Protein AF-A0A835HV88-F1 (afdb_monomer)

Solvent-accessible surface area (backbone atoms only — not comparable to full-atom values): 28845 Å² total; per-residue (Å²): 136,90,82,84,89,76,95,78,92,80,82,94,79,83,87,84,90,80,92,78,88,85,82,89,78,88,82,90,84,88,86,82,88,87,83,90,85,86,86,82,89,84,89,84,81,89,86,89,78,90,84,89,88,87,87,82,86,89,84,90,85,87,84,89,85,87,84,92,83,89,83,85,84,91,80,79,98,79,64,94,65,57,61,70,52,58,64,63,75,68,77,82,75,91,76,66,65,76,64,58,64,72,74,78,60,64,52,47,72,52,70,88,72,56,71,68,60,49,51,40,43,75,73,68,45,80,84,87,73,80,89,56,55,38,33,34,39,34,29,32,69,50,68,43,83,61,53,48,54,50,28,50,35,33,55,49,25,30,54,39,46,76,69,61,33,68,70,18,36,46,44,74,42,57,64,23,54,66,78,48,52,77,43,39,50,46,30,42,36,60,47,19,69,78,24,31,23,56,30,29,57,43,84,65,56,64,74,64,23,54,78,65,75,67,52,84,60,73,90,49,88,76,79,90,74,93,53,78,43,81,48,77,48,52,32,59,76,55,56,54,38,36,16,36,36,31,38,52,48,42,60,40,48,48,88,46,37,31,61,51,49,56,45,20,35,63,26,65,74,58,68,65,16,62,49,49,56,77,94,53,56,81,43,74,46,75,47,60,57,96,84,39,86,41,77,45,35,55,32,21,36,41,35,26,34,41,22,16,61,54,39,44,64,22,63,58,50,55,59,39,52,80,37,52,72,83,51,54,57,60,43,54,90,80,39,50,40,32,24,21,38,59,44,72,38,49,59,43,29,28,53,75,73,45,48,47,60,50,38,42,73,51,47,33,39,81,79,43,77,48,51,44,48,52,67,46,47,56,70,87,74,58,66,60,58,49,47,55,29,66,81,63,73,40,50,35,22,34,32,25,14,35,76,70,22,40,63,44,46,43,38,79,87,30,68,29,22,31,28,30,38,43,33,53,24,51,52,38,34,41,49,33,31,55,74,48,45,56,91,84,43,57,50,45,59,25,82,85,70,46,77,39,39,45,78,81,42,56,64,53,54,64,63,29,50,55,54,43,75,74,33,44,67,65,24,45,55,56,45,54,62,51,62,77,73,109

Foldseek 3Di:
DFDDDDDDDDDDDDDDDDDDDDDDDDDDDDDDDDDDDDDDDDDDDDDDDDDDDDDDDDDDDDDDDDDDDDDDDDDDPDDPPVPVVVVVVPPDDDDCPVVVVLPPWPLAKDFDDDPVQVVCVVVVHDDTADPAFEEEEEEAAEADWQFDLLLVLLQVLLVLLVVPQARHHYEYDYLHVVRDDLLSLLLNQVLCVQSHHRGYGDGDDPVVCVVVVNDDDSVDDDDDDDGPYYHYDYNHPGAFWKAFFAGSNNIDHLQCLLVLQVQQDCDDPDRSHDNHDPVQQADKFWFADPNDIDIAGAFFAQEQEAFDPSALVRQLLLLQQQFCPVQAFEFDPRRHAEYAHLDQLSVQLCVVLVVQVVCVRNVHHHPYNDRALLQQNVDDGDPRVVCSCPVSVHQYEYEYCHSGNHQCRRDNSHRTYMHHGSNVSSLCSRLRGSNDRQVPAASDAGPVRDGHGPVNGGDTSVVSVVSCVVRNPVSVVVRVVVVVVD

Sequence (486 aa):
MYITISSSASSLLKTSCSRVRFSSTFSSSIFRTLPSKSPSSLLISNRSLSSYSIGFKSLQVVLSYSSSLKLNNNNHWRSPISISLQIRSTAVSPPLIHQFERKIASLGLSVRLGGIEAEAAMLGQPMSMVLPSVVGFKLSGKLKNGVTATDLVLTVTQMLRKHGVVGKFVEFYGEGMGELSLADRATIANMSPEYGATMGRVAMIEVYLRANNMFVDYSEPQLDRAYSSYLQLDLSEVELCMSGPKRPHDCVPLKDMKTDWHSCLDNKVGFKGFAVPKESQDKVTKFSFHGQSAELKHGSVVIAAITSCTNTSNPSVILGGWFGSKEGLRVKPWVKTMLAPGSGVVTKYLLQSGLQKYLSQQGFHVVGYRCTTCIENSGDLDESVVSAIAENDILAVVVLSGNQNFEGSVHPLMRANYLASPPLVVAYALAGTVDIDFEKEPIGVGKDGKSVYFRDIWPSTEEVAEVELAYFDEAFSHVIQNLIKQ

Mean predicted aligned error: 14.72 Å

Organism: NCBI:txid261450

Nearest PDB structures (foldseek):
  2b3y-assembly2_B  TM=9.727E-01  e=1.071E-49  Homo sapiens
  3snp-assembly2_B  TM=6.803E-01  e=9.888E-43  Oryctolagus cuniculus
  3sn2-assembly1_A  TM=6.879E-01  e=1.228E-41  Oryctolagus cuniculus
  1fgh-assembly1_A  TM=8.269E-01  e=2.343E-23  Bos taurus
  7acn-assembly1_A  TM=8.247E-01  e=4.073E-23  Sus scrofa

Secondary structure (DSSP, 8-state):
-----------------------------------------------------------------------S-------TTHHHHHHHTT--SS--HHHHGGG---TTS-----HHHHHHHHTTPPPP-----EEEEEEES-PPTT--HHHHHHHHHHHHHHHT-TT-EEEEESTHHHHS-HHHHHHHHHTHHHHT-SEE-----HHHHHHTT----TTSPPPP---SEEEEEEGGG---EEE-SS-TT-EEEGGGHHHHHHHHHHSPSBTTB----HHHHT-EEEEEETTEEEEEETTBEEEEEE--HHHHT-HHHHHTT--STTT-----TTSEEEE--SSHHHHHHHHHTSHHHHHHHTT--B--SS-GGGGT---PPPHHHHHHHHTTT---EEEESSS---TTTS-TT-SEEEE--HHHHHHHHHHTBS---TTTS-SEE-TTS-EE-GGGG---HHHHHHHHHHHHHHHHHHHHHHHTT-

InterPro domains:
  IPR001030 Aconitase/3-isopropylmalate dehydratase large subunit, alpha/beta/alpha domain [PF00330] (111-432)
  IPR001030 Aconitase/3-isopropylmalate dehydratase large subunit, alpha/beta/alpha domain [PR00415] (164-177)
  IPR001030 Aconitase/3-isopropylmalate dehydratase large subunit, alpha/beta/alpha domain [PR00415] (178-191)
  IPR001030 Aconitase/3-isopropylmalate dehydratase large subunit, alpha/beta/alpha domain [PR00415] (305-316)
  IPR001030 Aconitase/3-isopropylmalate dehydratase large subunit, alpha/beta/alpha domain [PR00415] (363-376)
  IPR006249 Aconitase/Iron-responsive element-binding protein 2 [PTHR11670] (111-471)
  IPR015931 Aconitase/3-isopropylmalate dehydratase large subunit, alpha/beta/alpha, subdomain 1/3 [G3DSA:3.30.499.10] (104-203)
  IPR015931 Aconitase/3-isopropylmalate dehydratase large subunit, alpha/beta/alpha, subdomain 1/3 [G3DSA:3.30.499.10] (241-486)
  IPR018136 Aconitase family, 4Fe-4S cluster binding site [PS00450] (301-317)
  IPR036008 Aconitase, iron-sulfur domain [SSF53732] (109-475)

pLDDT: mean 72.45, std 26.74, range [20.41, 97.88]

Structure (mmCIF, N/CA/C/O backbone):
data_AF-A0A835HV88-F1
#
_entry.id   AF-A0A835HV88-F1
#
loop_
_atom_site.group_PDB
_atom_site.id
_atom_site.type_symbol
_atom_site.label_atom_id
_atom_site.label_alt_id
_atom_site.label_comp_id
_atom_site.label_asym_id
_atom_site.label_entity_id
_atom_site.label_seq_id
_atom_site.pdbx_PDB_ins_code
_atom_site.Cartn_x
_atom_site.Cartn_y
_atom_site.Cartn_z
_atom_site.occupancy
_atom_site.B_iso_or_equiv
_atom_site.auth_seq_id
_atom_site.auth_comp_id
_atom_site.auth_asym_id
_atom_site.auth_atom_id
_atom_site.pdbx_PDB_model_num
ATOM 1 N N . MET A 1 1 ? 18.031 -28.643 -24.530 1.00 23.06 1 MET A N 1
ATOM 2 C CA . MET A 1 1 ? 19.261 -28.289 -25.270 1.00 23.06 1 MET A CA 1
ATOM 3 C C . MET A 1 1 ? 19.965 -27.220 -24.452 1.00 23.06 1 MET A C 1
ATOM 5 O O . MET A 1 1 ? 19.437 -26.122 -24.360 1.00 23.06 1 MET A O 1
ATOM 9 N N . TYR A 1 2 ? 21.046 -27.565 -23.751 1.00 21.23 2 TYR A N 1
ATOM 10 C CA . TYR A 1 2 ? 21.782 -26.613 -22.909 1.00 21.23 2 TYR A CA 1
ATOM 11 C C . TYR A 1 2 ? 22.824 -25.886 -23.763 1.00 21.23 2 TYR A C 1
ATOM 13 O O . TYR A 1 2 ? 23.506 -26.534 -24.555 1.00 21.23 2 TYR A O 1
ATOM 21 N N . ILE A 1 3 ? 22.945 -24.566 -23.610 1.00 24.86 3 ILE A N 1
ATOM 22 C CA . ILE A 1 3 ? 23.950 -23.754 -24.307 1.00 24.86 3 ILE A CA 1
ATOM 23 C C . ILE A 1 3 ? 24.803 -23.044 -23.258 1.00 24.86 3 ILE A C 1
ATOM 25 O O . ILE A 1 3 ? 24.338 -22.139 -22.573 1.00 24.86 3 ILE A O 1
ATOM 29 N N . THR A 1 4 ? 26.065 -23.448 -23.150 1.00 23.73 4 THR A N 1
ATOM 30 C CA . THR A 1 4 ? 27.105 -22.702 -22.435 1.00 23.73 4 THR A CA 1
ATOM 31 C C . THR A 1 4 ? 27.700 -21.658 -23.373 1.00 23.73 4 THR A C 1
ATOM 33 O O . THR A 1 4 ? 28.319 -22.016 -24.375 1.00 23.73 4 THR A O 1
ATOM 36 N N . ILE A 1 5 ? 27.541 -20.373 -23.056 1.00 24.34 5 ILE A N 1
ATOM 37 C CA . ILE A 1 5 ? 28.154 -19.285 -23.827 1.00 24.34 5 ILE A CA 1
ATOM 38 C C . ILE A 1 5 ? 29.584 -19.070 -23.315 1.00 24.34 5 ILE A C 1
ATOM 40 O O . ILE A 1 5 ? 29.783 -18.471 -22.262 1.00 24.34 5 ILE A O 1
ATOM 44 N N . SER A 1 6 ? 30.584 -19.550 -24.059 1.00 24.28 6 SER A N 1
ATOM 45 C CA . SER A 1 6 ? 31.998 -19.227 -23.824 1.00 24.28 6 SER A CA 1
ATOM 46 C C . SER A 1 6 ? 32.468 -18.127 -24.776 1.00 24.28 6 SER A C 1
ATOM 48 O O . SER A 1 6 ? 32.371 -18.274 -25.996 1.00 24.28 6 SER A O 1
ATOM 50 N N . SER A 1 7 ? 33.031 -17.048 -24.243 1.00 28.08 7 SER A N 1
ATOM 51 C CA . SER A 1 7 ? 33.579 -15.943 -25.028 1.00 28.08 7 SER A CA 1
ATOM 52 C C . SER A 1 7 ? 35.032 -16.196 -25.454 1.00 28.08 7 SER A C 1
ATOM 54 O O . SER A 1 7 ? 35.968 -16.005 -24.685 1.00 28.08 7 SER A O 1
ATOM 56 N N . SER A 1 8 ? 35.249 -16.581 -26.714 1.00 25.88 8 SER A N 1
ATOM 57 C CA . SER A 1 8 ? 36.460 -16.215 -27.477 1.00 25.88 8 SER A CA 1
ATOM 58 C C . SER A 1 8 ? 36.340 -16.625 -28.947 1.00 25.88 8 SER A C 1
ATOM 60 O O . SER A 1 8 ? 36.010 -17.762 -29.270 1.00 25.88 8 SER A O 1
ATOM 62 N N . ALA A 1 9 ? 36.629 -15.688 -29.854 1.00 24.12 9 ALA A N 1
ATOM 63 C CA . ALA A 1 9 ? 36.636 -15.923 -31.294 1.00 24.12 9 ALA A CA 1
ATOM 64 C C . ALA A 1 9 ? 38.076 -15.916 -31.832 1.00 24.12 9 ALA A C 1
ATOM 66 O O . ALA A 1 9 ? 38.683 -14.856 -31.961 1.00 24.12 9 ALA A O 1
ATOM 67 N N . SER A 1 10 ? 38.614 -17.104 -32.126 1.00 25.22 10 SER A N 1
ATOM 68 C CA . SER A 1 10 ? 39.781 -17.404 -32.984 1.00 25.22 10 SER A CA 1
ATOM 69 C C . SER A 1 10 ? 39.999 -18.925 -32.951 1.00 25.22 10 SER A C 1
ATOM 71 O O . SER A 1 10 ? 40.018 -19.494 -31.871 1.00 25.22 10 SER A O 1
ATOM 73 N N . SER A 1 11 ? 40.197 -19.665 -34.043 1.00 25.45 11 SER A N 1
ATOM 74 C CA . SER A 1 11 ? 40.172 -19.330 -35.473 1.00 25.45 11 SER A CA 1
ATOM 75 C C . SER A 1 11 ? 39.961 -20.622 -36.289 1.00 25.45 11 SER A C 1
ATOM 77 O O . SER A 1 11 ? 40.241 -21.716 -35.800 1.00 25.45 11 SER A O 1
ATOM 79 N N . LEU A 1 12 ? 39.479 -20.515 -37.530 1.00 22.88 12 LEU A N 1
ATOM 80 C CA . LEU A 1 12 ? 39.465 -21.632 -38.482 1.00 22.88 12 LEU A CA 1
ATOM 81 C C . LEU A 1 12 ? 40.844 -21.772 -39.140 1.00 22.88 12 LEU A C 1
ATOM 83 O O . LEU A 1 12 ? 41.266 -20.839 -39.815 1.00 22.88 12 LEU A O 1
ATOM 87 N N . LEU A 1 13 ? 41.482 -22.946 -39.050 1.00 24.47 13 LEU A N 1
ATOM 88 C CA . LEU A 1 13 ? 42.387 -23.475 -40.085 1.00 24.47 13 LEU A CA 1
ATOM 89 C C . LEU A 1 13 ? 42.565 -25.003 -39.947 1.00 24.47 13 LEU A C 1
ATOM 91 O O . LEU A 1 13 ? 42.240 -25.596 -38.922 1.00 24.47 13 LEU A O 1
ATOM 95 N N . LYS A 1 14 ? 42.956 -25.656 -41.047 1.00 24.19 14 LYS A N 1
ATOM 96 C CA . LYS A 1 14 ? 42.631 -27.064 -41.350 1.00 24.19 14 LYS A CA 1
ATOM 97 C C . LYS A 1 14 ? 43.592 -28.117 -40.764 1.00 24.19 14 LYS A C 1
ATOM 99 O O . LYS A 1 14 ? 44.803 -27.964 -40.825 1.00 24.19 14 LYS A O 1
ATOM 104 N N . THR A 1 15 ? 42.992 -29.242 -40.358 1.00 22.61 15 THR A N 1
ATOM 105 C CA . THR A 1 15 ? 43.458 -30.647 -40.477 1.00 22.61 15 THR A CA 1
ATOM 106 C C . THR A 1 15 ? 44.937 -31.005 -40.262 1.00 22.61 15 THR A C 1
ATOM 108 O O . THR A 1 15 ? 45.780 -30.793 -41.130 1.00 22.61 15 THR A O 1
ATOM 111 N N . SER A 1 16 ? 45.176 -31.827 -39.239 1.00 22.50 16 SER A N 1
ATOM 112 C CA . SER A 1 16 ? 46.137 -32.938 -39.283 1.00 22.50 16 SER A CA 1
ATOM 113 C C . SER A 1 16 ? 45.576 -34.107 -38.460 1.00 22.50 16 SER A C 1
ATOM 115 O O . SER A 1 16 ? 44.765 -33.892 -37.559 1.00 22.50 16 SER A O 1
ATOM 117 N N . CYS A 1 17 ? 45.923 -35.346 -38.812 1.00 23.11 17 CYS A N 1
ATOM 118 C CA . CYS A 1 17 ? 45.274 -36.554 -38.303 1.00 23.11 17 CYS A CA 1
ATOM 119 C C . CYS A 1 17 ? 46.197 -37.353 -37.376 1.00 23.11 17 CYS A C 1
ATOM 121 O O . CYS A 1 17 ? 47.247 -37.821 -37.808 1.00 23.11 17 CYS A O 1
ATOM 123 N N . SER A 1 18 ? 45.750 -37.637 -36.151 1.00 23.92 18 SER A N 1
ATOM 124 C CA . SER A 1 18 ? 46.334 -38.693 -35.316 1.00 23.92 18 SER A CA 1
ATOM 125 C C . SER A 1 18 ? 45.295 -39.289 -34.360 1.00 23.92 18 SER A C 1
ATOM 127 O O . SER A 1 18 ? 44.817 -38.657 -33.422 1.00 23.92 18 SER A O 1
ATOM 129 N N . ARG A 1 19 ? 44.933 -40.555 -34.605 1.00 22.84 19 ARG A N 1
ATOM 130 C CA . ARG A 1 19 ? 44.174 -41.372 -33.648 1.00 22.84 19 ARG A CA 1
ATOM 131 C C . ARG A 1 19 ? 45.078 -41.718 -32.468 1.00 22.84 19 ARG A C 1
ATOM 133 O O . ARG A 1 19 ? 46.106 -42.353 -32.679 1.00 22.84 19 ARG A O 1
ATOM 140 N N . VAL A 1 20 ? 44.616 -41.476 -31.246 1.00 24.41 20 VAL A N 1
ATOM 141 C CA . VAL A 1 20 ? 45.044 -42.257 -30.078 1.00 24.41 20 VAL A CA 1
ATOM 142 C C . VAL A 1 20 ? 43.793 -42.830 -29.426 1.00 24.41 20 VAL A C 1
ATOM 144 O O . VAL A 1 20 ? 42.935 -42.098 -28.942 1.00 24.41 20 VAL A O 1
ATOM 147 N N . ARG A 1 21 ? 43.664 -44.159 -29.467 1.00 20.58 21 ARG A N 1
ATOM 148 C CA . ARG A 1 21 ? 42.691 -44.888 -28.649 1.00 20.58 21 ARG A CA 1
ATOM 149 C C . ARG A 1 21 ? 43.290 -45.052 -27.257 1.00 20.58 21 ARG A C 1
ATOM 151 O O . ARG A 1 21 ? 44.416 -45.526 -27.159 1.00 20.58 21 ARG A O 1
ATOM 158 N N . PHE A 1 22 ? 42.498 -44.815 -26.220 1.00 23.28 22 PHE A N 1
ATOM 159 C CA . PHE A 1 22 ? 42.609 -45.593 -24.991 1.00 23.28 22 PHE A CA 1
ATOM 160 C C . PHE A 1 22 ? 41.252 -46.218 -24.681 1.00 23.28 22 PHE A C 1
ATOM 162 O O . PHE A 1 22 ? 40.206 -45.587 -24.809 1.00 23.28 22 PHE A O 1
ATOM 169 N N . SER A 1 23 ? 41.294 -47.503 -24.363 1.00 20.41 23 SER A N 1
ATOM 170 C CA . SER A 1 23 ? 40.155 -48.371 -24.083 1.00 20.41 23 SER A CA 1
ATOM 171 C C . SER A 1 23 ? 40.297 -48.973 -22.689 1.00 20.41 23 SER A C 1
ATOM 173 O O . SER A 1 23 ? 41.412 -49.021 -22.174 1.00 20.41 23 SER A O 1
ATOM 175 N N . SER A 1 24 ? 39.200 -49.555 -22.193 1.00 23.77 24 SER A N 1
ATOM 176 C CA . SER A 1 24 ? 39.042 -50.370 -20.970 1.00 23.77 24 SER A CA 1
ATOM 177 C C . SER A 1 24 ? 38.626 -49.608 -19.702 1.00 23.77 24 SER A C 1
ATOM 179 O O . SER A 1 24 ? 39.187 -48.561 -19.415 1.00 23.77 24 SER A O 1
ATOM 181 N N . THR A 1 25 ? 37.740 -50.092 -18.826 1.00 22.25 25 THR A N 1
ATOM 182 C CA . THR A 1 25 ? 36.458 -50.845 -18.892 1.00 22.25 25 THR A CA 1
ATOM 183 C C . THR A 1 25 ? 36.081 -51.195 -17.445 1.00 22.25 25 THR A C 1
ATOM 185 O O . THR A 1 25 ? 36.964 -51.644 -16.725 1.00 22.25 25 THR A O 1
ATOM 188 N N . PHE A 1 26 ? 34.784 -51.148 -17.093 1.00 21.83 26 PHE A N 1
ATOM 189 C CA . PHE A 1 26 ? 34.177 -51.710 -15.859 1.00 21.83 26 PHE A CA 1
ATOM 190 C C . PHE A 1 26 ? 34.714 -51.155 -14.503 1.00 21.83 26 PHE A C 1
ATOM 192 O O . PHE A 1 26 ? 35.778 -50.560 -14.434 1.00 21.83 26 PHE A O 1
ATOM 199 N N . SER A 1 27 ? 33.995 -51.227 -13.374 1.00 23.03 27 SER A N 1
ATOM 200 C CA . SER A 1 27 ? 32.728 -51.912 -13.071 1.00 23.03 27 SER A CA 1
ATOM 201 C C . SER A 1 27 ? 31.795 -51.061 -12.200 1.00 23.03 27 SER A C 1
ATOM 203 O O . SER A 1 27 ? 32.240 -50.237 -11.406 1.00 23.03 27 SER A O 1
ATOM 205 N N . SER A 1 28 ? 30.495 -51.330 -12.296 1.00 22.39 28 SER A N 1
ATOM 206 C CA . SER A 1 28 ? 29.481 -50.934 -11.317 1.00 22.39 28 SER A CA 1
ATOM 207 C C . SER A 1 28 ? 29.432 -51.909 -10.131 1.00 22.39 28 SER A C 1
ATOM 209 O O . SER A 1 28 ? 29.651 -53.108 -10.305 1.00 22.39 28 SER A O 1
ATOM 211 N N . SER A 1 29 ? 29.066 -51.417 -8.942 1.00 24.47 29 SER A N 1
ATOM 212 C CA . SER A 1 29 ? 28.492 -52.239 -7.863 1.00 24.47 29 SER A CA 1
ATOM 213 C C . SER A 1 29 ? 27.718 -51.382 -6.851 1.00 24.47 29 SER A C 1
ATOM 215 O O . SER A 1 29 ? 28.220 -50.379 -6.351 1.00 24.47 29 SER A O 1
ATOM 217 N N . ILE A 1 30 ? 26.485 -51.801 -6.572 1.00 25.64 30 ILE A N 1
ATOM 218 C CA . ILE A 1 30 ? 25.494 -51.198 -5.662 1.00 25.64 30 ILE A CA 1
ATOM 219 C C . ILE A 1 30 ? 25.725 -51.698 -4.226 1.00 25.64 30 ILE A C 1
ATOM 221 O O . ILE A 1 30 ? 26.016 -52.878 -4.091 1.00 25.64 30 ILE A O 1
ATOM 225 N N . PHE A 1 31 ? 25.473 -50.896 -3.175 1.00 24.16 31 PHE A N 1
ATOM 226 C CA . PHE A 1 31 ? 24.845 -51.387 -1.924 1.00 24.16 31 PHE A CA 1
ATOM 227 C C . PHE A 1 31 ? 24.190 -50.270 -1.070 1.00 24.16 31 PHE A C 1
ATOM 229 O O . PHE A 1 31 ? 24.262 -49.092 -1.405 1.00 24.16 31 PHE A O 1
ATOM 236 N N . ARG A 1 32 ? 23.435 -50.687 -0.042 1.00 23.00 32 ARG A N 1
ATOM 237 C CA . ARG A 1 32 ? 22.273 -50.017 0.588 1.00 23.00 32 ARG A CA 1
ATOM 238 C C . ARG A 1 32 ? 22.575 -49.096 1.794 1.00 23.00 32 ARG A C 1
ATOM 240 O O . ARG A 1 32 ? 23.594 -49.219 2.458 1.00 23.00 32 ARG A O 1
ATOM 247 N N . THR A 1 33 ? 21.566 -48.277 2.110 1.00 22.69 33 THR A N 1
ATOM 248 C CA . THR A 1 33 ? 21.117 -47.748 3.428 1.00 22.69 33 THR A CA 1
ATOM 249 C C . THR A 1 33 ? 21.181 -48.762 4.599 1.00 22.69 33 THR A C 1
ATOM 251 O O . THR A 1 33 ? 21.199 -49.960 4.327 1.00 22.69 33 THR A O 1
ATOM 254 N N . LEU A 1 34 ? 21.147 -48.452 5.916 1.00 21.92 34 LEU A N 1
ATOM 255 C CA . LEU A 1 34 ? 20.907 -47.290 6.844 1.00 21.92 34 LEU A CA 1
ATOM 256 C C . LEU A 1 34 ? 21.444 -47.743 8.262 1.00 21.92 34 LEU A C 1
ATOM 258 O O . LEU A 1 34 ? 21.932 -48.874 8.320 1.00 21.92 34 LEU A O 1
ATOM 262 N N . PRO A 1 35 ? 21.264 -47.081 9.444 1.00 33.56 35 PRO A N 1
ATOM 263 C CA . PRO A 1 35 ? 21.152 -45.664 9.868 1.00 33.56 35 PRO A CA 1
ATOM 264 C C . PRO A 1 35 ? 22.014 -45.272 11.127 1.00 33.56 35 PRO A C 1
ATOM 266 O O . PRO A 1 35 ? 22.607 -46.112 11.790 1.00 33.56 35 PRO A O 1
ATOM 269 N N . SER A 1 36 ? 21.971 -43.981 11.512 1.00 22.42 36 SER A N 1
ATOM 270 C CA . SER A 1 36 ? 22.043 -43.383 12.882 1.00 22.42 36 SER A CA 1
ATOM 271 C C . SER A 1 36 ? 23.028 -43.870 13.979 1.00 22.42 36 SER A C 1
ATOM 273 O O . SER A 1 36 ? 22.870 -44.971 14.506 1.00 22.42 36 SER A O 1
ATOM 275 N N . LYS A 1 37 ? 23.837 -42.934 14.525 1.00 23.97 37 LYS A N 1
ATOM 276 C CA . LYS A 1 37 ? 23.815 -42.474 15.948 1.00 23.97 37 LYS A CA 1
ATOM 277 C C . LYS A 1 37 ? 24.908 -41.428 16.259 1.00 23.97 37 LYS A C 1
ATOM 279 O O . LYS A 1 37 ? 26.047 -41.578 15.837 1.00 23.97 37 LYS A O 1
ATOM 284 N N . SER A 1 38 ? 24.563 -40.421 17.064 1.00 23.16 38 SER A N 1
ATOM 285 C CA . SER A 1 38 ? 25.486 -39.664 17.935 1.00 23.16 38 SER A CA 1
ATOM 286 C C . SER A 1 38 ? 25.383 -40.234 19.373 1.00 23.16 38 SER A C 1
ATOM 288 O O . SER A 1 38 ? 24.447 -41.011 19.611 1.00 23.16 38 SER A O 1
ATOM 290 N N . PRO A 1 39 ? 26.319 -39.957 20.316 1.00 32.75 39 PRO A N 1
ATOM 291 C CA . PRO A 1 39 ? 26.332 -38.664 21.028 1.00 32.75 39 PRO A CA 1
ATOM 292 C C . PRO A 1 39 ? 27.706 -38.149 21.559 1.00 32.75 39 PRO A C 1
ATOM 294 O O . PRO A 1 39 ? 28.722 -38.833 21.523 1.00 32.75 39 PRO A O 1
ATOM 297 N N . SER A 1 40 ? 27.658 -36.935 22.132 1.00 23.31 40 SER A N 1
ATOM 298 C CA . SER A 1 40 ? 28.447 -36.419 23.282 1.00 23.31 40 SER A CA 1
ATOM 299 C C . SER A 1 40 ? 29.990 -36.320 23.242 1.00 23.31 40 SER A C 1
ATOM 301 O O . SER A 1 40 ? 30.706 -37.273 23.525 1.00 23.31 40 SER A O 1
ATOM 303 N N . SER A 1 41 ? 30.456 -35.075 23.064 1.00 22.94 41 SER A N 1
ATOM 304 C CA . SER A 1 41 ? 31.388 -34.321 23.940 1.00 22.94 41 SER A CA 1
ATOM 305 C C . SER A 1 41 ? 32.532 -35.024 24.698 1.00 22.94 41 SER A C 1
ATOM 307 O O . SER A 1 41 ? 32.281 -35.777 25.635 1.00 22.94 41 SER A O 1
ATOM 309 N N . LEU A 1 42 ? 33.764 -34.537 24.487 1.00 24.17 42 LEU A N 1
ATOM 310 C CA . LEU A 1 42 ? 34.786 -34.386 25.537 1.00 24.17 42 LEU A CA 1
ATOM 311 C C . LEU A 1 42 ? 35.759 -33.240 25.184 1.00 24.17 42 LEU A C 1
ATOM 313 O O . LEU A 1 42 ? 36.270 -33.167 24.069 1.00 24.17 42 LEU A O 1
ATOM 317 N N . LEU A 1 43 ? 36.003 -32.344 26.142 1.00 22.53 43 LEU A N 1
ATOM 318 C CA . LEU A 1 43 ? 37.086 -31.351 26.125 1.00 22.53 43 LEU A CA 1
ATOM 319 C C . LEU A 1 43 ? 38.348 -31.974 26.745 1.00 22.53 43 LEU A C 1
ATOM 321 O O . LEU A 1 43 ? 38.206 -32.718 27.710 1.00 22.53 43 LEU A O 1
ATOM 325 N N . ILE A 1 44 ? 39.550 -31.603 26.271 1.00 24.09 44 ILE A N 1
ATOM 326 C CA . ILE A 1 44 ? 40.663 -31.051 27.087 1.00 24.09 44 ILE A CA 1
ATOM 327 C C . ILE A 1 44 ? 41.960 -30.841 26.262 1.00 24.09 44 ILE A C 1
ATOM 329 O O . ILE A 1 44 ? 42.365 -31.651 25.438 1.00 24.09 44 ILE A O 1
ATOM 333 N N . SER A 1 45 ? 42.566 -29.685 26.543 1.00 22.91 45 SER A N 1
ATOM 334 C CA . SER A 1 45 ? 43.837 -29.040 26.158 1.00 22.91 45 SER A CA 1
ATOM 335 C C . SER A 1 45 ? 44.998 -29.754 25.425 1.00 22.91 45 SER A C 1
ATOM 337 O O . SER A 1 45 ? 45.474 -30.811 25.825 1.00 22.91 45 SER A O 1
ATOM 339 N N . ASN A 1 46 ? 45.614 -28.959 24.536 1.00 22.98 46 ASN A N 1
ATOM 340 C CA . ASN A 1 46 ? 47.056 -28.689 24.362 1.00 22.98 46 ASN A CA 1
ATOM 341 C C . ASN A 1 46 ? 48.094 -29.827 24.442 1.00 22.98 46 ASN A C 1
ATOM 343 O O . ASN A 1 46 ? 48.482 -30.256 25.528 1.00 22.98 46 ASN A O 1
ATOM 347 N N . ARG A 1 47 ? 48.803 -30.023 23.320 1.00 23.78 47 ARG A N 1
ATOM 348 C CA . ARG A 1 47 ? 50.281 -29.972 23.281 1.00 23.78 47 ARG A CA 1
ATOM 349 C C . ARG A 1 47 ? 50.775 -29.508 21.907 1.00 23.78 47 ARG A C 1
ATOM 351 O O . ARG A 1 47 ? 50.164 -29.810 20.889 1.00 23.78 47 ARG A O 1
ATOM 358 N N . SER A 1 48 ? 51.860 -28.741 21.902 1.00 22.97 48 SER A N 1
ATOM 359 C CA . SER A 1 48 ? 52.510 -28.198 20.708 1.00 22.97 48 SER A CA 1
ATOM 360 C C . SER A 1 48 ? 53.642 -29.103 20.216 1.00 22.97 48 SER A C 1
ATOM 362 O O . SER A 1 48 ? 54.266 -29.786 21.025 1.00 22.97 48 SER A O 1
ATOM 364 N N . LEU A 1 49 ? 53.932 -29.048 18.908 1.00 24.48 49 LEU A N 1
ATOM 365 C CA . LEU A 1 49 ? 55.279 -28.940 18.318 1.00 24.48 49 LEU A CA 1
ATOM 366 C C . LEU A 1 49 ? 55.197 -28.963 16.775 1.00 24.48 49 LEU A C 1
ATOM 368 O O . LEU A 1 49 ? 54.663 -29.901 16.202 1.00 24.48 49 LEU A O 1
ATOM 372 N N . SER A 1 50 ? 55.734 -27.906 16.149 1.00 22.89 50 SER A N 1
ATOM 373 C CA . SER A 1 50 ? 56.805 -27.929 15.127 1.00 22.89 50 SER A CA 1
ATOM 374 C C . SER A 1 50 ? 56.781 -28.966 13.984 1.00 22.89 50 SER A C 1
ATOM 376 O O . SER A 1 50 ? 56.634 -30.152 14.231 1.00 22.89 50 SER A O 1
ATOM 378 N N . SER A 1 51 ? 57.172 -28.681 12.735 1.00 23.27 51 SER A N 1
ATOM 379 C CA . SER A 1 51 ? 57.465 -27.459 11.949 1.00 23.27 51 SER A CA 1
ATOM 380 C C . SER A 1 51 ? 57.770 -27.963 10.530 1.00 23.27 51 SER A C 1
ATOM 382 O O . SER A 1 51 ? 58.597 -28.861 10.429 1.00 23.27 51 SER A O 1
ATOM 384 N N . TYR A 1 52 ? 57.224 -27.396 9.449 1.00 23.05 52 TYR A N 1
ATOM 385 C CA . TYR A 1 52 ? 57.832 -27.549 8.113 1.00 23.05 52 TYR A CA 1
ATOM 386 C C . TYR A 1 52 ? 57.457 -26.389 7.187 1.00 23.05 52 TYR A C 1
ATOM 388 O O . TYR A 1 52 ? 56.298 -26.216 6.821 1.00 23.05 52 TYR A O 1
ATOM 396 N N . SER A 1 53 ? 58.474 -25.626 6.784 1.00 21.95 53 SER A N 1
ATOM 397 C CA . SER A 1 53 ? 58.381 -24.547 5.801 1.00 21.95 53 SER A CA 1
ATOM 398 C C . SER A 1 53 ? 59.198 -24.927 4.571 1.00 21.95 53 SER A C 1
ATOM 400 O O . SER A 1 53 ? 60.398 -25.165 4.693 1.00 21.95 53 SER A O 1
ATOM 402 N N . ILE A 1 54 ? 58.586 -24.926 3.386 1.00 25.00 54 ILE A N 1
ATOM 403 C CA . ILE A 1 54 ? 59.301 -24.932 2.103 1.00 25.00 54 ILE A CA 1
ATOM 404 C C . ILE A 1 54 ? 58.610 -23.923 1.187 1.00 25.00 54 ILE A C 1
ATOM 406 O O . ILE A 1 54 ? 57.401 -23.988 0.988 1.00 25.00 54 ILE A O 1
ATOM 410 N N . GLY A 1 55 ? 59.382 -22.999 0.620 1.00 22.02 55 GLY A N 1
ATOM 411 C CA . GLY A 1 55 ? 58.907 -22.058 -0.389 1.00 22.02 55 GLY A CA 1
ATOM 412 C C . GLY A 1 55 ? 59.964 -21.818 -1.462 1.00 22.02 55 GLY A C 1
ATOM 413 O O . GLY A 1 55 ? 61.151 -21.755 -1.156 1.00 22.02 55 GLY A O 1
ATOM 414 N N . PHE A 1 56 ? 59.521 -21.656 -2.707 1.00 23.84 56 PHE A N 1
ATOM 415 C CA . PHE A 1 56 ? 60.280 -21.133 -3.851 1.00 23.84 56 PHE A CA 1
ATOM 416 C C . PHE A 1 56 ? 59.267 -20.337 -4.695 1.00 23.84 56 PHE A C 1
ATOM 418 O O . PHE A 1 56 ? 58.227 -20.868 -5.063 1.00 23.84 56 PHE A O 1
ATOM 425 N N . LYS A 1 57 ? 59.367 -19.003 -4.731 1.00 23.56 57 LYS A N 1
ATOM 426 C CA . LYS A 1 57 ? 60.199 -18.157 -5.616 1.00 23.56 57 LYS A CA 1
ATOM 427 C C . LYS A 1 57 ? 59.616 -17.963 -7.022 1.00 23.56 57 LYS A C 1
ATOM 429 O O . LYS A 1 57 ? 59.412 -18.906 -7.775 1.00 23.56 57 LYS A O 1
ATOM 434 N N . SER A 1 58 ? 59.421 -16.689 -7.351 1.00 25.88 58 SER A N 1
ATOM 435 C CA . SER A 1 58 ? 58.939 -16.160 -8.626 1.00 25.88 58 SER A CA 1
ATOM 436 C C . SER A 1 58 ? 59.874 -16.469 -9.798 1.00 25.88 58 SER A C 1
ATOM 438 O O . SER A 1 58 ? 61.093 -16.478 -9.626 1.00 25.88 58 SER A O 1
ATOM 440 N N . LEU A 1 59 ? 59.312 -16.569 -11.007 1.00 22.77 59 LEU A N 1
ATOM 441 C CA . LEU A 1 59 ? 60.068 -16.462 -12.255 1.00 22.77 59 LEU A CA 1
ATOM 442 C C . LEU A 1 59 ? 59.444 -15.392 -13.161 1.00 22.77 59 LEU A C 1
ATOM 444 O O . LEU A 1 59 ? 58.275 -15.472 -13.529 1.00 22.77 59 LEU A O 1
ATOM 448 N N . GLN A 1 60 ? 60.246 -14.393 -13.520 1.00 22.58 60 GLN A N 1
ATOM 449 C CA . GLN A 1 60 ? 59.954 -13.425 -14.574 1.00 22.58 60 GLN A CA 1
ATOM 450 C C . GLN A 1 60 ? 60.599 -13.948 -15.864 1.00 22.58 60 GLN A C 1
ATOM 452 O O . GLN A 1 60 ? 61.771 -14.320 -15.837 1.00 22.58 60 GLN A O 1
ATOM 457 N N . VAL A 1 61 ? 59.882 -13.950 -16.989 1.00 23.00 61 VAL A N 1
ATOM 458 C CA . VAL A 1 61 ? 60.480 -14.216 -18.308 1.00 23.00 61 VAL A CA 1
ATOM 459 C C . VAL A 1 61 ? 60.087 -13.098 -19.263 1.00 23.00 61 VAL A C 1
ATOM 461 O O . VAL A 1 61 ? 58.917 -12.920 -19.593 1.00 23.00 61 VAL A O 1
ATOM 464 N N . VAL A 1 62 ? 61.095 -12.347 -19.700 1.00 23.22 62 VAL A N 1
ATOM 465 C CA . VAL A 1 62 ? 61.012 -11.381 -20.797 1.00 23.22 62 VAL A CA 1
ATOM 466 C C . VAL A 1 62 ? 61.526 -12.077 -22.051 1.00 23.22 62 VAL A C 1
ATOM 468 O O . VAL A 1 62 ? 62.631 -12.614 -22.036 1.00 23.22 62 VAL A O 1
ATOM 471 N N . LEU A 1 63 ? 60.762 -12.037 -23.142 1.00 23.09 63 LEU A N 1
ATOM 472 C CA . LEU A 1 63 ? 61.249 -12.414 -24.468 1.00 23.09 63 LEU A CA 1
ATOM 473 C C . LEU A 1 63 ? 60.930 -11.306 -25.468 1.00 23.09 63 LEU A C 1
ATOM 475 O O . LEU A 1 63 ? 59.781 -11.072 -25.835 1.00 23.09 63 LEU A O 1
ATOM 479 N N . SER A 1 64 ? 61.990 -10.627 -25.893 1.00 21.75 64 SER A N 1
ATOM 480 C CA . SER A 1 64 ? 61.977 -9.636 -26.962 1.00 21.75 64 SER A CA 1
ATOM 481 C C . SER A 1 64 ? 62.152 -10.337 -28.306 1.00 21.75 64 SER A C 1
ATOM 483 O O . SER A 1 64 ? 63.084 -11.122 -28.455 1.00 21.75 64 SER A O 1
ATOM 485 N N . TYR A 1 65 ? 61.341 -9.992 -29.305 1.00 23.39 65 TYR A N 1
ATOM 486 C CA . TYR A 1 65 ? 61.691 -10.224 -30.707 1.00 23.39 65 TYR A CA 1
ATOM 487 C C . TYR A 1 65 ? 61.321 -9.006 -31.549 1.00 23.39 65 TYR A C 1
ATOM 489 O O . TYR A 1 65 ? 60.195 -8.513 -31.509 1.00 23.39 65 TYR A O 1
ATOM 497 N N . SER A 1 66 ? 62.304 -8.505 -32.288 1.00 21.48 66 SER A N 1
ATOM 498 C CA . SER A 1 66 ? 62.206 -7.344 -33.164 1.00 21.48 66 SER A CA 1
ATOM 499 C C . SER A 1 66 ? 62.174 -7.791 -34.624 1.00 21.48 66 SER A C 1
ATOM 501 O O . SER A 1 66 ? 62.961 -8.630 -35.056 1.00 21.48 66 SER A O 1
ATOM 503 N N . SER A 1 67 ? 61.260 -7.229 -35.412 1.00 24.14 67 SER A N 1
ATOM 504 C CA . SER A 1 67 ? 61.225 -7.377 -36.872 1.00 24.14 67 SER A CA 1
ATOM 505 C C . SER A 1 67 ? 60.494 -6.177 -37.465 1.00 24.14 67 SER A C 1
ATOM 507 O O . SER A 1 67 ? 59.291 -6.016 -37.277 1.00 24.14 67 SER A O 1
ATOM 509 N N . SER A 1 68 ? 61.238 -5.295 -38.130 1.00 21.77 68 SER A N 1
ATOM 510 C CA . SER A 1 68 ? 60.715 -4.030 -38.654 1.00 21.77 68 SER A CA 1
ATOM 511 C C . SER A 1 68 ? 60.187 -4.183 -40.077 1.00 21.77 68 SER A C 1
ATOM 513 O O . SER A 1 68 ? 60.959 -4.461 -40.990 1.00 21.77 68 SER A O 1
ATOM 515 N N . LEU A 1 69 ? 58.909 -3.868 -40.287 1.00 22.44 69 LEU A N 1
ATOM 516 C CA . LEU A 1 69 ? 58.345 -3.530 -41.595 1.00 22.44 69 LEU A CA 1
ATOM 517 C C . LEU A 1 69 ? 57.536 -2.236 -41.442 1.00 22.44 69 LEU A C 1
ATOM 519 O O . LEU A 1 69 ? 56.545 -2.191 -40.719 1.00 22.44 69 LEU A O 1
ATOM 523 N N . LYS A 1 70 ? 58.006 -1.155 -42.074 1.00 25.11 70 LYS A N 1
ATOM 524 C CA . LYS A 1 70 ? 57.349 0.161 -42.070 1.00 25.11 70 LYS A CA 1
ATOM 525 C C . LYS A 1 70 ? 56.463 0.301 -43.305 1.00 25.11 70 LYS A C 1
ATOM 527 O O . LYS A 1 70 ? 57.000 0.165 -44.400 1.00 25.11 70 LYS A O 1
ATOM 532 N N . LEU A 1 71 ? 55.208 0.735 -43.137 1.00 21.80 71 LEU A N 1
ATOM 533 C CA . LEU A 1 71 ? 54.631 1.833 -43.936 1.00 21.80 71 LEU A CA 1
ATOM 534 C C . LEU A 1 71 ? 53.257 2.320 -43.422 1.00 21.80 71 LEU A C 1
ATOM 536 O O . LEU A 1 71 ? 52.322 1.543 -43.301 1.00 21.80 71 LEU A O 1
ATOM 540 N N . ASN A 1 72 ? 53.193 3.641 -43.213 1.00 27.00 72 ASN A N 1
ATOM 541 C CA . ASN A 1 72 ? 52.054 4.573 -43.149 1.00 27.00 72 ASN A CA 1
ATOM 542 C C . ASN A 1 72 ? 50.859 4.415 -42.177 1.00 27.00 72 ASN A C 1
ATOM 544 O O . ASN A 1 72 ? 50.278 3.360 -41.972 1.00 27.00 72 ASN A O 1
ATOM 548 N N . ASN A 1 73 ? 50.444 5.598 -41.696 1.00 26.20 73 ASN A N 1
ATOM 549 C CA . ASN A 1 73 ? 49.241 5.947 -40.929 1.00 26.20 73 ASN A CA 1
ATOM 550 C C . ASN A 1 73 ? 49.108 5.336 -39.522 1.00 26.20 73 ASN A C 1
ATOM 552 O O . ASN A 1 73 ? 48.304 4.449 -39.248 1.00 26.20 73 ASN A O 1
ATOM 556 N N . ASN A 1 74 ? 49.860 5.932 -38.590 1.00 24.94 74 ASN A N 1
ATOM 557 C CA . ASN A 1 74 ? 49.759 5.685 -37.153 1.00 24.94 74 ASN A CA 1
ATOM 558 C C . ASN A 1 74 ? 48.419 6.15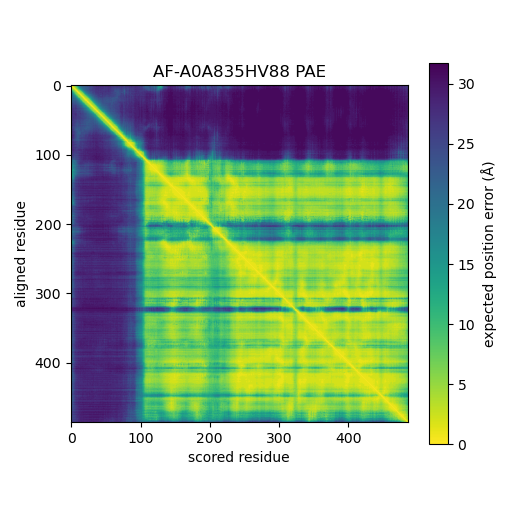5 -36.559 1.00 24.94 74 ASN A C 1
ATOM 560 O O . ASN A 1 74 ? 48.161 7.352 -36.494 1.00 24.94 74 ASN A O 1
ATOM 564 N N . ASN A 1 75 ? 47.658 5.218 -35.990 1.00 30.50 75 ASN A N 1
ATOM 565 C CA . ASN A 1 75 ? 46.878 5.425 -34.762 1.00 30.50 75 ASN A CA 1
ATOM 566 C C . ASN A 1 75 ? 46.704 4.068 -34.054 1.00 30.50 75 ASN A C 1
ATOM 568 O O . ASN A 1 75 ? 45.732 3.342 -34.263 1.00 30.50 75 ASN A O 1
ATOM 572 N N . HIS A 1 76 ? 47.703 3.682 -33.253 1.00 26.06 76 HIS A N 1
ATOM 573 C CA . HIS A 1 76 ? 47.780 2.352 -32.641 1.00 26.06 76 HIS A CA 1
ATOM 574 C C . HIS A 1 76 ? 47.155 2.330 -31.233 1.00 26.06 76 HIS A C 1
ATOM 576 O O . HIS A 1 76 ? 47.706 2.865 -30.273 1.00 26.06 76 HIS A O 1
ATOM 582 N N . TRP A 1 77 ? 46.016 1.648 -31.099 1.00 32.19 77 TRP A N 1
ATOM 583 C CA . TRP A 1 77 ? 45.184 1.569 -29.886 1.00 32.19 77 TRP A CA 1
ATOM 584 C C . TRP A 1 77 ? 45.731 0.673 -28.749 1.00 32.19 77 TRP A C 1
ATOM 586 O O . TRP A 1 77 ? 44.975 -0.071 -28.126 1.00 32.19 77 TRP A O 1
ATOM 596 N N . ARG A 1 78 ? 47.040 0.701 -28.450 1.00 31.41 78 ARG A N 1
ATOM 597 C CA . ARG A 1 78 ? 47.628 -0.041 -27.310 1.00 31.41 78 ARG A CA 1
ATOM 598 C C . ARG A 1 78 ? 48.743 0.729 -26.592 1.00 31.41 78 ARG A C 1
ATOM 600 O O . ARG A 1 78 ? 49.923 0.458 -26.778 1.00 31.41 78 ARG A O 1
ATOM 607 N N . SER A 1 79 ? 48.348 1.646 -25.708 1.00 28.28 79 SER A N 1
ATOM 608 C CA . SER A 1 79 ? 49.193 2.188 -24.632 1.00 28.28 79 SER A CA 1
ATOM 609 C C . SER A 1 79 ? 48.321 2.545 -23.417 1.00 28.28 79 SER A C 1
ATOM 611 O O . SER A 1 79 ? 47.334 3.262 -23.602 1.00 28.28 79 SER A O 1
ATOM 613 N N . PRO A 1 80 ? 48.656 2.118 -22.179 1.00 34.97 80 PRO A N 1
ATOM 614 C CA . PRO A 1 80 ? 47.856 2.425 -20.983 1.00 34.97 80 PRO A CA 1
ATOM 615 C C . PRO A 1 80 ? 47.790 3.915 -20.604 1.00 34.97 80 PRO A C 1
ATOM 617 O O . PRO A 1 80 ? 47.039 4.284 -19.707 1.00 34.97 80 PRO A O 1
ATOM 620 N N . ILE A 1 81 ? 48.587 4.774 -21.247 1.00 36.03 81 ILE A N 1
ATOM 621 C CA . ILE A 1 81 ? 48.809 6.167 -20.822 1.00 36.03 81 ILE A CA 1
ATOM 622 C C . ILE A 1 81 ? 47.910 7.165 -21.588 1.00 36.03 81 ILE A C 1
ATOM 624 O O . ILE A 1 81 ? 47.703 8.288 -21.132 1.00 36.03 81 ILE A O 1
ATOM 628 N N . SER A 1 82 ? 47.302 6.758 -22.712 1.00 38.47 82 SER A N 1
ATOM 629 C CA . SER A 1 82 ? 46.518 7.667 -23.573 1.00 38.47 82 SER A CA 1
ATOM 630 C C . SER A 1 82 ? 45.218 8.168 -22.926 1.00 38.47 82 SER A C 1
ATOM 632 O O . SER A 1 82 ? 44.846 9.326 -23.107 1.00 38.47 82 SER A O 1
ATOM 634 N N . ILE A 1 83 ? 44.536 7.323 -22.146 1.00 39.06 83 ILE A N 1
ATOM 635 C CA . ILE A 1 83 ? 43.201 7.632 -21.604 1.00 39.06 83 ILE A CA 1
ATOM 636 C C . ILE A 1 83 ? 43.276 8.738 -20.538 1.00 39.06 83 ILE A C 1
ATOM 638 O O . ILE A 1 83 ? 42.526 9.710 -20.596 1.00 39.06 83 ILE A O 1
ATOM 642 N N . SER A 1 84 ? 44.230 8.651 -19.606 1.00 31.55 84 SER A N 1
ATOM 643 C CA . SER A 1 84 ? 44.389 9.637 -18.525 1.00 31.55 84 SER A CA 1
ATOM 644 C C . SER A 1 84 ? 44.792 11.032 -19.016 1.00 31.55 84 SER A C 1
ATOM 646 O O . SER A 1 84 ? 44.501 12.020 -18.343 1.00 31.55 84 SER A O 1
ATOM 648 N N . LEU A 1 85 ? 45.451 11.130 -20.177 1.00 33.75 85 LEU A N 1
ATOM 649 C CA . LEU A 1 85 ? 45.794 12.408 -20.807 1.00 33.75 85 LEU A CA 1
ATOM 650 C C . LEU A 1 85 ? 44.620 12.991 -21.605 1.00 33.75 85 LEU A C 1
ATOM 652 O O . LEU A 1 85 ? 44.350 14.182 -21.472 1.00 33.75 85 LEU A O 1
ATOM 656 N N . GLN A 1 86 ? 43.866 12.162 -22.335 1.00 36.62 86 GLN A N 1
ATOM 657 C CA . GLN A 1 86 ? 42.648 12.601 -23.033 1.00 36.62 86 GLN A CA 1
ATOM 658 C C . GLN A 1 86 ? 41.574 13.128 -22.066 1.00 36.62 86 GLN A C 1
ATOM 660 O O . GLN A 1 86 ? 40.921 14.122 -22.368 1.00 36.62 86 GLN A O 1
ATOM 665 N N . ILE A 1 87 ? 41.450 12.537 -20.870 1.00 38.91 87 ILE A N 1
ATOM 666 C CA . ILE A 1 87 ? 40.539 13.017 -19.813 1.00 38.91 87 ILE A CA 1
ATOM 667 C C . ILE A 1 87 ? 40.961 14.393 -19.260 1.00 38.91 87 ILE A C 1
ATOM 669 O O . ILE A 1 87 ? 40.108 15.178 -18.848 1.00 38.91 87 ILE A O 1
ATOM 673 N N . ARG A 1 88 ? 42.262 14.725 -19.257 1.00 30.69 88 ARG A N 1
ATOM 674 C CA . ARG A 1 88 ? 42.758 16.022 -18.754 1.00 30.69 88 ARG A CA 1
ATOM 675 C C . ARG A 1 88 ? 42.659 17.164 -19.769 1.00 30.69 88 ARG A C 1
ATOM 677 O O . ARG A 1 88 ? 42.608 18.312 -19.344 1.00 30.69 88 ARG A O 1
ATOM 684 N N . SER A 1 89 ? 42.606 16.888 -21.074 1.00 30.27 89 SER A N 1
ATOM 685 C CA . SER A 1 89 ? 42.538 17.934 -22.112 1.00 30.27 89 SER A CA 1
ATOM 686 C C . SER A 1 89 ? 41.135 18.491 -22.391 1.00 30.27 89 SER A C 1
ATOM 688 O O . SER A 1 89 ? 41.020 19.482 -23.102 1.00 30.27 89 SER A O 1
ATOM 690 N N . THR A 1 90 ? 40.069 17.889 -21.854 1.00 32.38 90 THR A N 1
ATOM 691 C CA . THR A 1 90 ? 38.668 18.301 -22.105 1.00 32.38 90 THR A CA 1
ATOM 692 C C . THR A 1 90 ? 37.983 18.960 -20.901 1.00 32.38 90 THR A C 1
ATOM 694 O O . THR A 1 90 ? 36.771 19.160 -20.908 1.00 32.38 90 THR A O 1
ATOM 697 N N . ALA A 1 91 ? 38.729 19.298 -19.847 1.00 32.06 91 ALA A N 1
ATOM 698 C CA . ALA A 1 91 ? 38.181 19.725 -18.559 1.00 32.06 91 ALA A CA 1
ATOM 699 C C . ALA A 1 91 ? 38.044 21.257 -18.389 1.00 32.06 91 ALA A C 1
ATOM 701 O O . ALA A 1 91 ? 38.574 21.807 -17.428 1.00 32.06 91 ALA A O 1
ATOM 702 N N . VAL A 1 92 ? 37.295 21.939 -19.271 1.00 38.88 92 VAL A N 1
ATOM 703 C CA . VAL A 1 92 ? 36.682 23.260 -18.975 1.00 38.88 92 VAL A CA 1
ATOM 704 C C . VAL A 1 92 ? 35.317 23.392 -19.671 1.00 38.88 92 VAL A C 1
ATOM 706 O O . VAL A 1 92 ? 35.229 23.952 -20.760 1.00 38.88 92 VAL A O 1
ATOM 709 N N . SER A 1 93 ? 34.250 22.876 -19.050 1.00 26.92 93 SER A N 1
ATOM 710 C CA . SER A 1 93 ? 32.847 23.337 -19.193 1.00 26.92 93 SER A CA 1
ATOM 711 C C . SER A 1 93 ? 31.916 22.535 -18.263 1.00 26.92 93 SER A C 1
ATOM 713 O O . SER A 1 93 ? 32.068 21.315 -18.181 1.00 26.92 93 SER A O 1
ATOM 715 N N . PRO A 1 94 ? 30.942 23.161 -17.575 1.00 36.25 9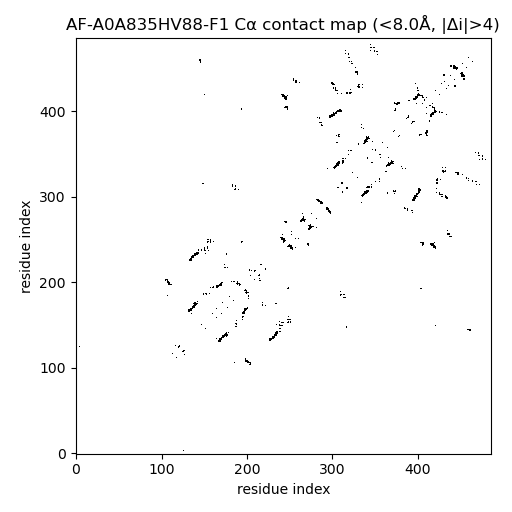4 PRO A N 1
ATOM 716 C CA . PRO A 1 94 ? 29.854 22.443 -16.904 1.00 36.25 94 PRO A CA 1
ATOM 717 C C . PRO A 1 94 ? 28.827 22.003 -17.968 1.00 36.25 94 PRO A C 1
ATOM 719 O O . PRO A 1 94 ? 28.354 22.863 -18.709 1.00 36.25 94 PRO A O 1
ATOM 722 N N . PRO A 1 95 ? 28.499 20.699 -18.100 1.00 37.41 95 PRO A N 1
ATOM 723 C CA . PRO A 1 95 ? 27.799 19.959 -17.046 1.00 37.41 95 PRO A CA 1
ATOM 724 C C . PRO A 1 95 ? 28.231 18.477 -16.926 1.00 37.41 95 PRO A C 1
ATOM 726 O O . PRO A 1 95 ? 27.853 17.625 -17.730 1.00 37.41 95 PRO A O 1
ATOM 729 N N . LEU A 1 96 ? 28.976 18.130 -15.870 1.00 29.05 96 LEU A N 1
ATOM 730 C CA . LEU A 1 96 ? 29.436 16.749 -15.624 1.00 29.05 96 LEU A CA 1
ATOM 731 C C . LEU A 1 96 ? 28.544 15.929 -14.670 1.00 29.05 96 LEU A C 1
ATOM 733 O O . LEU A 1 96 ? 28.752 14.725 -14.537 1.00 29.05 96 LEU A O 1
ATOM 737 N N . ILE A 1 97 ? 27.526 16.542 -14.054 1.00 31.47 97 ILE A N 1
ATOM 738 C CA . ILE A 1 97 ? 26.600 15.855 -13.133 1.00 31.47 97 ILE A CA 1
ATOM 739 C C . ILE A 1 97 ? 25.703 14.862 -13.902 1.00 31.47 97 ILE A C 1
ATOM 741 O O . ILE A 1 97 ? 25.709 13.675 -13.578 1.00 31.47 97 ILE A O 1
ATOM 745 N N . HIS A 1 98 ? 25.098 15.276 -15.024 1.00 28.59 98 HIS A N 1
ATOM 746 C CA . HIS A 1 98 ? 24.310 14.388 -15.902 1.00 28.59 98 HIS A CA 1
ATOM 747 C C . HIS A 1 98 ? 25.094 13.221 -16.535 1.00 28.59 98 HIS A C 1
ATOM 749 O O . HIS A 1 98 ? 24.502 12.243 -16.995 1.00 28.59 98 HIS A O 1
ATOM 755 N N . GLN A 1 99 ? 26.431 13.279 -16.591 1.00 27.25 99 GLN A N 1
ATOM 756 C CA . GLN A 1 99 ? 27.224 12.135 -17.064 1.00 27.25 99 GLN A CA 1
ATOM 757 C C . GLN A 1 99 ? 27.462 11.086 -15.972 1.00 27.25 99 GLN A C 1
ATOM 759 O O . GLN A 1 99 ? 27.698 9.921 -16.299 1.00 27.25 99 GLN A O 1
ATOM 764 N N . PHE A 1 100 ? 27.376 11.457 -14.691 1.00 27.12 100 PHE A N 1
ATOM 765 C CA . PHE A 1 100 ? 27.570 10.521 -13.583 1.00 27.12 100 PHE A CA 1
ATOM 766 C C . PHE A 1 100 ? 26.327 9.651 -13.330 1.00 27.12 100 PHE A C 1
ATOM 768 O O . PHE A 1 100 ? 26.451 8.475 -12.986 1.00 27.12 100 PHE A O 1
ATOM 775 N N . GLU A 1 101 ? 25.135 10.181 -13.615 1.00 27.22 101 GLU A N 1
ATOM 776 C CA . GLU A 1 101 ? 23.842 9.480 -13.515 1.00 27.22 101 GLU A CA 1
ATOM 777 C C . GLU A 1 101 ? 23.746 8.235 -14.416 1.00 27.22 101 GLU A C 1
ATOM 779 O O . GLU A 1 101 ? 22.987 7.311 -14.137 1.00 27.22 101 GLU A O 1
ATOM 784 N N . ARG A 1 102 ? 24.574 8.137 -15.465 1.00 27.55 102 ARG A N 1
ATOM 785 C CA . ARG A 1 102 ? 24.571 7.002 -16.407 1.00 27.55 102 ARG A CA 1
ATOM 786 C C . ARG A 1 102 ? 25.267 5.730 -15.894 1.00 27.55 102 ARG A C 1
ATOM 788 O O . ARG A 1 102 ? 25.367 4.767 -16.653 1.00 27.55 102 ARG A O 1
ATOM 795 N N . LYS A 1 103 ? 25.764 5.697 -14.648 1.00 26.19 103 LYS A N 1
ATOM 796 C CA . LYS A 1 103 ? 26.495 4.537 -14.087 1.00 26.19 103 LYS A CA 1
ATOM 797 C C . LYS A 1 103 ? 25.691 3.590 -13.189 1.00 26.19 103 LYS A C 1
ATOM 799 O O . LYS A 1 103 ? 26.205 2.516 -12.887 1.00 26.19 103 LYS A O 1
ATOM 804 N N . ILE A 1 104 ? 24.451 3.916 -12.816 1.00 30.75 104 ILE A N 1
ATOM 805 C CA . ILE A 1 104 ? 23.528 2.963 -12.171 1.00 30.75 104 ILE A CA 1
ATOM 806 C C . ILE A 1 104 ? 22.365 2.715 -13.126 1.00 30.75 104 ILE A C 1
ATOM 808 O O . ILE A 1 104 ? 21.382 3.445 -13.162 1.00 30.75 104 ILE A O 1
ATOM 812 N N . ALA A 1 105 ? 22.526 1.683 -13.947 1.00 32.28 105 ALA A N 1
ATOM 813 C CA . ALA A 1 105 ? 21.616 1.370 -15.037 1.00 32.28 105 ALA A CA 1
ATOM 814 C C . ALA A 1 105 ? 21.532 -0.148 -15.260 1.00 32.28 105 ALA A C 1
ATOM 816 O O . ALA A 1 105 ? 21.914 -0.687 -16.296 1.00 32.28 105 ALA A O 1
ATOM 817 N N . SER A 1 106 ? 21.044 -0.847 -14.235 1.00 33.94 106 SER A N 1
ATOM 818 C CA . SER A 1 106 ? 20.833 -2.302 -14.223 1.00 33.94 106 SER A CA 1
ATOM 819 C C . SER A 1 106 ? 19.381 -2.695 -13.916 1.00 33.94 106 SER A C 1
ATOM 821 O O . SER A 1 106 ? 19.111 -3.820 -13.508 1.00 33.94 106 SER A O 1
ATOM 823 N N . LEU A 1 107 ? 18.423 -1.796 -14.172 1.00 47.59 107 LEU A N 1
ATOM 824 C CA . LEU A 1 107 ? 16.984 -2.097 -14.108 1.00 47.59 107 LEU A CA 1
ATOM 825 C C . LEU A 1 107 ? 16.481 -2.926 -15.312 1.00 47.59 107 LEU A C 1
ATOM 827 O O . LEU A 1 107 ? 15.351 -3.414 -15.314 1.00 47.59 107 LEU A O 1
ATOM 831 N N . GLY A 1 108 ? 17.313 -3.105 -16.345 1.00 50.78 108 GLY A N 1
ATOM 832 C CA . GLY A 1 108 ? 16.911 -3.768 -17.586 1.00 50.78 108 GLY A CA 1
ATOM 833 C C . GLY A 1 108 ? 16.649 -5.270 -17.452 1.00 50.78 108 GLY A C 1
ATOM 834 O O . GLY A 1 108 ? 15.868 -5.803 -18.237 1.00 50.78 108 GLY A O 1
ATOM 835 N N . LEU A 1 109 ? 17.304 -5.957 -16.509 1.00 58.09 109 LEU A N 1
ATOM 836 C CA . LEU A 1 109 ? 17.202 -7.412 -16.349 1.00 58.09 109 LEU A CA 1
ATOM 837 C C . LEU A 1 109 ? 17.759 -7.838 -14.967 1.00 58.09 109 LEU A C 1
ATOM 839 O O . LEU A 1 109 ? 18.961 -8.059 -14.833 1.00 58.09 109 LEU A O 1
ATOM 843 N N . SER A 1 110 ? 16.912 -7.957 -13.935 1.00 60.97 110 SER A N 1
ATOM 844 C CA . SER A 1 110 ? 17.303 -8.399 -12.577 1.00 60.97 110 SER A CA 1
ATOM 845 C C . SER A 1 110 ? 16.589 -9.690 -12.133 1.00 60.97 110 SER A C 1
ATOM 847 O O . SER A 1 110 ? 15.362 -9.775 -12.146 1.00 60.97 110 SER A O 1
ATOM 849 N N . VAL A 1 111 ? 17.361 -10.730 -11.775 1.00 66.25 111 VAL A N 1
ATOM 850 C CA . VAL A 1 111 ? 16.858 -12.032 -11.274 1.00 66.25 111 VAL A CA 1
ATOM 851 C C . VAL A 1 111 ? 17.120 -12.127 -9.772 1.00 66.25 111 VAL A C 1
ATOM 853 O O . VAL A 1 111 ? 18.202 -11.759 -9.314 1.00 66.25 111 VAL A O 1
ATOM 856 N N . ARG A 1 112 ? 16.181 -12.690 -9.003 1.00 71.31 112 ARG A N 1
ATOM 857 C CA . ARG A 1 112 ? 16.445 -13.106 -7.617 1.00 71.31 112 ARG A CA 1
ATOM 858 C C . ARG A 1 112 ? 17.179 -14.451 -7.598 1.00 71.31 112 ARG A C 1
ATOM 860 O O . ARG A 1 112 ? 16.657 -15.441 -8.102 1.00 71.31 112 ARG A O 1
ATOM 867 N N . LEU A 1 113 ? 18.356 -14.484 -6.980 1.00 77.25 113 LEU A N 1
ATOM 868 C CA . LEU A 1 113 ? 19.198 -15.675 -6.823 1.00 77.25 113 LEU A CA 1
ATOM 869 C C . LEU A 1 113 ? 19.278 -16.113 -5.353 1.00 77.25 113 LEU A C 1
ATOM 871 O O . LEU A 1 113 ? 18.999 -15.319 -4.450 1.00 77.25 113 LEU A O 1
ATOM 875 N N . GLY A 1 114 ? 19.675 -17.364 -5.117 1.00 82.25 114 GLY A N 1
ATOM 876 C CA . GLY A 1 114 ? 20.186 -17.798 -3.819 1.00 82.25 114 GLY A CA 1
ATOM 877 C C . GLY A 1 114 ? 21.649 -17.378 -3.627 1.00 82.25 114 GLY A C 1
ATOM 878 O O . GLY A 1 114 ? 22.308 -16.891 -4.550 1.00 82.25 114 GLY A O 1
ATOM 879 N N . GLY A 1 115 ? 22.162 -17.542 -2.404 1.00 86.25 115 GLY A N 1
ATOM 880 C CA . GLY A 1 115 ? 23.540 -17.157 -2.071 1.00 86.25 115 GLY A CA 1
ATOM 881 C C . GLY A 1 115 ? 24.589 -17.949 -2.858 1.00 86.25 115 GLY A C 1
ATOM 882 O O . GLY A 1 115 ? 25.546 -17.368 -3.355 1.00 86.25 115 GLY A O 1
ATOM 883 N N . ILE A 1 116 ? 24.358 -19.251 -3.052 1.00 88.94 116 ILE A N 1
ATOM 884 C CA . ILE A 1 116 ? 25.278 -20.152 -3.764 1.00 88.94 116 ILE A CA 1
ATOM 885 C C . ILE A 1 116 ? 25.356 -19.781 -5.252 1.00 88.94 116 ILE A C 1
ATOM 887 O O . ILE A 1 116 ? 26.438 -19.752 -5.834 1.00 88.94 116 ILE A O 1
ATOM 891 N N . GLU A 1 117 ? 24.225 -19.453 -5.880 1.00 87.00 117 GLU A N 1
ATOM 892 C CA . GLU A 1 117 ? 24.182 -19.006 -7.273 1.00 87.00 117 GLU A CA 1
ATOM 893 C C . GLU A 1 117 ? 24.866 -17.642 -7.455 1.00 87.00 117 GLU A C 1
ATOM 895 O O . GLU A 1 117 ? 25.539 -17.425 -8.464 1.00 87.00 117 GLU A O 1
ATOM 900 N N . ALA A 1 118 ? 24.739 -16.742 -6.473 1.00 86.12 118 ALA A N 1
ATOM 901 C CA . ALA A 1 118 ? 25.441 -15.461 -6.468 1.00 86.12 118 ALA A CA 1
ATOM 902 C C . ALA A 1 118 ? 26.964 -15.638 -6.303 1.00 86.12 118 ALA A C 1
ATOM 904 O O . ALA A 1 118 ? 27.728 -15.043 -7.063 1.00 86.12 118 ALA A O 1
ATOM 905 N N . GLU A 1 119 ? 27.414 -16.495 -5.381 1.00 89.44 119 GLU A N 1
ATOM 906 C CA . GLU A 1 119 ? 28.831 -16.850 -5.211 1.00 89.44 119 GLU A CA 1
ATOM 907 C C . GLU A 1 119 ? 29.412 -17.482 -6.484 1.00 89.44 119 GLU A C 1
ATOM 909 O O . GLU A 1 119 ? 30.475 -17.072 -6.951 1.00 89.44 119 GLU A O 1
ATOM 914 N N . ALA A 1 120 ? 28.691 -18.419 -7.107 1.00 89.44 120 ALA A N 1
ATOM 915 C CA . ALA A 1 120 ? 29.095 -19.025 -8.372 1.00 89.44 120 ALA A CA 1
ATOM 916 C C . ALA A 1 120 ? 29.236 -17.973 -9.490 1.00 89.44 120 ALA A C 1
ATOM 918 O O . ALA A 1 120 ? 30.243 -17.959 -10.202 1.00 89.44 120 ALA A O 1
ATOM 919 N N . ALA A 1 121 ? 28.280 -17.044 -9.608 1.00 86.06 121 ALA A N 1
ATOM 920 C CA . ALA A 1 121 ? 28.353 -15.943 -10.567 1.00 86.06 121 ALA A CA 1
ATOM 921 C C . ALA A 1 121 ? 29.538 -14.995 -10.289 1.00 86.06 121 ALA A C 1
ATOM 923 O O . ALA A 1 121 ? 30.218 -14.575 -11.227 1.00 86.06 121 ALA A O 1
ATOM 924 N N . MET A 1 122 ? 29.844 -14.704 -9.018 1.00 86.19 122 MET A N 1
ATOM 925 C CA . MET A 1 122 ? 31.029 -13.926 -8.618 1.00 86.19 122 MET A CA 1
ATOM 926 C C . MET A 1 122 ? 32.349 -14.633 -8.958 1.00 86.19 122 MET A C 1
ATOM 928 O O . MET A 1 122 ? 33.326 -13.970 -9.300 1.00 86.19 122 MET A O 1
ATOM 932 N N . LEU A 1 123 ? 32.373 -15.968 -8.926 1.00 93.25 123 LEU A N 1
ATOM 933 C CA . LEU A 1 123 ? 33.494 -16.797 -9.386 1.00 93.25 123 LEU A CA 1
ATOM 934 C C . LEU A 1 123 ? 33.554 -16.946 -10.922 1.00 93.25 123 LEU A C 1
ATOM 936 O O . LEU A 1 123 ? 34.395 -17.680 -11.441 1.00 93.25 123 LEU A O 1
ATOM 940 N N . GLY A 1 124 ? 32.688 -16.247 -11.663 1.00 89.50 124 GLY A N 1
ATOM 941 C CA . GLY A 1 124 ? 32.650 -16.255 -13.126 1.00 89.50 124 GLY A CA 1
ATOM 942 C C . GLY A 1 124 ? 31.919 -17.452 -13.739 1.00 89.50 124 GLY A C 1
ATOM 943 O O . GLY A 1 124 ? 31.982 -17.639 -14.955 1.00 89.50 124 GLY A O 1
ATOM 944 N N . GLN A 1 125 ? 31.218 -18.263 -12.939 1.00 88.56 125 GLN A N 1
ATOM 945 C CA . GLN A 1 125 ? 30.398 -19.356 -13.455 1.00 88.56 125 GLN A CA 1
ATOM 946 C C . GLN A 1 125 ? 29.140 -18.792 -14.144 1.00 88.56 125 GLN A C 1
ATOM 948 O O . GLN A 1 125 ? 28.381 -18.048 -13.519 1.00 88.56 125 GLN A O 1
ATOM 953 N N . PRO A 1 126 ? 28.854 -19.160 -15.408 1.00 85.69 126 PRO A N 1
ATOM 954 C CA . PRO A 1 126 ? 27.608 -18.775 -16.059 1.00 85.69 126 PRO A CA 1
ATOM 955 C C . PRO A 1 126 ? 26.390 -19.349 -15.327 1.00 85.69 126 PRO A C 1
ATOM 957 O O . PRO A 1 126 ? 26.367 -20.530 -14.968 1.00 85.69 126 PRO A O 1
ATOM 960 N N . MET A 1 127 ? 25.347 -18.535 -15.157 1.00 81.50 127 MET A N 1
ATOM 961 C CA . MET A 1 127 ? 24.065 -19.008 -14.634 1.00 81.50 127 MET A CA 1
ATOM 962 C C . MET A 1 127 ? 23.416 -19.981 -15.623 1.00 81.50 127 MET A C 1
ATOM 964 O O . MET A 1 127 ? 23.280 -19.677 -16.809 1.00 81.50 127 MET A O 1
ATOM 968 N N . SER A 1 128 ? 22.984 -21.142 -15.131 1.00 83.31 128 SER A N 1
ATOM 969 C CA . SER A 1 128 ? 22.212 -22.099 -15.925 1.00 83.31 128 SER A CA 1
ATOM 970 C C . SER A 1 128 ? 20.725 -21.817 -15.749 1.00 83.31 128 SER A C 1
ATOM 972 O O . SER A 1 128 ? 20.209 -21.888 -14.636 1.00 83.31 128 SER A O 1
ATOM 974 N N . MET A 1 129 ? 20.030 -21.503 -16.841 1.00 79.94 129 MET A N 1
ATOM 975 C CA . MET A 1 129 ? 18.582 -21.308 -16.841 1.00 79.94 129 MET A CA 1
ATOM 976 C C . MET A 1 129 ? 17.941 -21.931 -18.080 1.00 79.94 129 MET A C 1
ATOM 978 O O . MET A 1 129 ? 18.541 -21.985 -19.155 1.00 79.94 129 MET A O 1
ATOM 982 N N . VAL A 1 130 ? 16.700 -22.392 -17.934 1.00 83.12 130 VAL A N 1
ATOM 983 C CA . VAL A 1 130 ? 15.849 -22.729 -19.080 1.00 83.12 130 VAL A CA 1
ATOM 984 C C . VAL A 1 130 ? 15.469 -21.421 -19.772 1.00 83.12 130 VAL A C 1
ATOM 986 O O . VAL A 1 130 ? 15.105 -20.466 -19.089 1.00 83.12 130 VAL A O 1
ATOM 989 N N . LEU A 1 131 ? 15.547 -21.370 -21.107 1.00 81.06 131 LEU A N 1
ATOM 990 C CA . LEU A 1 131 ? 15.091 -20.209 -21.874 1.00 81.06 131 LEU A CA 1
ATOM 991 C C . LEU A 1 131 ? 13.579 -20.020 -21.632 1.00 81.06 131 LEU A C 1
ATOM 993 O O . LEU A 1 131 ? 12.806 -20.905 -22.011 1.00 81.06 131 LEU A O 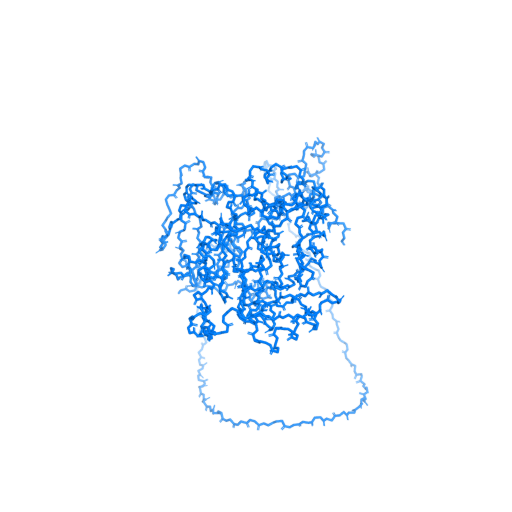1
ATOM 997 N N . PRO A 1 132 ? 13.144 -18.927 -20.984 1.00 82.12 132 PRO A N 1
ATOM 998 C CA . PRO A 1 132 ? 11.768 -18.794 -20.537 1.00 82.12 132 PRO A CA 1
ATOM 999 C C . PRO A 1 132 ? 10.874 -18.236 -21.644 1.00 82.12 132 PRO A C 1
ATOM 1001 O O . PRO A 1 132 ? 11.299 -17.441 -22.484 1.00 82.12 132 PRO A O 1
ATOM 1004 N N . SER A 1 133 ? 9.598 -18.614 -21.610 1.00 87.62 133 SER A N 1
ATOM 1005 C CA . SER A 1 133 ? 8.557 -17.940 -22.390 1.00 87.62 133 SER A CA 1
ATOM 1006 C C . SER A 1 133 ? 8.400 -16.488 -21.930 1.00 87.62 133 SER A C 1
ATOM 1008 O O . SER A 1 133 ? 8.542 -16.197 -20.740 1.00 87.62 133 SER A O 1
ATOM 1010 N N . VAL A 1 134 ? 8.048 -15.591 -22.852 1.00 85.56 134 VAL A N 1
ATOM 1011 C CA . VAL A 1 134 ? 7.845 -14.163 -22.559 1.00 85.56 134 VAL A CA 1
ATOM 1012 C C . VAL A 1 134 ? 6.367 -13.820 -22.699 1.00 85.56 134 VAL A C 1
ATOM 1014 O O . VAL A 1 134 ? 5.762 -14.068 -23.741 1.00 85.56 134 VAL A O 1
ATOM 1017 N N . VAL A 1 135 ? 5.781 -13.257 -21.647 1.00 88.12 135 VAL A N 1
ATOM 1018 C CA . VAL A 1 135 ? 4.423 -12.708 -21.643 1.00 88.12 135 VAL A CA 1
ATOM 1019 C C . VAL A 1 135 ? 4.511 -11.217 -21.949 1.00 88.12 135 VAL A C 1
ATOM 1021 O O . VAL A 1 135 ? 5.155 -10.481 -21.204 1.00 88.12 135 VAL A O 1
ATOM 1024 N N . GLY A 1 136 ? 3.873 -10.778 -23.030 1.00 87.44 136 GLY A N 1
ATOM 1025 C CA . GLY A 1 136 ? 3.737 -9.359 -23.343 1.00 87.44 136 GLY A CA 1
ATOM 1026 C C . GLY A 1 136 ? 2.576 -8.765 -22.558 1.00 87.44 136 GLY A C 1
ATOM 1027 O O . GLY A 1 136 ? 1.452 -9.252 -22.676 1.00 87.44 136 GLY A O 1
ATOM 1028 N N . PHE A 1 137 ? 2.829 -7.720 -21.775 1.00 88.38 137 PHE A N 1
ATOM 1029 C CA . PHE A 1 137 ? 1.805 -6.992 -21.028 1.00 88.38 137 PHE A CA 1
ATOM 1030 C C . PHE A 1 137 ? 1.672 -5.575 -21.595 1.00 88.38 137 PHE A C 1
ATOM 1032 O O . PHE A 1 137 ? 2.540 -4.726 -21.389 1.00 88.38 137 PHE A O 1
ATOM 1039 N N . LYS A 1 138 ? 0.603 -5.329 -22.353 1.00 89.81 138 LYS A N 1
ATOM 1040 C CA . LYS A 1 138 ? 0.352 -4.046 -23.008 1.00 89.81 138 LYS A CA 1
ATOM 1041 C C . LYS A 1 138 ? -0.306 -3.065 -22.039 1.00 89.81 138 LYS A C 1
ATOM 1043 O O . LYS A 1 138 ? -1.357 -3.377 -21.485 1.00 89.81 138 LYS A O 1
ATOM 1048 N N . LEU A 1 139 ? 0.267 -1.876 -21.894 1.00 88.88 139 LEU A N 1
ATOM 1049 C CA . LEU A 1 139 ? -0.357 -0.734 -21.228 1.00 88.88 139 LEU A CA 1
ATOM 1050 C C . LEU A 1 139 ? -0.840 0.275 -22.280 1.00 88.88 139 LEU A C 1
ATOM 1052 O O . LEU A 1 139 ? -0.100 0.615 -23.209 1.00 88.88 139 LEU A O 1
ATOM 1056 N N . SER A 1 140 ? -2.075 0.748 -22.132 1.00 92.56 140 SER A N 1
ATOM 1057 C CA . SER A 1 140 ? -2.689 1.811 -22.944 1.00 92.56 140 SER A CA 1
ATOM 1058 C C . SER A 1 140 ? -3.326 2.883 -22.060 1.00 92.56 140 SER A C 1
ATOM 1060 O O . SER A 1 140 ? -3.519 2.651 -20.867 1.00 92.56 140 SER A O 1
ATOM 1062 N N . GLY A 1 141 ? -3.638 4.050 -22.625 1.00 92.56 141 GLY A N 1
ATOM 1063 C CA . GLY A 1 141 ? -4.239 5.153 -21.866 1.00 92.56 141 GLY A CA 1
ATOM 1064 C C . GLY A 1 141 ? -3.315 5.761 -20.796 1.00 92.56 141 GLY A C 1
ATOM 1065 O O . GLY A 1 141 ? -2.091 5.657 -20.876 1.00 92.56 141 GLY A O 1
ATOM 1066 N N . LYS A 1 142 ? -3.914 6.414 -19.790 1.00 92.38 142 LYS A N 1
ATOM 1067 C CA . LYS A 1 142 ? -3.229 7.127 -18.695 1.00 92.38 142 LYS A CA 1
ATOM 1068 C C . LYS A 1 142 ? -3.933 6.870 -17.357 1.00 92.38 142 LYS A C 1
ATOM 1070 O O . LYS A 1 142 ? -5.154 6.719 -17.332 1.00 92.38 142 LYS A O 1
ATOM 1075 N N . LEU A 1 143 ? -3.174 6.837 -16.257 1.00 91.62 143 LEU A N 1
ATOM 1076 C CA . LEU A 1 143 ? -3.731 6.736 -14.902 1.00 91.62 143 LEU A CA 1
ATOM 1077 C C . LEU A 1 143 ? -4.649 7.934 -14.597 1.00 91.62 143 LEU A C 1
ATOM 1079 O O . LEU A 1 143 ? -4.363 9.068 -14.988 1.00 91.62 143 LEU A O 1
ATOM 1083 N N . LYS A 1 144 ? -5.749 7.679 -13.881 1.00 93.12 144 LYS A N 1
ATOM 1084 C CA . LYS A 1 144 ? -6.651 8.726 -13.372 1.00 93.12 144 LYS A CA 1
ATOM 1085 C C . LYS A 1 144 ? -5.950 9.583 -12.309 1.00 93.12 144 LYS A C 1
ATOM 1087 O O . LYS A 1 144 ? -5.091 9.090 -11.579 1.00 93.12 144 LYS A O 1
ATOM 1092 N N . ASN A 1 145 ? -6.373 10.843 -12.180 1.00 88.94 145 ASN A N 1
ATOM 1093 C CA . ASN A 1 145 ? -5.896 11.743 -11.126 1.00 88.94 145 ASN A CA 1
ATOM 1094 C C . ASN A 1 145 ? -6.045 11.092 -9.737 1.00 88.94 145 ASN A C 1
ATOM 1096 O O . ASN A 1 145 ? -7.081 10.496 -9.434 1.00 88.94 145 ASN A O 1
ATOM 1100 N N . GLY A 1 146 ? -5.002 11.194 -8.916 1.00 85.75 146 GLY A N 1
ATOM 1101 C CA . GLY A 1 146 ? -4.958 10.640 -7.566 1.00 85.75 146 GLY A CA 1
ATOM 1102 C C . GLY A 1 146 ? -4.716 9.127 -7.476 1.00 85.75 146 GLY A C 1
ATOM 1103 O O . GLY A 1 146 ? -4.504 8.653 -6.364 1.00 85.75 146 GLY A O 1
ATOM 1104 N N . VAL A 1 147 ? -4.711 8.371 -8.584 1.00 91.44 147 VAL A N 1
ATOM 1105 C CA . VAL A 1 147 ? -4.335 6.942 -8.600 1.00 91.44 147 VAL A CA 1
ATOM 1106 C C . VAL A 1 147 ? -2.812 6.809 -8.591 1.00 91.44 147 VAL A C 1
ATOM 1108 O O . VAL A 1 147 ? -2.112 7.520 -9.310 1.00 91.44 147 VAL A O 1
ATOM 1111 N N . THR A 1 148 ? -2.281 5.900 -7.772 1.00 91.50 148 THR A N 1
ATOM 1112 C CA . THR A 1 148 ? -0.839 5.771 -7.525 1.00 91.50 148 THR A CA 1
ATOM 1113 C C . THR A 1 148 ? -0.203 4.605 -8.286 1.00 91.50 148 THR A C 1
ATOM 1115 O O . THR A 1 148 ? -0.866 3.655 -8.707 1.00 91.50 148 THR A O 1
ATOM 1118 N N . ALA A 1 149 ? 1.130 4.618 -8.392 1.00 88.69 149 ALA A N 1
ATOM 1119 C CA . ALA A 1 149 ? 1.890 3.471 -8.890 1.00 88.69 149 ALA A CA 1
ATOM 1120 C C . ALA A 1 149 ? 1.695 2.202 -8.042 1.00 88.69 149 ALA A C 1
ATOM 1122 O O . ALA A 1 149 ? 1.820 1.093 -8.567 1.00 88.69 149 ALA A O 1
ATOM 1123 N N . THR A 1 150 ? 1.364 2.349 -6.751 1.00 91.94 150 THR A N 1
ATOM 1124 C CA . THR A 1 150 ? 1.024 1.215 -5.887 1.00 91.94 150 THR A CA 1
ATOM 1125 C C . THR A 1 150 ? -0.268 0.547 -6.359 1.00 91.94 150 THR A C 1
ATOM 1127 O O . THR A 1 150 ? -0.306 -0.672 -6.485 1.00 91.94 150 THR A O 1
ATOM 1130 N N . ASP A 1 151 ? -1.298 1.326 -6.696 1.00 94.56 151 ASP A N 1
ATOM 1131 C CA . ASP A 1 151 ? -2.576 0.788 -7.180 1.00 94.56 151 ASP A CA 1
ATOM 1132 C C . ASP A 1 151 ? -2.385 0.014 -8.492 1.00 94.56 151 ASP A C 1
ATOM 1134 O O . ASP A 1 151 ? -2.807 -1.137 -8.620 1.00 94.56 151 ASP A O 1
ATOM 1138 N N . LEU A 1 152 ? -1.625 0.598 -9.426 1.00 93.56 152 LEU A N 1
ATOM 1139 C CA . LEU A 1 152 ? -1.259 -0.049 -10.685 1.00 93.56 152 LEU A CA 1
ATOM 1140 C C . LEU A 1 152 ? -0.535 -1.388 -10.464 1.00 93.56 152 LEU A C 1
ATOM 1142 O O . LEU A 1 152 ? -0.899 -2.384 -11.094 1.00 93.56 152 LEU A O 1
ATOM 1146 N N . VAL A 1 153 ? 0.469 -1.457 -9.578 1.00 91.12 153 VAL A N 1
ATOM 1147 C CA . VAL A 1 153 ? 1.186 -2.724 -9.350 1.00 91.12 153 VAL A CA 1
ATOM 1148 C C . VAL A 1 153 ? 0.326 -3.771 -8.637 1.00 91.12 153 VAL A C 1
ATOM 1150 O O . VAL A 1 153 ? 0.465 -4.956 -8.944 1.00 91.12 153 VAL A O 1
ATOM 1153 N N . LEU A 1 154 ? -0.598 -3.385 -7.752 1.00 93.31 154 LEU A N 1
ATOM 1154 C CA . LEU A 1 154 ? -1.530 -4.328 -7.121 1.00 93.31 154 LEU A CA 1
ATOM 1155 C C . LEU A 1 154 ? -2.508 -4.919 -8.155 1.00 93.31 154 LEU A C 1
ATOM 1157 O O . LEU A 1 154 ? -2.663 -6.144 -8.221 1.00 93.31 154 LEU A O 1
ATOM 1161 N N . THR A 1 155 ? -3.072 -4.091 -9.042 1.00 94.94 155 THR A N 1
ATOM 1162 C CA . THR A 1 155 ? -3.896 -4.539 -10.182 1.00 94.94 155 THR A CA 1
ATOM 1163 C C . THR A 1 155 ? -3.114 -5.471 -11.118 1.00 94.94 155 THR A C 1
ATOM 1165 O O . THR A 1 155 ? -3.555 -6.587 -11.408 1.00 94.94 155 THR A O 1
ATOM 1168 N N . VAL A 1 156 ? -1.907 -5.075 -11.535 1.00 92.44 156 VAL A N 1
ATOM 1169 C CA . VAL A 1 156 ? -1.019 -5.892 -12.384 1.00 92.44 156 VAL A CA 1
ATOM 1170 C C . VAL A 1 156 ? -0.654 -7.220 -11.706 1.00 92.44 156 VAL A C 1
ATOM 1172 O O . VAL A 1 156 ? -0.658 -8.266 -12.360 1.00 92.44 156 VAL A O 1
ATOM 1175 N N . THR A 1 157 ? -0.407 -7.217 -10.392 1.00 90.50 157 THR A N 1
ATOM 1176 C CA . THR A 1 157 ? -0.089 -8.422 -9.607 1.00 90.50 157 THR A CA 1
ATOM 1177 C C . THR A 1 157 ? -1.254 -9.412 -9.608 1.00 90.50 157 THR A C 1
ATOM 1179 O O . THR A 1 157 ? -1.045 -10.609 -9.838 1.00 90.50 157 THR A O 1
ATOM 1182 N N . GLN A 1 158 ? -2.486 -8.928 -9.425 1.00 93.50 158 GLN A N 1
ATOM 1183 C CA . GLN A 1 158 ? -3.700 -9.742 -9.512 1.00 93.50 158 GLN A CA 1
ATOM 1184 C C . GLN A 1 158 ? -3.869 -10.366 -10.912 1.00 93.50 158 GLN A C 1
ATOM 1186 O O . GLN A 1 158 ? -4.064 -11.581 -11.031 1.00 93.50 158 GLN A O 1
ATOM 1191 N N . MET A 1 159 ? -3.731 -9.568 -11.978 1.00 95.25 159 MET A N 1
ATOM 1192 C CA . MET A 1 159 ? -3.859 -10.031 -13.369 1.00 95.25 159 MET A CA 1
ATOM 1193 C C . MET A 1 159 ? -2.802 -11.083 -13.735 1.00 95.25 159 MET A C 1
ATOM 1195 O O . MET A 1 159 ? -3.133 -12.153 -14.252 1.00 95.25 159 MET A O 1
ATOM 1199 N N . LEU A 1 160 ? -1.529 -10.824 -13.421 1.00 92.00 160 LEU A N 1
ATOM 1200 C CA . LEU A 1 160 ? -0.417 -11.730 -13.721 1.00 92.00 160 LEU A CA 1
ATOM 1201 C C . LEU A 1 160 ? -0.483 -13.034 -12.914 1.00 92.00 160 LEU A C 1
ATOM 1203 O O . LEU A 1 160 ? -0.124 -14.095 -13.438 1.00 92.00 160 LEU A O 1
ATOM 1207 N N . ARG A 1 161 ? -1.000 -13.002 -11.676 1.00 90.69 161 ARG A N 1
ATOM 1208 C CA . ARG A 1 161 ? -1.282 -14.232 -10.920 1.00 90.69 161 ARG A CA 1
ATOM 1209 C C . ARG A 1 161 ? -2.414 -15.047 -11.517 1.00 90.69 161 ARG A C 1
ATOM 1211 O O . ARG A 1 161 ? -2.245 -16.256 -11.652 1.00 90.69 161 ARG A O 1
ATOM 1218 N N . LYS A 1 162 ? -3.508 -14.407 -11.939 1.00 92.69 162 LYS A N 1
ATOM 1219 C CA . LYS A 1 162 ? -4.619 -15.081 -12.628 1.00 92.69 162 LYS A CA 1
ATOM 1220 C C . LYS A 1 162 ? -4.179 -15.729 -13.950 1.00 92.69 162 LYS A C 1
ATOM 1222 O O . LYS A 1 162 ? -4.668 -16.802 -14.286 1.00 92.69 162 LYS A O 1
ATOM 1227 N N . HIS A 1 163 ? -3.233 -15.115 -14.668 1.00 92.69 163 HIS A N 1
ATOM 1228 C CA . HIS A 1 163 ? -2.680 -15.630 -15.933 1.00 92.69 163 HIS A CA 1
ATOM 1229 C C . HIS A 1 163 ? -1.619 -16.734 -15.770 1.00 92.69 163 HIS A C 1
ATOM 1231 O O . HIS A 1 163 ? -1.366 -17.504 -16.696 1.00 92.69 163 HIS A O 1
ATOM 1237 N N . GLY A 1 164 ? -0.973 -16.830 -14.604 1.00 91.38 164 GLY A N 1
ATOM 1238 C CA . GLY A 1 164 ? 0.020 -17.868 -14.312 1.00 91.38 164 GLY A CA 1
ATOM 1239 C C . GLY A 1 164 ? 1.358 -17.657 -15.031 1.00 91.38 164 GLY A C 1
ATOM 1240 O O . GLY A 1 164 ? 1.695 -18.362 -15.989 1.00 91.38 164 GLY A O 1
ATOM 1241 N N . VAL A 1 165 ? 2.163 -16.708 -14.541 1.00 88.62 165 VAL A N 1
ATOM 1242 C CA . VAL A 1 165 ? 3.485 -16.361 -15.111 1.00 88.62 165 VAL A CA 1
ATOM 1243 C C . VAL A 1 165 ? 4.694 -17.011 -14.419 1.00 88.62 165 VAL A C 1
ATOM 1245 O O . VAL A 1 165 ? 5.832 -16.607 -14.646 1.00 88.62 165 VAL A O 1
ATOM 1248 N N . VAL A 1 166 ? 4.470 -18.062 -13.622 1.00 86.38 166 VAL A N 1
ATOM 1249 C CA . VAL A 1 166 ? 5.542 -18.813 -12.942 1.00 86.38 166 VAL A CA 1
ATOM 1250 C C . VAL A 1 166 ? 6.533 -19.396 -13.954 1.00 86.38 166 VAL A C 1
ATOM 1252 O O . VAL A 1 166 ? 6.138 -20.116 -14.870 1.00 86.38 166 VAL A O 1
ATOM 1255 N N . GLY A 1 167 ? 7.820 -19.072 -13.787 1.00 79.00 167 GLY A N 1
ATOM 1256 C CA . GLY A 1 167 ? 8.898 -19.509 -14.685 1.00 79.00 167 GLY A CA 1
ATOM 1257 C C . GLY A 1 167 ? 8.927 -18.805 -16.049 1.00 79.00 167 GLY A C 1
ATOM 1258 O O . GLY A 1 167 ? 9.625 -19.261 -16.954 1.00 79.00 167 GLY A O 1
ATOM 1259 N N . LYS A 1 168 ? 8.161 -17.720 -16.216 1.00 84.94 168 LYS A N 1
ATOM 1260 C CA . LYS A 1 168 ? 8.107 -16.900 -17.434 1.00 84.94 168 LYS A CA 1
ATOM 1261 C C . LYS A 1 168 ? 8.697 -15.513 -17.168 1.00 84.94 168 LYS A C 1
ATOM 1263 O O . LYS A 1 168 ? 8.770 -15.055 -16.025 1.00 84.94 168 LYS A O 1
ATOM 1268 N N . PHE A 1 169 ? 9.089 -14.825 -18.233 1.00 84.25 169 PHE A N 1
ATOM 1269 C CA . PHE A 1 169 ? 9.349 -13.385 -18.196 1.00 84.25 169 PHE A CA 1
ATOM 1270 C C . PHE A 1 169 ? 8.060 -12.610 -18.473 1.00 84.25 169 PHE A C 1
ATOM 1272 O O . PHE A 1 169 ? 7.192 -13.091 -19.203 1.00 84.25 169 PHE A O 1
ATOM 1279 N N . VAL A 1 170 ? 7.964 -11.397 -17.932 1.00 80.62 170 VAL A N 1
ATOM 1280 C CA . VAL A 1 170 ? 6.926 -10.421 -18.285 1.00 80.62 170 VAL A CA 1
ATOM 1281 C C . VAL A 1 170 ? 7.621 -9.196 -18.873 1.00 80.62 170 VAL A C 1
ATOM 1283 O O . VAL A 1 170 ? 8.480 -8.601 -18.222 1.00 80.62 170 VAL A O 1
ATOM 1286 N N . GLU A 1 171 ? 7.272 -8.836 -20.106 1.00 83.94 171 GLU A N 1
ATOM 1287 C CA . GLU A 1 171 ? 7.736 -7.612 -20.761 1.00 83.94 171 GLU A CA 1
ATOM 1288 C C . GLU A 1 171 ? 6.564 -6.640 -20.909 1.00 83.94 171 GLU A C 1
ATOM 1290 O O . GLU A 1 171 ? 5.572 -6.948 -21.571 1.00 83.94 171 GLU A O 1
ATOM 1295 N N . PHE A 1 172 ? 6.684 -5.467 -20.289 1.00 83.81 172 PHE A N 1
ATOM 1296 C CA . PHE A 1 172 ? 5.700 -4.396 -20.410 1.00 83.81 172 PHE A CA 1
ATOM 1297 C C . PHE A 1 172 ? 5.979 -3.555 -21.663 1.00 83.81 172 PHE A C 1
ATOM 1299 O O . PHE A 1 172 ? 7.132 -3.220 -21.946 1.00 83.81 172 PHE A O 1
ATOM 1306 N N . TYR A 1 173 ? 4.932 -3.226 -22.418 1.00 82.00 173 TYR A N 1
ATOM 1307 C CA . TYR A 1 173 ? 5.018 -2.469 -23.672 1.00 82.00 173 TYR A CA 1
ATOM 1308 C C . TYR A 1 173 ? 3.732 -1.666 -23.934 1.00 82.00 173 TYR A C 1
ATOM 1310 O O . TYR A 1 173 ? 2.774 -1.765 -23.174 1.00 82.00 173 TYR A O 1
ATOM 1318 N N . GLY A 1 174 ? 3.689 -0.892 -25.022 1.00 82.75 174 GLY A N 1
ATOM 1319 C CA . GLY A 1 174 ? 2.536 -0.060 -25.392 1.00 82.75 174 GLY A CA 1
ATOM 1320 C C . GLY A 1 174 ? 2.672 1.403 -24.961 1.00 82.75 174 GLY A C 1
ATOM 1321 O O . GLY A 1 174 ? 3.588 1.760 -24.226 1.00 82.75 174 GLY A O 1
ATOM 1322 N N . GLU A 1 175 ? 1.771 2.250 -25.457 1.00 83.75 175 GLU A N 1
ATOM 1323 C CA . GLU A 1 175 ? 1.782 3.710 -25.255 1.00 83.75 175 GLU A CA 1
ATOM 1324 C C . GLU A 1 175 ? 1.742 4.119 -23.774 1.00 83.75 175 GLU A C 1
ATOM 1326 O O . GLU A 1 175 ? 2.453 5.040 -23.380 1.00 83.75 175 GLU A O 1
ATOM 1331 N N . GLY A 1 176 ? 1.009 3.381 -22.928 1.00 83.94 176 GLY A N 1
ATOM 1332 C CA . GLY A 1 176 ? 0.864 3.694 -21.504 1.00 83.94 176 GLY A CA 1
ATOM 1333 C C . GLY A 1 176 ? 2.177 3.582 -20.724 1.00 83.94 176 GLY A C 1
ATOM 1334 O O . GLY A 1 176 ? 2.326 4.199 -19.676 1.00 83.94 176 GLY A O 1
ATOM 1335 N N . MET A 1 177 ? 3.180 2.866 -21.253 1.00 81.75 177 MET A N 1
ATOM 1336 C CA . MET A 1 177 ? 4.534 2.881 -20.686 1.00 81.75 177 MET A CA 1
ATOM 1337 C C . MET A 1 177 ? 5.211 4.251 -20.806 1.00 81.75 177 MET A C 1
ATOM 1339 O O . MET A 1 177 ? 6.099 4.539 -20.005 1.00 81.75 177 MET A O 1
ATOM 1343 N N . GLY A 1 178 ? 4.821 5.083 -21.778 1.00 77.44 178 GLY A N 1
ATOM 1344 C CA . GLY A 1 178 ? 5.322 6.448 -21.944 1.00 77.44 178 GLY A CA 1
ATOM 1345 C C . GLY A 1 178 ? 4.887 7.382 -20.812 1.00 77.44 178 GLY A C 1
ATOM 1346 O O . GLY A 1 178 ? 5.686 8.205 -20.375 1.00 77.44 178 GLY A O 1
ATOM 1347 N N . GLU A 1 179 ? 3.679 7.179 -20.279 1.00 83.62 179 GLU A N 1
ATOM 1348 C CA . GLU A 1 179 ? 3.092 7.977 -19.191 1.00 83.62 179 GLU A CA 1
ATOM 1349 C C . GLU A 1 179 ? 3.661 7.645 -17.798 1.00 83.62 179 GLU A C 1
ATOM 1351 O O . GLU A 1 179 ? 3.476 8.417 -16.861 1.00 83.62 179 GLU A O 1
ATOM 1356 N N . LEU A 1 180 ? 4.345 6.505 -17.638 1.00 79.81 180 LEU A N 1
ATOM 1357 C CA . LEU A 1 180 ? 4.896 6.061 -16.352 1.00 79.81 180 LEU A CA 1
ATOM 1358 C C . LEU A 1 180 ? 6.317 6.581 -16.127 1.00 79.81 180 LEU A C 1
ATOM 1360 O O . LEU A 1 180 ? 7.190 6.384 -16.982 1.00 79.81 180 LEU A O 1
ATOM 1364 N N . SER A 1 181 ? 6.590 7.133 -14.944 1.00 79.94 181 SER A N 1
ATOM 1365 C CA . SER A 1 181 ? 7.936 7.546 -14.535 1.00 79.94 181 SER A CA 1
ATOM 1366 C C . SER A 1 181 ? 8.878 6.344 -14.363 1.00 79.94 181 SER A C 1
ATOM 1368 O O . SER A 1 181 ? 8.461 5.181 -14.309 1.00 79.94 181 SER A O 1
ATOM 1370 N N . LEU A 1 182 ? 10.186 6.598 -14.242 1.00 75.31 182 LEU A N 1
ATOM 1371 C CA . LEU A 1 182 ? 11.149 5.534 -13.930 1.00 75.31 182 LEU A CA 1
ATOM 1372 C C . LEU A 1 182 ? 10.855 4.879 -12.567 1.00 75.31 182 LEU A C 1
ATOM 1374 O O . LEU A 1 182 ? 11.055 3.672 -12.418 1.00 75.31 182 LEU A O 1
ATOM 1378 N N . ALA A 1 183 ? 10.356 5.660 -11.607 1.00 72.75 183 ALA A N 1
ATOM 1379 C CA . ALA A 1 183 ? 9.982 5.187 -10.283 1.00 72.75 183 ALA A CA 1
ATOM 1380 C C . ALA A 1 183 ? 8.758 4.259 -10.329 1.00 72.75 183 ALA A C 1
ATOM 1382 O O . ALA A 1 183 ? 8.792 3.183 -9.738 1.00 72.75 183 ALA A O 1
ATOM 1383 N N . ASP A 1 184 ? 7.723 4.602 -11.100 1.00 79.06 184 ASP A N 1
ATOM 1384 C CA . ASP A 1 184 ? 6.511 3.776 -11.227 1.00 79.06 184 ASP A CA 1
ATOM 1385 C C . ASP A 1 184 ? 6.834 2.428 -11.880 1.00 79.06 184 ASP A C 1
ATOM 1387 O O . ASP A 1 184 ? 6.430 1.364 -11.407 1.00 79.06 184 ASP A O 1
ATOM 1391 N N . ARG A 1 185 ? 7.659 2.458 -12.935 1.00 82.19 185 ARG A N 1
ATOM 1392 C CA . ARG A 1 185 ? 8.168 1.249 -13.598 1.00 82.19 185 ARG A CA 1
ATOM 1393 C C . ARG A 1 185 ? 8.987 0.383 -12.631 1.00 82.19 185 ARG A C 1
ATOM 1395 O O . ARG A 1 185 ? 8.884 -0.843 -12.676 1.00 82.19 185 ARG A O 1
ATOM 1402 N N . ALA A 1 186 ? 9.781 0.996 -11.748 1.00 74.19 186 ALA A N 1
ATOM 1403 C CA . ALA A 1 186 ? 10.533 0.283 -10.716 1.00 74.19 186 ALA A CA 1
ATOM 1404 C C . ALA A 1 186 ? 9.615 -0.341 -9.649 1.00 74.19 186 ALA A C 1
ATOM 1406 O O . ALA A 1 186 ? 9.840 -1.493 -9.277 1.00 74.19 186 ALA A O 1
ATOM 1407 N N . THR A 1 187 ? 8.554 0.353 -9.221 1.00 76.06 187 THR A N 1
ATOM 1408 C CA . THR A 1 187 ? 7.510 -0.185 -8.330 1.00 76.06 187 THR A CA 1
ATOM 1409 C C . THR A 1 187 ? 6.849 -1.430 -8.940 1.00 76.06 187 THR A C 1
ATOM 1411 O O . THR A 1 187 ? 6.759 -2.456 -8.264 1.00 76.06 187 THR A O 1
ATOM 1414 N N . ILE A 1 188 ? 6.498 -1.403 -10.235 1.00 81.56 188 ILE A N 1
ATOM 1415 C CA . ILE A 1 188 ? 5.935 -2.567 -10.950 1.00 81.56 188 ILE A CA 1
ATOM 1416 C C . ILE A 1 188 ? 6.929 -3.737 -11.001 1.00 81.56 188 ILE A C 1
ATOM 1418 O O . ILE A 1 188 ? 6.578 -4.870 -10.672 1.00 81.56 188 ILE A O 1
ATOM 1422 N N . ALA A 1 189 ? 8.182 -3.478 -11.387 1.00 76.56 189 ALA A N 1
ATOM 1423 C CA . ALA A 1 189 ? 9.203 -4.519 -11.508 1.00 76.56 189 ALA A CA 1
ATOM 1424 C C . ALA A 1 189 ? 9.601 -5.139 -10.153 1.00 76.56 189 ALA A C 1
ATOM 1426 O O . ALA A 1 189 ? 9.959 -6.320 -10.096 1.00 76.56 189 ALA A O 1
ATOM 1427 N N . ASN A 1 190 ? 9.523 -4.367 -9.063 1.00 78.06 190 ASN A N 1
ATOM 1428 C CA . ASN A 1 190 ? 9.852 -4.814 -7.710 1.00 78.06 190 ASN A CA 1
ATOM 1429 C C . ASN A 1 190 ? 8.953 -5.970 -7.245 1.00 78.06 190 ASN A C 1
ATOM 1431 O O . ASN A 1 190 ? 9.470 -6.927 -6.675 1.00 78.06 190 ASN A O 1
ATOM 1435 N N . MET A 1 191 ? 7.653 -5.934 -7.566 1.00 78.44 191 MET A N 1
ATOM 1436 C CA . MET A 1 191 ? 6.690 -6.983 -7.191 1.00 78.44 191 MET A CA 1
ATOM 1437 C C . MET A 1 191 ? 6.720 -8.231 -8.100 1.00 78.44 191 MET A C 1
ATOM 1439 O O . MET A 1 191 ? 5.817 -9.072 -8.062 1.00 78.44 191 MET A O 1
ATOM 1443 N N . SER A 1 192 ? 7.761 -8.397 -8.925 1.00 78.38 192 SER A N 1
ATOM 1444 C CA . SER A 1 192 ? 7.887 -9.564 -9.809 1.00 78.38 192 SER A CA 1
ATOM 1445 C C . SER A 1 192 ? 7.908 -10.931 -9.106 1.00 78.38 192 SER A C 1
ATOM 1447 O O . SER A 1 192 ? 7.283 -11.848 -9.649 1.00 78.38 192 SER A O 1
ATOM 1449 N N . PRO A 1 193 ? 8.484 -11.112 -7.898 1.00 73.81 193 PRO A N 1
ATOM 1450 C CA . PRO A 1 193 ? 8.308 -12.339 -7.117 1.00 73.81 193 PRO A CA 1
ATOM 1451 C C . PRO A 1 193 ? 6.853 -12.566 -6.674 1.00 73.81 193 PRO A C 1
ATOM 1453 O O . PRO A 1 193 ? 6.367 -13.701 -6.685 1.00 73.81 193 PRO A O 1
ATOM 1456 N N . GLU A 1 194 ? 6.132 -11.496 -6.333 1.00 76.94 194 GLU A N 1
ATOM 1457 C CA . GLU A 1 194 ? 4.760 -11.531 -5.821 1.00 76.94 194 GLU A CA 1
ATOM 1458 C C . GLU A 1 194 ? 3.753 -11.964 -6.889 1.00 76.94 194 GLU A C 1
ATOM 1460 O O . GLU A 1 194 ? 2.842 -12.727 -6.554 1.00 76.94 194 GLU A O 1
ATOM 1465 N N . TYR A 1 195 ? 3.964 -11.618 -8.169 1.00 74.81 195 TYR A N 1
ATOM 1466 C CA . TYR A 1 195 ? 3.274 -12.244 -9.312 1.00 74.81 195 TYR A CA 1
ATOM 1467 C C . TYR A 1 195 ? 4.010 -13.443 -9.944 1.00 74.81 195 TYR A C 1
ATOM 1469 O O . TYR A 1 195 ? 3.435 -14.183 -10.744 1.00 74.81 195 TYR A O 1
ATOM 1477 N N . GLY A 1 196 ? 5.227 -13.729 -9.484 1.00 46.66 196 GLY A N 1
ATOM 1478 C CA . GLY A 1 196 ? 5.992 -14.951 -9.744 1.00 46.66 196 GLY A CA 1
ATOM 1479 C C . GLY A 1 196 ? 6.611 -15.051 -11.127 1.00 46.66 196 GLY A C 1
ATOM 1480 O O . GLY A 1 196 ? 6.983 -16.153 -11.531 1.00 46.66 196 GLY A O 1
ATOM 1481 N N . ALA A 1 197 ? 6.735 -13.934 -11.839 1.00 47.03 197 ALA A N 1
ATOM 1482 C CA . ALA A 1 197 ? 7.630 -13.887 -12.983 1.00 47.03 197 ALA A CA 1
ATOM 1483 C C . ALA A 1 197 ? 9.066 -14.106 -12.494 1.00 47.03 197 ALA A C 1
ATOM 1485 O O . ALA A 1 197 ? 9.424 -13.727 -11.379 1.00 47.03 197 ALA A O 1
ATOM 1486 N N . THR A 1 198 ? 9.918 -14.681 -13.337 1.00 51.12 198 THR A N 1
ATOM 1487 C CA . THR A 1 198 ? 11.347 -14.782 -13.011 1.00 51.12 198 THR A CA 1
ATOM 1488 C C . THR A 1 198 ? 12.008 -13.397 -12.984 1.00 51.12 198 THR A C 1
ATOM 1490 O O . THR A 1 198 ? 13.013 -13.225 -12.298 1.00 51.12 198 THR A O 1
ATOM 1493 N N . MET A 1 199 ? 11.457 -12.429 -13.736 1.00 58.31 199 MET A N 1
ATOM 1494 C CA . MET A 1 199 ? 12.021 -11.091 -13.961 1.00 58.31 199 MET A CA 1
ATOM 1495 C C . MET A 1 199 ? 10.947 -10.046 -14.303 1.00 58.31 199 MET A C 1
ATOM 1497 O O . MET A 1 199 ? 9.933 -10.382 -14.922 1.00 58.31 199 MET A O 1
ATOM 1501 N N . GLY A 1 200 ? 11.242 -8.776 -14.011 1.00 44.31 200 GLY A N 1
ATOM 1502 C CA . GLY A 1 200 ? 10.670 -7.595 -14.673 1.00 44.31 200 GLY A CA 1
ATOM 1503 C C . GLY A 1 200 ? 11.779 -6.771 -15.350 1.00 44.31 200 GLY A C 1
ATOM 1504 O O . GLY A 1 200 ? 12.919 -6.784 -14.887 1.00 44.31 200 GLY A O 1
ATOM 1505 N N . ARG A 1 201 ? 11.470 -6.080 -16.457 1.00 43.34 201 ARG A N 1
ATOM 1506 C CA . ARG A 1 201 ? 12.445 -5.343 -17.292 1.00 43.34 201 ARG A CA 1
ATOM 1507 C C . ARG A 1 201 ? 12.084 -3.861 -17.414 1.00 43.34 201 ARG A C 1
ATOM 1509 O O . ARG A 1 201 ? 11.017 -3.535 -17.923 1.00 43.34 201 ARG A O 1
ATOM 1516 N N . VAL A 1 202 ? 13.006 -2.971 -17.032 1.00 51.22 202 VAL A N 1
ATOM 1517 C CA . VAL A 1 202 ? 12.870 -1.505 -17.155 1.00 51.22 202 VAL A CA 1
ATOM 1518 C C . VAL A 1 202 ? 14.171 -0.908 -17.710 1.00 51.22 202 VAL A C 1
ATOM 1520 O O . VAL A 1 202 ? 15.220 -0.951 -17.074 1.00 51.22 202 VAL A O 1
ATOM 1523 N N . ALA A 1 203 ? 14.147 -0.385 -18.936 1.00 46.09 203 ALA A N 1
ATOM 1524 C CA . ALA A 1 203 ? 15.368 -0.028 -19.667 1.00 46.09 203 ALA A CA 1
ATOM 1525 C C . ALA A 1 203 ? 15.887 1.395 -19.374 1.00 46.09 203 ALA A C 1
ATOM 1527 O O . ALA A 1 203 ? 15.110 2.341 -19.432 1.00 46.09 203 ALA A O 1
ATOM 1528 N N . MET A 1 204 ? 17.209 1.546 -19.185 1.00 48.69 204 MET A N 1
ATOM 1529 C CA . MET A 1 204 ? 17.955 2.807 -19.361 1.00 48.69 204 MET A CA 1
ATOM 1530 C C . MET A 1 204 ? 19.439 2.554 -19.713 1.00 48.69 204 MET A C 1
ATOM 1532 O O . MET A 1 204 ? 20.088 1.745 -19.067 1.00 48.69 204 MET A O 1
ATOM 1536 N N . ILE A 1 205 ? 19.920 3.234 -20.764 1.00 52.34 205 ILE A N 1
ATOM 1537 C CA . ILE A 1 205 ? 21.267 3.730 -21.175 1.00 52.34 205 ILE A CA 1
ATOM 1538 C C . ILE A 1 205 ? 21.083 3.989 -22.674 1.00 52.34 205 ILE A C 1
ATOM 1540 O O . ILE A 1 205 ? 21.374 3.141 -23.517 1.00 52.34 205 ILE A O 1
ATOM 1544 N N . GLU A 1 206 ? 20.524 5.143 -23.020 1.00 58.12 206 GLU A N 1
ATOM 1545 C CA . GLU A 1 206 ? 20.023 5.405 -24.373 1.00 58.12 206 GLU A CA 1
ATOM 1546 C C . GLU A 1 206 ? 21.055 5.159 -25.484 1.00 58.12 206 GLU A C 1
ATOM 1548 O O . GLU A 1 206 ? 20.786 4.397 -26.404 1.00 58.12 206 GLU A O 1
ATOM 1553 N N . VAL A 1 207 ? 22.254 5.742 -25.385 1.00 48.25 207 VAL A N 1
ATOM 1554 C CA . VAL A 1 207 ? 23.261 5.687 -26.464 1.00 48.25 207 VAL A CA 1
ATOM 1555 C C . VAL A 1 207 ? 23.708 4.251 -26.763 1.00 48.25 207 VAL A C 1
ATOM 1557 O O . VAL A 1 207 ? 23.800 3.859 -27.923 1.00 48.25 207 VAL A O 1
ATOM 1560 N N . TYR A 1 208 ? 23.950 3.444 -25.724 1.00 47.59 208 TYR A N 1
ATOM 1561 C CA . TYR A 1 208 ? 24.323 2.036 -25.886 1.00 47.59 208 TYR A CA 1
ATOM 1562 C C . TYR A 1 208 ? 23.139 1.201 -26.383 1.00 47.59 208 TYR A C 1
ATOM 1564 O O . TYR A 1 208 ? 23.303 0.380 -27.281 1.00 47.59 208 TYR A O 1
ATOM 1572 N N . LEU A 1 209 ? 21.940 1.424 -25.840 1.00 63.91 209 LEU A N 1
ATOM 1573 C CA . LEU A 1 209 ? 20.746 0.690 -26.243 1.00 63.91 209 LEU A CA 1
ATOM 1574 C C . LEU A 1 209 ? 20.354 1.000 -27.697 1.00 63.91 209 LEU A C 1
ATOM 1576 O O . LEU A 1 209 ? 20.070 0.060 -28.435 1.00 63.91 209 LEU A O 1
ATOM 1580 N N . ARG A 1 210 ? 20.402 2.264 -28.149 1.00 66.62 210 ARG A N 1
ATOM 1581 C CA . ARG A 1 210 ? 20.137 2.641 -29.552 1.00 66.62 210 ARG A CA 1
ATOM 1582 C C . ARG A 1 210 ? 21.183 2.012 -30.481 1.00 66.62 210 ARG A C 1
ATOM 1584 O O . ARG A 1 210 ? 20.809 1.407 -31.476 1.00 66.62 210 ARG A O 1
ATOM 1591 N N . ALA A 1 211 ? 22.467 2.040 -30.111 1.00 62.03 211 ALA A N 1
ATOM 1592 C CA . ALA A 1 211 ? 23.548 1.420 -30.890 1.00 62.03 211 ALA A CA 1
ATOM 1593 C C . ALA A 1 211 ? 23.487 -0.122 -30.983 1.00 62.03 211 ALA A C 1
ATOM 1595 O O . ALA A 1 211 ? 24.154 -0.700 -31.837 1.00 62.03 211 ALA A O 1
ATOM 1596 N N . ASN A 1 212 ? 22.716 -0.789 -30.116 1.00 63.25 212 ASN A N 1
ATOM 1597 C CA . ASN A 1 212 ? 22.522 -2.245 -30.120 1.00 63.25 212 ASN A CA 1
ATOM 1598 C C . ASN A 1 212 ? 21.071 -2.655 -30.456 1.00 63.25 212 ASN A C 1
ATOM 1600 O O . ASN A 1 212 ? 20.691 -3.796 -30.208 1.00 63.25 212 ASN A O 1
ATOM 1604 N N . ASN A 1 213 ? 20.242 -1.740 -30.975 1.00 65.88 213 ASN A N 1
ATOM 1605 C CA . ASN A 1 213 ? 18.816 -1.956 -31.277 1.00 65.88 213 ASN A CA 1
ATOM 1606 C C . ASN A 1 213 ? 17.986 -2.488 -30.080 1.00 65.88 213 ASN A C 1
ATOM 1608 O O . ASN A 1 213 ? 17.008 -3.212 -30.250 1.00 65.88 213 ASN A O 1
ATOM 1612 N N . MET A 1 214 ? 18.376 -2.124 -28.855 1.00 66.81 214 MET A N 1
ATOM 1613 C CA . MET A 1 214 ? 17.712 -2.488 -27.595 1.00 66.81 214 MET A CA 1
ATOM 1614 C C . MET A 1 214 ? 16.968 -1.315 -26.931 1.00 66.81 214 MET A C 1
ATOM 1616 O O . MET A 1 214 ? 16.400 -1.489 -25.849 1.00 66.81 214 MET A O 1
ATOM 1620 N N . PHE A 1 215 ? 17.003 -0.120 -27.528 1.00 69.50 215 PHE A N 1
ATOM 1621 C CA . PHE A 1 215 ? 16.254 1.040 -27.040 1.00 69.50 215 PHE A CA 1
ATOM 1622 C C . PHE A 1 215 ? 14.795 0.959 -27.485 1.00 69.50 215 PHE A C 1
ATOM 1624 O O . PHE A 1 215 ? 14.507 0.510 -28.591 1.00 69.50 215 PHE A O 1
ATOM 1631 N N . VAL A 1 216 ? 13.886 1.399 -26.618 1.00 69.12 216 VAL A N 1
ATOM 1632 C CA . VAL A 1 216 ? 12.451 1.460 -26.901 1.00 69.12 216 VAL A CA 1
ATOM 1633 C C . VAL A 1 216 ? 12.042 2.920 -26.813 1.00 69.12 216 VAL A C 1
ATOM 1635 O O . VAL A 1 216 ? 11.965 3.471 -25.716 1.00 69.12 216 VAL A O 1
ATOM 1638 N N . ASP A 1 217 ? 11.828 3.539 -27.969 1.00 72.00 217 ASP A N 1
ATOM 1639 C CA . ASP A 1 217 ? 11.316 4.899 -28.067 1.00 72.00 217 ASP A CA 1
ATOM 1640 C C . ASP A 1 217 ? 9.798 4.837 -28.231 1.00 72.00 217 ASP A C 1
ATOM 1642 O O . ASP A 1 217 ? 9.314 4.395 -29.268 1.00 72.00 217 ASP A O 1
ATOM 1646 N N . TYR A 1 218 ? 9.034 5.217 -27.204 1.00 70.56 218 TYR A N 1
ATOM 1647 C CA . TYR A 1 218 ? 7.567 5.152 -27.249 1.00 70.56 218 TYR A CA 1
ATOM 1648 C C . TYR A 1 218 ? 6.935 6.238 -28.137 1.00 70.56 218 TYR A C 1
ATOM 1650 O O . TYR A 1 218 ? 5.734 6.174 -28.385 1.00 70.56 218 TYR A O 1
ATOM 1658 N N . SER A 1 219 ? 7.722 7.200 -28.638 1.00 68.12 219 SER A N 1
ATOM 1659 C CA . SER A 1 219 ? 7.265 8.182 -29.632 1.00 68.12 219 SER A CA 1
ATOM 1660 C C . SER A 1 219 ? 7.353 7.671 -31.079 1.00 68.12 219 SER A C 1
ATOM 1662 O O . SER A 1 219 ? 6.735 8.243 -31.977 1.00 68.12 219 SER A O 1
ATOM 1664 N N . GLU A 1 220 ? 8.083 6.575 -31.311 1.00 71.50 220 GLU A N 1
ATOM 1665 C CA . GLU A 1 220 ? 8.241 5.944 -32.622 1.00 71.50 220 GLU A CA 1
ATOM 1666 C C . GLU A 1 220 ? 7.242 4.779 -32.820 1.00 71.50 220 GLU A C 1
ATOM 1668 O O . GLU A 1 220 ? 6.798 4.155 -31.845 1.00 71.50 220 GLU A O 1
ATOM 1673 N N . PRO A 1 221 ? 6.896 4.417 -34.075 1.00 67.94 221 PRO A N 1
ATOM 1674 C CA . PRO A 1 221 ? 6.127 3.209 -34.365 1.00 67.94 221 PRO A CA 1
ATOM 1675 C C . PRO A 1 221 ? 6.814 1.968 -33.784 1.00 67.94 221 PRO A C 1
ATOM 1677 O O . PRO A 1 221 ? 7.931 1.618 -34.168 1.00 67.94 221 PRO A O 1
ATOM 1680 N N . GLN A 1 222 ? 6.146 1.291 -32.848 1.00 69.75 222 GLN A N 1
ATOM 1681 C CA . GLN A 1 222 ? 6.730 0.134 -32.175 1.00 69.75 222 GLN A CA 1
ATOM 1682 C C . GLN A 1 222 ? 6.945 -1.022 -33.153 1.00 69.75 222 GLN A C 1
ATOM 1684 O O . GLN A 1 222 ? 6.030 -1.416 -33.876 1.00 69.75 222 GLN A O 1
ATOM 1689 N N . LEU A 1 223 ? 8.147 -1.603 -33.127 1.00 67.88 223 LEU A N 1
ATOM 1690 C CA . LEU A 1 223 ? 8.424 -2.846 -33.839 1.00 67.88 223 LEU A CA 1
ATOM 1691 C C . LEU A 1 223 ? 7.545 -3.966 -33.267 1.00 67.88 223 LEU A C 1
ATOM 1693 O O . LEU A 1 223 ? 7.512 -4.152 -32.048 1.00 67.88 223 LEU A O 1
ATOM 1697 N N . ASP A 1 224 ? 6.871 -4.716 -34.134 1.00 67.44 224 ASP A N 1
ATOM 1698 C CA . ASP A 1 224 ? 5.942 -5.764 -33.713 1.00 67.44 224 ASP A CA 1
ATOM 1699 C C . ASP A 1 224 ? 6.709 -6.939 -33.074 1.00 67.44 224 ASP A C 1
ATOM 1701 O O . ASP A 1 224 ? 7.622 -7.511 -33.681 1.00 67.44 224 ASP A O 1
ATOM 1705 N N . ARG A 1 225 ? 6.393 -7.272 -31.815 1.00 79.56 225 ARG A N 1
ATOM 1706 C CA . ARG A 1 225 ? 7.118 -8.283 -31.021 1.00 79.56 225 ARG A CA 1
ATOM 1707 C C . ARG A 1 225 ? 6.252 -9.513 -30.797 1.00 79.56 225 ARG A C 1
ATOM 1709 O O . ARG A 1 225 ? 5.179 -9.436 -30.205 1.00 79.56 225 ARG A O 1
ATOM 1716 N N . ALA A 1 226 ? 6.768 -10.670 -31.203 1.00 85.44 226 ALA A N 1
ATOM 1717 C CA . ALA A 1 226 ? 6.124 -11.952 -30.959 1.00 85.44 226 ALA A CA 1
ATOM 1718 C C . ALA A 1 226 ? 6.339 -12.407 -29.503 1.00 85.44 226 ALA A C 1
ATOM 1720 O O . ALA A 1 226 ? 7.413 -12.893 -29.142 1.00 85.44 226 ALA A O 1
ATOM 1721 N N . TYR A 1 227 ? 5.302 -12.285 -28.675 1.00 88.81 227 TYR A N 1
ATOM 1722 C CA . TYR A 1 227 ? 5.268 -12.829 -27.317 1.00 88.81 227 TYR A CA 1
ATOM 1723 C C . TYR A 1 227 ? 4.607 -14.216 -27.279 1.00 88.81 227 TYR A C 1
ATOM 1725 O O . TYR A 1 227 ? 3.799 -14.571 -28.136 1.00 88.81 227 TYR A O 1
ATOM 1733 N N . SER A 1 228 ? 4.928 -15.014 -26.256 1.00 90.12 228 SER A N 1
ATOM 1734 C CA . SER A 1 228 ? 4.355 -16.355 -26.050 1.00 90.12 228 SER A CA 1
ATOM 1735 C C . SER A 1 228 ? 2.893 -16.320 -25.585 1.00 90.12 228 SER A C 1
ATOM 1737 O O . SER A 1 228 ? 2.162 -17.287 -25.767 1.00 90.12 228 SER A O 1
ATOM 1739 N N . SER A 1 229 ? 2.474 -15.220 -24.956 1.00 92.38 229 SER A N 1
ATOM 1740 C CA . SER A 1 229 ? 1.078 -14.898 -24.637 1.00 92.38 229 SER A CA 1
ATOM 1741 C C . SER A 1 229 ? 0.952 -13.400 -24.364 1.00 92.38 229 SER A C 1
ATOM 1743 O O . SER A 1 229 ? 1.948 -12.777 -23.986 1.00 92.38 229 SER A O 1
ATOM 1745 N N . TYR A 1 230 ? -0.254 -12.853 -24.490 1.00 92.00 230 TYR A N 1
ATOM 1746 C CA . TYR A 1 230 ? -0.519 -11.419 -24.400 1.00 92.00 230 TYR A CA 1
ATOM 1747 C C . TYR A 1 230 ? -1.529 -11.129 -23.284 1.00 92.00 230 TYR A C 1
ATOM 1749 O O . TYR A 1 230 ? -2.476 -11.890 -23.088 1.00 92.00 230 TYR A O 1
ATOM 1757 N N . LEU A 1 231 ? -1.329 -10.016 -22.586 1.00 93.19 231 LEU A N 1
ATOM 1758 C CA . LEU A 1 231 ? -2.288 -9.364 -21.694 1.00 93.19 231 LEU A CA 1
ATOM 1759 C C . LEU A 1 231 ? -2.341 -7.875 -22.045 1.00 93.19 231 LEU A C 1
ATOM 1761 O O . LEU A 1 231 ? -1.368 -7.331 -22.568 1.00 93.19 231 LEU A O 1
ATOM 1765 N N . GLN A 1 232 ? -3.452 -7.214 -21.732 1.00 93.62 232 GLN A N 1
ATOM 1766 C CA . GLN A 1 232 ? -3.601 -5.766 -21.860 1.00 93.62 232 GLN A CA 1
ATOM 1767 C C . GLN A 1 232 ? -4.306 -5.206 -20.621 1.00 93.62 232 GLN A C 1
ATOM 1769 O O . GLN A 1 232 ? -5.176 -5.872 -20.062 1.00 93.62 232 GLN A O 1
ATOM 1774 N N . LEU A 1 233 ? -3.920 -3.996 -20.220 1.00 95.06 233 LEU A N 1
ATOM 1775 C CA . LEU A 1 233 ? -4.579 -3.167 -19.214 1.00 95.06 233 LEU A CA 1
ATOM 1776 C C . LEU A 1 233 ? -4.657 -1.733 -19.746 1.00 95.06 233 LEU A C 1
ATOM 1778 O O . LEU A 1 233 ? -3.647 -1.190 -20.204 1.00 95.06 233 LEU A O 1
ATOM 1782 N N . ASP A 1 234 ? -5.833 -1.120 -19.668 1.00 95.12 234 ASP A N 1
ATOM 1783 C CA . ASP A 1 234 ? -5.962 0.325 -19.822 1.00 95.12 234 ASP A CA 1
ATOM 1784 C C . ASP A 1 234 ? -5.686 0.992 -18.467 1.00 95.12 234 ASP A C 1
ATOM 1786 O O . ASP A 1 234 ? -6.285 0.642 -17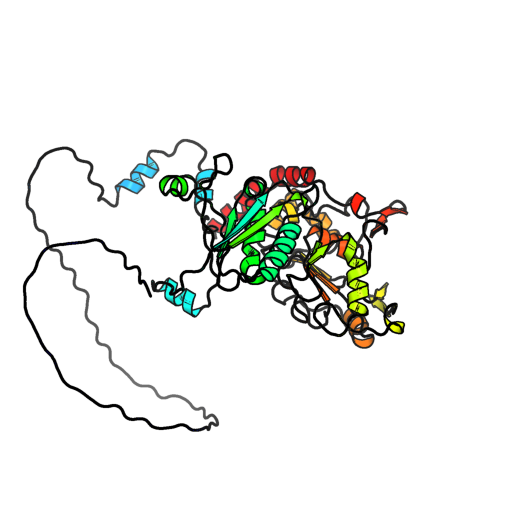.451 1.00 95.12 234 ASP A O 1
ATOM 1790 N N . LEU A 1 235 ? -4.759 1.947 -18.425 1.00 93.06 235 LEU A N 1
ATOM 1791 C CA . LEU A 1 235 ? -4.396 2.646 -17.193 1.00 93.06 235 LEU A CA 1
ATOM 1792 C C . LEU A 1 235 ? -5.565 3.461 -16.613 1.00 93.06 235 LEU A C 1
ATOM 1794 O O . LEU A 1 235 ? -5.585 3.724 -15.413 1.00 93.06 235 LEU A O 1
ATOM 1798 N N . SER A 1 236 ? -6.568 3.808 -17.423 1.00 94.38 236 SER A N 1
ATOM 1799 C CA . SER A 1 236 ? -7.783 4.472 -16.948 1.00 94.38 236 SER A CA 1
ATOM 1800 C C . SER A 1 236 ? -8.755 3.522 -16.232 1.00 94.38 236 SER A C 1
ATOM 1802 O O . SER A 1 236 ? -9.621 3.992 -15.494 1.00 94.38 236 SER A O 1
ATOM 1804 N N . GLU A 1 237 ? -8.610 2.200 -16.368 1.00 94.25 237 GLU A N 1
ATOM 1805 C CA . GLU A 1 237 ? -9.388 1.205 -15.609 1.00 94.25 237 GLU A CA 1
ATOM 1806 C C . GLU A 1 237 ? -8.855 1.000 -14.182 1.00 94.25 237 GLU A C 1
ATOM 1808 O O . GLU A 1 237 ? -9.563 0.453 -13.339 1.00 94.25 237 GLU A O 1
ATOM 1813 N N . VAL A 1 238 ? -7.637 1.467 -13.882 1.00 94.88 238 VAL A N 1
ATOM 1814 C CA . VAL A 1 238 ? -7.049 1.379 -12.538 1.00 94.88 238 VAL A CA 1
ATOM 1815 C C . VAL A 1 238 ? -7.779 2.332 -11.584 1.00 94.88 238 VAL A C 1
ATOM 1817 O O . VAL A 1 238 ? -8.038 3.496 -11.899 1.00 94.88 238 VAL A O 1
ATOM 1820 N N . GLU A 1 239 ? -8.103 1.828 -10.398 1.00 93.94 239 GLU A N 1
ATOM 1821 C CA . GLU A 1 239 ? -8.749 2.557 -9.305 1.00 93.94 239 GLU A CA 1
ATOM 1822 C C . GLU A 1 239 ? -7.912 2.420 -8.027 1.00 93.94 239 GLU A C 1
ATOM 1824 O O . GLU A 1 239 ? -7.098 1.504 -7.914 1.00 93.94 239 GLU A O 1
ATOM 1829 N N . LEU A 1 240 ? -8.133 3.309 -7.050 1.00 94.38 240 LEU A N 1
ATOM 1830 C CA . LEU A 1 240 ? -7.528 3.183 -5.720 1.00 94.38 240 LEU A CA 1
ATOM 1831 C C . LEU A 1 240 ? -7.877 1.829 -5.097 1.00 94.38 240 LEU A C 1
ATOM 1833 O O . LEU A 1 240 ? -9.039 1.417 -5.134 1.00 94.38 240 LEU A O 1
ATOM 1837 N N . CYS A 1 241 ? -6.902 1.153 -4.496 1.00 95.94 241 CYS A N 1
ATOM 1838 C CA . CYS A 1 241 ? -7.092 -0.188 -3.955 1.00 95.94 241 CYS A CA 1
ATOM 1839 C C . CYS A 1 241 ? -6.166 -0.514 -2.775 1.00 95.94 241 CYS A C 1
ATOM 1841 O O . CYS A 1 241 ? -5.160 0.144 -2.511 1.00 95.94 241 CYS A O 1
ATOM 1843 N N . MET A 1 242 ? -6.504 -1.591 -2.070 1.00 96.62 242 MET A N 1
ATOM 1844 C CA . MET A 1 242 ? -5.577 -2.305 -1.194 1.00 96.62 242 MET A CA 1
ATOM 1845 C C . MET A 1 242 ? -5.482 -3.768 -1.622 1.00 96.62 242 MET A C 1
ATOM 1847 O O . MET A 1 242 ? -6.331 -4.265 -2.356 1.00 96.62 242 MET A O 1
ATOM 1851 N N . SER A 1 243 ? -4.474 -4.498 -1.147 1.00 97.12 243 SER A N 1
ATOM 1852 C CA . SER A 1 243 ? -4.413 -5.959 -1.303 1.00 97.12 243 SER A CA 1
ATOM 1853 C C . SER A 1 243 ? -4.283 -6.662 0.038 1.00 97.12 243 SER A C 1
ATOM 1855 O O . SER A 1 243 ? -3.397 -6.339 0.824 1.00 97.12 243 SER A O 1
ATOM 1857 N N . GLY A 1 24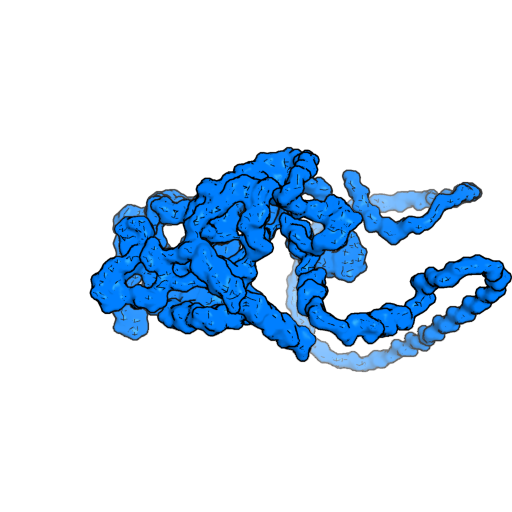4 ? -5.161 -7.626 0.308 1.00 96.12 244 GLY A N 1
ATOM 1858 C CA . GLY A 1 244 ? -5.249 -8.322 1.592 1.00 96.12 244 GLY A CA 1
ATOM 1859 C C . GLY A 1 244 ? -6.578 -9.058 1.781 1.00 96.12 244 GLY A C 1
ATOM 1860 O O . GLY A 1 244 ? -7.357 -9.154 0.835 1.00 96.12 244 GLY A O 1
ATOM 1861 N N . PRO A 1 245 ? -6.852 -9.621 2.972 1.00 95.62 245 PRO A N 1
ATOM 1862 C CA . PRO A 1 245 ? -6.088 -9.466 4.215 1.00 95.62 245 PRO A CA 1
ATOM 1863 C C . PRO A 1 245 ? -4.868 -10.391 4.375 1.00 95.62 245 PRO A C 1
ATOM 1865 O O . PRO A 1 245 ? -4.201 -10.305 5.402 1.00 95.62 245 PRO A O 1
ATOM 1868 N N . LYS A 1 246 ? -4.611 -11.325 3.442 1.00 95.50 246 LYS A N 1
ATOM 1869 C CA . LYS A 1 246 ? -3.599 -12.390 3.643 1.00 95.50 246 LYS A CA 1
ATOM 1870 C C . LYS A 1 246 ? -2.685 -12.701 2.451 1.00 95.50 246 LYS A C 1
ATOM 1872 O O . LYS A 1 246 ? -1.834 -13.584 2.572 1.00 95.50 246 LYS A O 1
ATOM 1877 N N . ARG A 1 247 ? -2.873 -12.072 1.282 1.00 93.75 247 ARG A N 1
ATOM 1878 C CA . ARG A 1 247 ? -2.033 -12.300 0.085 1.00 93.75 247 ARG A CA 1
ATOM 1879 C C . ARG A 1 247 ? -1.870 -11.025 -0.761 1.00 93.75 247 ARG A C 1
ATOM 1881 O O . ARG A 1 247 ? -2.815 -10.236 -0.825 1.00 93.75 247 ARG A O 1
ATOM 1888 N N . PRO A 1 248 ? -0.750 -10.855 -1.499 1.00 91.56 248 PRO A N 1
ATOM 1889 C CA . PRO A 1 248 ? -0.505 -9.641 -2.292 1.00 91.56 248 PRO A CA 1
ATOM 1890 C C . PRO A 1 248 ? -1.352 -9.494 -3.562 1.00 91.56 248 PRO A C 1
ATOM 1892 O O . PRO A 1 248 ? -1.378 -8.426 -4.153 1.00 91.56 248 PRO A O 1
ATOM 1895 N N . HIS A 1 249 ? -2.005 -10.568 -4.018 1.00 91.06 249 HIS A N 1
ATOM 1896 C CA . HIS A 1 249 ? -2.856 -10.571 -5.218 1.00 91.06 249 HIS A CA 1
ATOM 1897 C C . HIS A 1 249 ? -4.358 -10.503 -4.901 1.00 91.06 249 HIS A C 1
ATOM 1899 O O . HIS A 1 249 ? -5.180 -10.501 -5.818 1.00 91.06 249 HIS A O 1
ATOM 1905 N N . ASP A 1 250 ? -4.724 -10.450 -3.617 1.00 95.25 250 ASP A N 1
ATOM 1906 C CA . ASP A 1 250 ? -6.105 -10.276 -3.165 1.00 95.25 250 ASP A CA 1
ATOM 1907 C C . ASP A 1 250 ? -6.484 -8.786 -3.192 1.00 95.25 250 ASP A C 1
ATOM 1909 O O . ASP A 1 250 ? -6.769 -8.187 -2.156 1.00 95.25 250 ASP A O 1
ATOM 1913 N N . CYS A 1 251 ? -6.423 -8.187 -4.385 1.00 95.38 251 CYS A N 1
ATOM 1914 C CA . CYS A 1 251 ? -6.714 -6.774 -4.616 1.00 95.38 251 CYS A CA 1
ATOM 1915 C C . CYS A 1 251 ? -8.210 -6.460 -4.446 1.00 95.38 251 CYS A C 1
ATOM 1917 O O . CYS A 1 251 ? -9.065 -7.202 -4.938 1.00 95.38 251 CYS A O 1
ATOM 1919 N N . VAL A 1 252 ? -8.498 -5.362 -3.745 1.00 96.88 252 VAL A N 1
ATOM 1920 C CA . VAL A 1 252 ? -9.823 -4.857 -3.372 1.00 96.88 252 VAL A CA 1
ATOM 1921 C C . VAL A 1 252 ? -9.880 -3.358 -3.690 1.00 96.88 252 VAL A C 1
ATOM 1923 O O . VAL A 1 252 ? -9.074 -2.604 -3.134 1.00 96.88 252 VAL A O 1
ATOM 1926 N N . PRO A 1 253 ? -10.802 -2.897 -4.553 1.00 96.62 253 PRO A N 1
ATOM 1927 C CA . PRO A 1 253 ? -11.017 -1.471 -4.787 1.00 96.62 253 PRO A CA 1
ATOM 1928 C C . PRO A 1 253 ? -11.420 -0.743 -3.500 1.00 96.62 253 PRO A C 1
ATOM 1930 O O . PRO A 1 253 ? -12.150 -1.281 -2.670 1.00 96.62 253 PRO A O 1
ATOM 1933 N N . LEU A 1 254 ? -10.983 0.506 -3.338 1.00 94.81 254 LEU A N 1
ATOM 1934 C CA . LEU A 1 254 ? -11.155 1.273 -2.099 1.00 94.81 254 LEU A CA 1
ATOM 1935 C C . LEU A 1 254 ? -12.633 1.428 -1.696 1.00 94.81 254 LEU A C 1
ATOM 1937 O O . LEU A 1 254 ? -12.964 1.316 -0.519 1.00 94.81 254 LEU A O 1
ATOM 1941 N N . LYS A 1 255 ? -13.519 1.605 -2.684 1.00 94.50 255 LYS A N 1
ATOM 1942 C CA . LYS A 1 255 ? -14.983 1.681 -2.520 1.00 94.50 255 LYS A CA 1
ATOM 1943 C C . LYS A 1 255 ? -15.613 0.395 -1.961 1.00 94.50 255 LYS A C 1
ATOM 1945 O O . LYS A 1 255 ? -16.642 0.454 -1.298 1.00 94.50 255 LYS A O 1
ATOM 1950 N N . ASP A 1 256 ? -14.978 -0.753 -2.201 1.00 96.50 256 ASP A N 1
ATOM 1951 C CA . ASP A 1 256 ? -15.468 -2.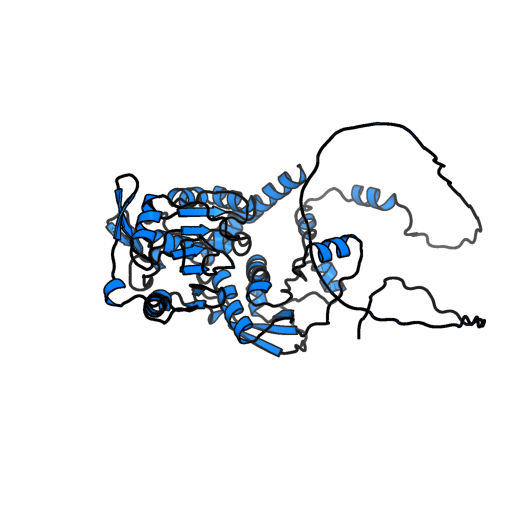077 -1.808 1.00 96.50 256 ASP A CA 1
ATOM 1952 C C . ASP A 1 256 ? -14.835 -2.563 -0.489 1.00 96.50 256 ASP A C 1
ATOM 1954 O O . ASP A 1 256 ? -15.269 -3.573 0.065 1.00 96.50 256 ASP A O 1
ATOM 1958 N N . MET A 1 257 ? -13.837 -1.849 0.055 1.00 96.88 257 MET A N 1
ATOM 1959 C CA . MET A 1 257 ? -13.056 -2.271 1.229 1.00 96.88 257 MET A CA 1
ATOM 1960 C C . MET A 1 257 ? -13.906 -2.596 2.460 1.00 96.88 257 MET A C 1
ATOM 1962 O O . MET A 1 257 ? -13.677 -3.620 3.104 1.00 96.88 257 MET A O 1
ATOM 1966 N N . LYS A 1 258 ? -14.907 -1.767 2.778 1.00 96.75 258 LYS A N 1
ATOM 1967 C CA . LYS A 1 258 ? -15.810 -2.005 3.915 1.00 96.75 258 LYS A CA 1
ATOM 1968 C C . LYS A 1 258 ? -16.646 -3.275 3.713 1.00 96.75 258 LYS A C 1
ATOM 1970 O O . LYS A 1 258 ? -16.781 -4.096 4.619 1.00 96.75 258 LYS A O 1
ATOM 1975 N N . THR A 1 259 ? -17.153 -3.491 2.500 1.00 97.12 259 THR A N 1
ATOM 1976 C CA . THR A 1 259 ? -17.946 -4.677 2.143 1.00 97.12 259 THR A CA 1
ATOM 1977 C C . THR A 1 259 ? -17.098 -5.952 2.095 1.00 97.12 259 THR A C 1
ATOM 1979 O O . THR A 1 259 ? -17.539 -6.991 2.592 1.00 97.12 259 THR A O 1
ATOM 1982 N N . ASP A 1 260 ? -15.873 -5.890 1.566 1.00 97.44 260 ASP A N 1
ATOM 1983 C CA . ASP A 1 260 ? -14.907 -6.996 1.600 1.00 97.44 260 ASP A CA 1
ATOM 1984 C C . ASP A 1 260 ? -14.487 -7.326 3.039 1.00 97.44 260 ASP A C 1
ATOM 1986 O O . ASP A 1 260 ? -14.416 -8.503 3.391 1.00 97.44 260 ASP A O 1
ATOM 1990 N N . TRP A 1 261 ? -14.309 -6.316 3.901 1.00 97.56 261 TRP A N 1
ATOM 1991 C CA . TRP A 1 261 ? -14.008 -6.515 5.318 1.00 97.56 261 TRP A CA 1
ATOM 1992 C C . TRP A 1 261 ? -15.114 -7.288 6.044 1.00 97.56 261 TRP A C 1
ATOM 1994 O O . TRP A 1 261 ? -14.836 -8.344 6.615 1.00 97.56 261 TRP A O 1
ATOM 2004 N N . HIS A 1 262 ? -16.372 -6.837 5.969 1.00 97.06 262 HIS A N 1
ATOM 2005 C CA . HIS A 1 262 ? -17.496 -7.574 6.564 1.00 97.06 262 HIS A CA 1
ATOM 2006 C C . HIS A 1 262 ? -17.649 -8.979 5.956 1.00 97.06 262 HIS A C 1
ATOM 2008 O O . HIS A 1 262 ? -17.875 -9.947 6.683 1.00 97.06 262 HIS A O 1
ATOM 2014 N N . SER A 1 263 ? -17.437 -9.128 4.643 1.00 96.94 263 SER A N 1
ATOM 2015 C CA . SER A 1 263 ? -17.432 -10.442 3.984 1.00 96.94 263 SER A CA 1
ATOM 2016 C C . SER A 1 263 ? -16.324 -11.351 4.531 1.00 96.94 263 SER A C 1
ATOM 2018 O O . SER A 1 263 ? -16.545 -12.543 4.733 1.00 96.94 263 SER A O 1
ATOM 2020 N N . CYS A 1 264 ? -15.143 -10.805 4.834 1.00 96.94 264 CYS A N 1
ATOM 2021 C CA . CYS A 1 264 ? -14.054 -11.539 5.474 1.00 96.94 264 CYS A CA 1
ATOM 2022 C C . CYS A 1 264 ? -14.375 -11.947 6.920 1.00 96.94 264 CYS A C 1
ATOM 2024 O O . CYS A 1 264 ? -13.893 -12.993 7.355 1.00 96.94 264 CYS A O 1
ATOM 2026 N N . LEU A 1 265 ? -15.180 -11.182 7.666 1.00 96.75 265 LEU A N 1
ATOM 2027 C CA . LEU A 1 265 ? -15.648 -11.598 8.995 1.00 96.75 265 LEU A CA 1
ATOM 2028 C C . LEU A 1 265 ? -16.558 -12.833 8.897 1.00 96.75 265 LEU A C 1
ATOM 2030 O O . LEU A 1 265 ? -16.308 -13.822 9.586 1.00 96.75 265 LEU A O 1
ATOM 2034 N N . ASP A 1 266 ? -17.550 -12.801 8.001 1.00 95.69 266 ASP A N 1
ATOM 2035 C CA . ASP A 1 266 ? -18.532 -13.880 7.791 1.00 95.69 266 ASP A CA 1
ATOM 2036 C C . ASP A 1 266 ? -17.925 -15.155 7.162 1.00 95.69 266 ASP A C 1
ATOM 2038 O O . ASP A 1 266 ? -18.309 -16.279 7.500 1.00 95.69 266 ASP A O 1
ATOM 2042 N N . ASN A 1 267 ? -16.994 -15.007 6.216 1.00 96.00 267 ASN A N 1
ATOM 2043 C CA . ASN A 1 267 ? -16.469 -16.120 5.424 1.00 96.00 267 ASN A CA 1
ATOM 2044 C C . ASN A 1 267 ? -15.709 -17.160 6.264 1.00 96.00 267 ASN A C 1
ATOM 2046 O O . ASN A 1 267 ? -14.942 -16.829 7.171 1.00 96.00 267 ASN A O 1
ATOM 2050 N N . LYS A 1 268 ? -15.836 -18.440 5.876 1.00 95.25 268 LYS A N 1
ATOM 2051 C CA . LYS A 1 268 ? -15.075 -19.562 6.460 1.00 95.25 268 LYS A CA 1
ATOM 2052 C C . LYS A 1 268 ? -13.569 -19.288 6.448 1.00 95.25 268 LYS A C 1
ATOM 2054 O O . LYS A 1 268 ? -13.055 -18.726 5.483 1.00 95.25 268 LYS A O 1
ATOM 2059 N N . VAL A 1 269 ? -12.872 -19.764 7.485 1.00 94.81 269 VAL A N 1
ATOM 2060 C CA . VAL A 1 269 ? -11.422 -19.582 7.663 1.00 94.81 269 VAL A CA 1
ATOM 2061 C C . VAL A 1 269 ? -10.652 -19.914 6.381 1.00 94.81 269 VAL A C 1
ATOM 2063 O O . VAL A 1 269 ? -10.705 -21.035 5.876 1.00 94.81 269 VAL A O 1
ATOM 2066 N N . GLY A 1 270 ? -9.938 -18.918 5.860 1.00 93.56 270 GLY A N 1
ATOM 2067 C CA . GLY A 1 270 ? -9.201 -18.992 4.603 1.00 93.56 270 GLY A CA 1
ATOM 2068 C C . GLY A 1 270 ? -8.451 -17.690 4.319 1.00 93.56 270 GLY A C 1
ATOM 2069 O O . GLY A 1 270 ? -8.193 -16.905 5.233 1.00 93.56 270 GLY A O 1
ATOM 2070 N N . PHE A 1 271 ? -8.116 -17.439 3.049 1.00 92.50 271 PHE A N 1
ATOM 2071 C CA . PHE A 1 271 ? -7.423 -16.206 2.633 1.00 92.50 271 PHE A CA 1
ATOM 2072 C C . PHE A 1 271 ? -8.296 -14.943 2.755 1.00 92.50 271 PHE A C 1
ATOM 2074 O O . PHE A 1 271 ? -7.789 -13.873 3.072 1.00 92.50 271 PHE A O 1
ATOM 2081 N N . LYS A 1 272 ? -9.609 -15.101 2.549 1.00 94.00 272 LYS A N 1
ATOM 2082 C CA . LYS A 1 272 ? -10.650 -14.058 2.561 1.00 94.00 272 LYS A CA 1
ATOM 2083 C C . LYS A 1 272 ? -11.744 -14.365 3.593 1.00 94.00 272 LYS A C 1
ATOM 2085 O O . LYS A 1 272 ? -12.928 -14.188 3.322 1.00 94.00 272 LYS A O 1
ATOM 2090 N N . GLY A 1 273 ? -11.358 -14.928 4.739 1.00 95.06 273 GLY A N 1
ATOM 2091 C CA . GLY A 1 273 ? -12.308 -15.393 5.748 1.00 95.06 273 GLY A CA 1
ATOM 2092 C C . GLY A 1 273 ? -11.688 -15.673 7.113 1.00 95.06 273 GLY A C 1
ATOM 2093 O O . GLY A 1 273 ? -10.616 -16.282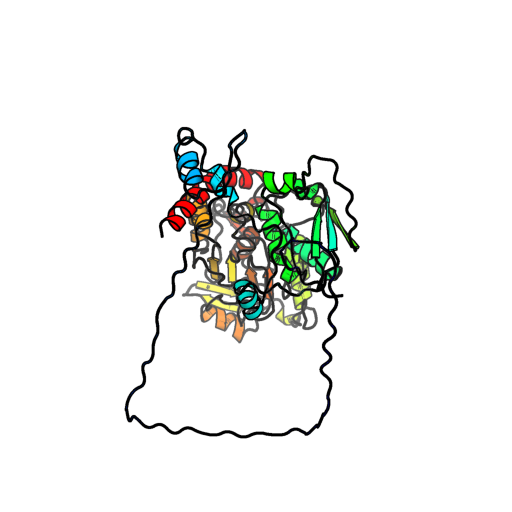 7.209 1.00 95.06 273 GLY A O 1
ATOM 2094 N N . PHE A 1 274 ? -12.385 -15.238 8.161 1.00 95.75 274 PHE A N 1
ATOM 2095 C CA . PHE A 1 274 ? -12.006 -15.377 9.567 1.00 95.75 274 PHE A CA 1
ATOM 2096 C C . PHE A 1 274 ? -13.009 -16.181 10.406 1.00 95.75 274 PHE A C 1
ATOM 2098 O O . PHE A 1 274 ? -12.628 -16.639 11.481 1.00 95.75 274 PHE A O 1
ATOM 2105 N N . ALA A 1 275 ? -14.232 -16.394 9.904 1.00 95.94 275 ALA A N 1
ATOM 2106 C CA . ALA A 1 275 ? -15.337 -17.096 10.560 1.00 95.94 275 ALA A CA 1
ATOM 2107 C C . ALA A 1 275 ? -15.714 -16.533 11.947 1.00 95.94 275 ALA A C 1
ATOM 2109 O O . ALA A 1 275 ? -15.867 -17.285 12.910 1.00 95.94 275 ALA A O 1
ATOM 2110 N N . VAL A 1 276 ? -15.864 -15.209 12.048 1.00 95.50 276 VAL A N 1
ATOM 2111 C CA . VAL A 1 276 ? -16.303 -14.530 13.278 1.00 95.50 276 VAL A CA 1
ATOM 2112 C C . VAL A 1 276 ? -17.821 -14.693 13.447 1.00 95.50 276 VAL A C 1
ATOM 2114 O O . VAL A 1 276 ? -18.562 -14.297 12.542 1.00 95.50 276 VAL A O 1
ATOM 2117 N N . PRO A 1 277 ? -18.315 -15.228 14.585 1.00 94.94 277 PRO A N 1
ATOM 2118 C CA . PRO A 1 277 ? -19.750 -15.329 14.864 1.00 94.94 277 PRO A CA 1
ATOM 2119 C C . PRO A 1 277 ? -20.435 -13.962 14.795 1.00 94.94 277 PRO A C 1
ATOM 2121 O O . PRO A 1 277 ? -19.869 -12.975 15.265 1.00 94.94 277 PRO A O 1
ATOM 2124 N N . LYS A 1 278 ? -21.648 -13.887 14.232 1.00 92.88 278 LYS A N 1
ATOM 2125 C CA . LYS A 1 278 ? -22.321 -12.605 13.945 1.00 92.88 278 LYS A CA 1
ATOM 2126 C C . LYS A 1 278 ? -22.567 -11.780 15.207 1.00 92.88 278 LYS A C 1
ATOM 2128 O O . LYS A 1 278 ? -22.356 -10.576 15.200 1.00 92.88 278 LYS A O 1
ATOM 2133 N N . GLU A 1 279 ? -22.904 -12.444 16.307 1.00 92.75 279 GLU A N 1
ATOM 2134 C CA . GLU A 1 279 ? -23.047 -11.870 17.648 1.00 92.75 279 GLU A CA 1
ATOM 2135 C C . GLU A 1 279 ? -21.766 -11.213 18.204 1.00 92.75 279 GLU A C 1
ATOM 2137 O O . GLU A 1 279 ? -21.848 -10.417 19.138 1.00 92.75 279 GLU A O 1
ATOM 2142 N N . SER A 1 280 ? -20.599 -11.515 17.626 1.00 92.31 280 SER A N 1
ATOM 2143 C CA . SER A 1 280 ? -19.294 -10.972 18.019 1.00 92.31 280 SER A CA 1
ATOM 2144 C C . SER A 1 280 ? -18.714 -9.968 17.015 1.00 92.31 280 SER A C 1
ATOM 2146 O O . SER A 1 280 ? -17.718 -9.328 17.335 1.00 92.31 280 SER A O 1
ATOM 2148 N N . GLN A 1 281 ? -19.292 -9.792 15.820 1.00 91.62 281 GLN A N 1
ATOM 2149 C CA . GLN A 1 281 ? -18.700 -8.927 14.781 1.00 91.62 281 GLN A CA 1
ATOM 2150 C C . GLN A 1 281 ? -18.647 -7.450 15.206 1.00 91.62 281 GLN A C 1
ATOM 2152 O O . GLN A 1 281 ? -17.629 -6.790 15.003 1.00 91.62 281 GLN A O 1
ATOM 2157 N N . ASP A 1 282 ? -19.682 -6.968 15.901 1.00 93.12 282 ASP A N 1
ATOM 2158 C CA . ASP A 1 282 ? -19.763 -5.603 16.442 1.00 93.12 282 ASP A CA 1
ATOM 2159 C C . ASP A 1 282 ? -19.060 -5.426 17.806 1.00 93.12 282 ASP A C 1
ATOM 2161 O O . ASP A 1 282 ? -19.234 -4.403 18.478 1.00 93.12 282 ASP A O 1
ATOM 2165 N N . LYS A 1 283 ? -18.271 -6.414 18.260 1.00 93.56 283 LYS A N 1
ATOM 2166 C CA . LYS A 1 283 ? -17.623 -6.387 19.580 1.00 93.56 283 LYS A CA 1
ATOM 2167 C C . LYS A 1 283 ? -16.704 -5.172 19.732 1.00 93.56 283 LYS A C 1
ATOM 2169 O O . LYS A 1 283 ? -15.778 -4.958 18.948 1.00 93.56 283 LYS A O 1
ATOM 2174 N N . VAL A 1 284 ? -16.923 -4.420 20.813 1.00 96.06 284 VAL A N 1
ATOM 2175 C CA . VAL A 1 284 ? -16.098 -3.274 21.217 1.00 96.06 284 VAL A CA 1
ATOM 2176 C C . VAL A 1 284 ? -15.377 -3.600 22.519 1.00 96.06 284 VAL A C 1
ATOM 2178 O O . VAL A 1 284 ? -16.009 -3.814 23.552 1.00 96.06 284 VAL A O 1
ATOM 2181 N N . THR A 1 285 ? -14.050 -3.603 22.476 1.00 94.75 285 THR A N 1
ATOM 2182 C CA . THR A 1 285 ? -13.181 -3.775 23.644 1.00 94.75 285 THR A CA 1
ATOM 2183 C C . THR A 1 285 ? -12.680 -2.412 24.094 1.00 94.75 285 THR A C 1
ATOM 2185 O O . THR A 1 285 ? -12.031 -1.708 23.321 1.00 94.75 285 THR A O 1
ATOM 2188 N N . LYS A 1 286 ? -12.964 -2.037 25.345 1.00 96.00 286 LYS A N 1
ATOM 2189 C CA . LYS A 1 286 ? -12.444 -0.806 25.956 1.00 96.00 286 LYS A CA 1
ATOM 2190 C C . LYS A 1 286 ? -11.205 -1.122 26.784 1.00 96.00 286 LYS A C 1
ATOM 2192 O O . LYS A 1 286 ? -11.201 -2.100 27.524 1.00 96.00 286 LYS A O 1
ATOM 2197 N N . PHE A 1 287 ? -10.184 -0.281 26.688 1.00 95.62 287 PHE A N 1
ATOM 2198 C CA . PHE A 1 287 ? -8.930 -0.426 27.425 1.00 95.62 287 PHE A CA 1
ATOM 2199 C C . PHE A 1 287 ? -8.366 0.947 27.825 1.00 95.62 287 PHE A C 1
ATOM 2201 O O . PHE A 1 287 ? -8.889 1.991 27.424 1.00 95.62 287 PHE A O 1
ATOM 2208 N N . SER A 1 288 ? -7.329 0.952 28.665 1.00 95.12 288 SER A N 1
ATOM 2209 C CA . SER A 1 288 ? -6.632 2.169 29.094 1.00 95.12 288 SER A CA 1
ATOM 2210 C C . SER A 1 288 ? -5.242 2.202 28.473 1.00 95.12 288 SER A C 1
ATOM 2212 O O . SER A 1 288 ? -4.389 1.395 28.836 1.00 95.12 288 SER A O 1
ATOM 2214 N N . PHE A 1 289 ? -5.012 3.139 27.555 1.00 94.12 289 PHE A N 1
ATOM 2215 C CA . PHE A 1 289 ? -3.718 3.359 26.918 1.00 94.12 289 PHE A CA 1
ATOM 2216 C C . PHE A 1 289 ? -3.021 4.543 27.596 1.00 94.12 289 PHE A C 1
ATOM 2218 O O . PHE A 1 289 ? -3.435 5.692 27.435 1.00 94.12 289 PHE A O 1
ATOM 2225 N N . HIS A 1 290 ? -2.011 4.264 28.425 1.00 93.44 290 HIS A N 1
ATOM 2226 C CA . HIS A 1 290 ? -1.294 5.262 29.242 1.00 93.44 290 HIS A CA 1
ATOM 2227 C C . HIS A 1 290 ? -2.219 6.246 30.005 1.00 93.44 290 HIS A C 1
ATOM 2229 O O . HIS A 1 290 ? -1.937 7.440 30.107 1.00 93.44 290 HIS A O 1
ATOM 2235 N N . GLY A 1 291 ? -3.347 5.752 30.531 1.00 89.31 291 GLY A N 1
ATOM 2236 C CA . GLY A 1 291 ? -4.335 6.553 31.269 1.00 89.31 291 GLY A CA 1
ATOM 2237 C C . GLY A 1 291 ? -5.411 7.231 30.409 1.00 89.31 291 GLY A C 1
ATOM 2238 O O . GLY A 1 291 ? -6.293 7.887 30.960 1.00 89.31 291 GLY A O 1
ATOM 2239 N N . GLN A 1 292 ? -5.379 7.069 29.084 1.00 92.12 292 GLN A N 1
ATOM 2240 C CA . GLN A 1 292 ? -6.436 7.517 28.174 1.00 92.12 292 GLN A CA 1
ATOM 2241 C C . GLN A 1 292 ? -7.402 6.367 27.873 1.00 92.12 292 GLN A C 1
ATOM 2243 O O . GLN A 1 292 ? -6.974 5.241 27.622 1.00 92.12 292 GLN A O 1
ATOM 2248 N N . SER A 1 293 ? -8.709 6.643 27.869 1.00 94.00 293 SER A N 1
ATOM 2249 C CA . SER A 1 293 ? -9.706 5.651 27.453 1.00 94.00 293 SER A CA 1
ATOM 2250 C C . SER A 1 293 ? -9.612 5.418 25.946 1.00 94.00 293 SER A C 1
ATOM 2252 O O . SER A 1 293 ? -9.671 6.364 25.161 1.00 94.00 293 SER A O 1
ATOM 2254 N N . ALA A 1 294 ? -9.461 4.155 25.562 1.00 95.00 294 ALA A N 1
ATOM 2255 C CA . ALA A 1 294 ? -9.278 3.718 24.191 1.00 95.00 294 ALA A CA 1
ATOM 2256 C C . ALA A 1 294 ? -10.234 2.561 23.861 1.00 95.00 294 ALA A C 1
ATOM 2258 O O . ALA A 1 294 ? -10.671 1.823 24.748 1.00 95.00 294 ALA A O 1
ATOM 2259 N N . GLU A 1 295 ? -10.565 2.402 22.579 1.00 95.69 295 GLU A N 1
ATOM 2260 C CA . GLU A 1 295 ? -11.484 1.365 22.100 1.00 95.69 295 GLU A CA 1
ATOM 2261 C C . GLU A 1 295 ? -10.915 0.661 20.863 1.00 95.69 295 GLU A C 1
ATOM 2263 O O . GLU A 1 295 ? -10.407 1.314 19.946 1.00 95.69 295 GLU A O 1
ATOM 2268 N N . LEU A 1 296 ? -11.033 -0.669 20.832 1.00 96.19 296 LEU A N 1
ATOM 2269 C CA . LEU A 1 296 ? -10.759 -1.516 19.672 1.00 96.19 296 LEU A CA 1
ATOM 2270 C C . LEU A 1 296 ? -12.012 -2.298 19.271 1.00 96.19 296 LEU A C 1
ATOM 2272 O O . LEU A 1 296 ? -12.791 -2.748 20.109 1.00 96.19 296 LEU A O 1
ATOM 2276 N N . LYS A 1 297 ? -12.157 -2.491 17.965 1.00 96.56 297 LYS A N 1
ATOM 2277 C CA . LYS A 1 297 ? -13.155 -3.332 17.291 1.00 96.56 297 LYS A CA 1
ATOM 2278 C C . LYS A 1 297 ? -12.479 -4.189 16.225 1.00 96.56 297 LYS A C 1
ATOM 2280 O O . LYS A 1 297 ? -11.365 -3.866 15.799 1.00 96.56 297 LYS A O 1
ATOM 2285 N N . HIS A 1 298 ? -13.164 -5.215 15.727 1.00 97.62 298 HIS A N 1
ATOM 2286 C CA . HIS A 1 298 ? -12.744 -5.908 14.507 1.00 97.62 298 HIS A CA 1
ATOM 2287 C C . HIS A 1 298 ? -12.544 -4.886 13.369 1.00 97.62 298 HIS A C 1
ATOM 2289 O O . HIS A 1 298 ? -13.426 -4.081 13.093 1.00 97.62 298 HIS A O 1
ATOM 2295 N N . GLY A 1 299 ? -11.367 -4.883 12.742 1.00 96.88 299 GLY A N 1
ATOM 2296 C CA . GLY A 1 299 ? -11.004 -3.944 11.675 1.00 96.88 299 GLY A CA 1
ATOM 2297 C C . GLY A 1 299 ? -10.163 -2.755 12.141 1.00 96.88 299 GLY A C 1
ATOM 2298 O O . GLY A 1 299 ? -9.656 -2.011 11.304 1.00 96.88 299 GLY A O 1
ATOM 2299 N N . SER A 1 300 ? -9.961 -2.583 13.453 1.00 97.75 300 SER A N 1
ATOM 2300 C CA . SER A 1 300 ? -9.148 -1.482 13.989 1.00 97.75 300 SER A CA 1
ATOM 2301 C C . SER A 1 300 ? -7.702 -1.584 13.517 1.00 97.75 300 SER A C 1
ATOM 2303 O O . SER A 1 300 ? -7.048 -2.612 13.706 1.00 97.75 300 SER A O 1
ATOM 2305 N N . VAL A 1 301 ? -7.189 -0.499 12.942 1.00 97.81 301 VAL A N 1
ATOM 2306 C CA . VAL A 1 301 ? -5.787 -0.404 12.524 1.00 97.81 301 VAL A CA 1
ATOM 2307 C C . VAL A 1 301 ? -4.937 -0.190 13.770 1.00 97.81 301 VAL A C 1
ATOM 2309 O O . VAL A 1 301 ? -5.189 0.747 14.523 1.00 97.81 301 VAL A O 1
ATOM 2312 N N . VAL A 1 302 ? -3.940 -1.047 13.992 1.00 96.81 302 VAL A N 1
ATOM 2313 C CA . VAL A 1 302 ? -3.024 -0.958 15.151 1.00 96.81 302 VAL A CA 1
ATOM 2314 C C . VAL A 1 302 ? -1.556 -0.822 14.754 1.00 96.81 302 VAL A C 1
ATOM 2316 O O . VAL A 1 302 ? -0.751 -0.364 15.558 1.00 96.81 302 VAL A O 1
ATOM 2319 N N . ILE A 1 303 ? -1.203 -1.149 13.508 1.00 96.81 303 ILE A N 1
ATOM 2320 C CA . ILE A 1 303 ? 0.100 -0.831 12.911 1.00 96.81 303 ILE A CA 1
ATOM 2321 C C . ILE A 1 303 ? -0.152 -0.154 11.562 1.00 96.81 303 ILE A C 1
ATOM 2323 O O . ILE A 1 303 ? -0.911 -0.663 10.737 1.00 96.81 303 ILE A O 1
ATOM 2327 N N . ALA A 1 304 ? 0.517 0.974 11.330 1.00 96.62 304 ALA A N 1
ATOM 2328 C CA . ALA A 1 304 ? 0.499 1.686 10.058 1.00 96.62 304 ALA A CA 1
ATOM 2329 C C . ALA A 1 304 ? 1.938 2.023 9.635 1.00 96.62 304 ALA A C 1
ATOM 2331 O O . ALA A 1 304 ? 2.588 2.891 10.218 1.00 96.62 304 ALA A O 1
ATOM 2332 N N . ALA A 1 305 ? 2.469 1.301 8.647 1.00 95.44 305 ALA A N 1
ATOM 2333 C CA . ALA A 1 305 ? 3.895 1.327 8.321 1.00 95.44 305 ALA A CA 1
ATOM 2334 C C . ALA A 1 305 ? 4.167 1.798 6.886 1.00 95.44 305 ALA A C 1
ATOM 2336 O O . ALA A 1 305 ? 3.939 1.062 5.924 1.00 95.44 305 ALA A O 1
ATOM 2337 N N . ILE A 1 306 ? 4.745 2.995 6.742 1.00 94.06 306 ILE A N 1
ATOM 2338 C CA . ILE A 1 306 ? 5.362 3.419 5.480 1.00 94.06 306 ILE A CA 1
ATOM 2339 C C . ILE A 1 306 ? 6.755 2.784 5.436 1.00 94.06 306 ILE A C 1
ATOM 2341 O O . ILE A 1 306 ? 7.674 3.206 6.135 1.00 94.06 306 ILE A O 1
ATOM 2345 N N . THR A 1 307 ? 6.893 1.714 4.664 1.00 90.50 307 THR A N 1
ATOM 2346 C CA . THR A 1 307 ? 8.084 0.855 4.597 1.00 90.50 307 THR A CA 1
ATOM 2347 C C . THR A 1 307 ? 8.291 0.320 3.172 1.00 90.50 307 THR A C 1
ATOM 2349 O O . THR A 1 307 ? 7.565 0.688 2.249 1.00 90.50 307 THR A O 1
ATOM 2352 N N . SER A 1 308 ? 9.263 -0.578 3.006 1.00 80.75 308 SER A N 1
ATOM 2353 C CA . SER A 1 308 ? 9.678 -1.238 1.764 1.00 80.75 308 SER A CA 1
ATOM 2354 C C . SER A 1 308 ? 10.331 -0.346 0.712 1.00 80.75 308 SER A C 1
ATOM 2356 O O . SER A 1 308 ? 9.924 0.787 0.450 1.00 80.75 308 SER A O 1
ATOM 2358 N N . CYS A 1 309 ? 11.312 -0.914 0.010 1.00 80.75 309 CYS A N 1
ATOM 2359 C CA . CYS A 1 309 ? 11.868 -0.326 -1.204 1.00 80.75 309 CYS A CA 1
ATOM 2360 C C . CYS A 1 309 ? 10.850 -0.252 -2.358 1.00 80.75 309 CYS A C 1
ATOM 2362 O O . CYS A 1 309 ? 11.052 0.559 -3.255 1.00 80.75 309 CYS A O 1
ATOM 2364 N N . THR A 1 310 ? 9.753 -1.024 -2.323 1.00 78.38 310 THR A N 1
ATOM 2365 C CA . THR A 1 310 ? 8.678 -1.021 -3.340 1.00 78.38 310 THR A CA 1
ATOM 2366 C C . THR A 1 310 ? 8.086 0.373 -3.563 1.00 78.38 310 THR A C 1
ATOM 2368 O O . THR A 1 310 ? 7.921 0.794 -4.706 1.00 78.38 310 THR A O 1
ATOM 2371 N N . ASN A 1 311 ? 7.803 1.090 -2.469 1.00 82.44 311 ASN A N 1
ATOM 2372 C CA . ASN A 1 311 ? 7.147 2.399 -2.496 1.00 82.44 311 ASN A CA 1
ATOM 2373 C C . ASN A 1 311 ? 8.064 3.528 -1.999 1.00 82.44 311 ASN A C 1
ATOM 2375 O O . ASN A 1 311 ? 8.015 4.623 -2.540 1.00 82.44 311 ASN A O 1
ATOM 2379 N N . THR A 1 312 ? 8.978 3.285 -1.046 1.00 81.75 312 THR A N 1
ATOM 2380 C CA . THR A 1 312 ? 9.894 4.349 -0.568 1.00 81.75 312 THR A CA 1
ATOM 2381 C C . THR A 1 312 ? 11.016 4.709 -1.551 1.00 81.75 312 THR A C 1
ATOM 2383 O O . THR A 1 312 ? 11.774 5.640 -1.290 1.00 81.75 312 THR A O 1
ATOM 2386 N N . SER A 1 313 ? 11.141 3.997 -2.676 1.00 73.25 313 SER A N 1
ATOM 2387 C CA . SER A 1 313 ? 12.002 4.403 -3.798 1.00 73.25 313 SER A CA 1
ATOM 2388 C C . SER A 1 313 ? 11.305 5.334 -4.797 1.00 73.25 313 SER A C 1
ATOM 2390 O O . SER A 1 313 ? 11.984 5.912 -5.642 1.00 73.25 313 SER A O 1
ATOM 2392 N N . ASN A 1 314 ? 9.984 5.499 -4.689 1.00 80.31 314 ASN A N 1
ATOM 2393 C CA . ASN A 1 314 ? 9.168 6.311 -5.580 1.00 80.31 314 ASN A CA 1
ATOM 2394 C C . ASN A 1 314 ? 8.815 7.639 -4.874 1.00 80.31 314 ASN A C 1
ATOM 2396 O O . ASN A 1 314 ? 8.115 7.613 -3.857 1.00 80.31 314 ASN A O 1
ATOM 2400 N N . PRO A 1 315 ? 9.339 8.796 -5.331 1.00 82.31 315 PRO A N 1
ATOM 2401 C CA . PRO A 1 315 ? 9.095 10.067 -4.656 1.00 82.31 315 PRO A CA 1
ATOM 2402 C C . PRO A 1 315 ? 7.637 10.496 -4.763 1.00 82.31 315 PRO A C 1
ATOM 2404 O O . PRO A 1 315 ? 7.080 10.918 -3.754 1.00 82.31 315 PRO A O 1
ATOM 2407 N N . SER A 1 316 ? 6.997 10.312 -5.920 1.00 80.00 316 SER A N 1
ATOM 2408 C CA . SER A 1 316 ? 5.607 10.700 -6.166 1.00 80.00 316 SER A CA 1
ATOM 2409 C C . SER A 1 316 ? 4.658 10.104 -5.117 1.00 80.00 316 SER A C 1
ATOM 2411 O O . SER A 1 316 ? 3.889 10.825 -4.483 1.00 80.00 316 SER A O 1
ATOM 2413 N N . VAL A 1 317 ? 4.764 8.800 -4.827 1.00 82.44 317 VAL A N 1
ATOM 2414 C CA . VAL A 1 317 ? 3.889 8.142 -3.833 1.00 82.44 317 VAL A CA 1
ATOM 2415 C C . VAL A 1 317 ? 4.239 8.453 -2.372 1.00 82.44 317 VAL A C 1
ATOM 2417 O O . VAL A 1 317 ? 3.427 8.182 -1.496 1.00 82.44 317 VAL A O 1
ATOM 2420 N N . ILE A 1 318 ? 5.422 9.002 -2.075 1.00 83.69 318 ILE A N 1
ATOM 2421 C CA . ILE A 1 318 ? 5.829 9.396 -0.711 1.00 83.69 318 ILE A CA 1
ATOM 2422 C C . ILE A 1 318 ? 5.540 10.881 -0.444 1.00 83.69 318 ILE A C 1
ATOM 2424 O O . ILE A 1 318 ? 5.129 11.246 0.659 1.00 83.69 318 ILE A O 1
ATOM 2428 N N . LEU A 1 319 ? 5.749 11.738 -1.446 1.00 82.12 319 LEU A N 1
ATOM 2429 C CA . LEU A 1 319 ? 5.404 13.162 -1.432 1.00 82.12 319 LEU A CA 1
ATOM 2430 C C . LEU A 1 319 ? 3.891 13.355 -1.451 1.00 82.12 319 LEU A C 1
ATOM 2432 O O . LEU A 1 319 ? 3.356 14.161 -0.686 1.00 82.12 319 LEU A O 1
ATOM 2436 N N . GLY A 1 320 ? 3.199 12.505 -2.210 1.00 70.44 320 GLY A N 1
ATOM 2437 C CA . GLY A 1 320 ? 1.799 12.175 -2.010 1.00 70.44 320 GLY A CA 1
ATOM 2438 C C . GLY A 1 320 ? 1.561 11.452 -0.681 1.00 70.44 320 GLY A C 1
ATOM 2439 O O . GLY A 1 320 ? 1.006 10.371 -0.682 1.00 70.44 320 GLY A O 1
ATOM 2440 N N . GLY A 1 321 ? 1.937 12.052 0.451 1.00 60.50 321 GLY A N 1
ATOM 2441 C CA . GLY A 1 321 ? 1.478 11.743 1.816 1.00 60.50 321 GLY A CA 1
ATOM 2442 C C . GLY A 1 321 ? 1.007 13.004 2.573 1.00 60.50 321 GLY A C 1
ATOM 2443 O O . GLY A 1 321 ? 0.825 12.985 3.792 1.00 60.50 321 GLY A O 1
ATOM 2444 N N . TRP A 1 322 ? 0.853 14.122 1.853 1.00 62.69 322 TRP A N 1
ATOM 2445 C CA . TRP A 1 322 ? 0.660 15.506 2.316 1.00 62.69 322 TRP A CA 1
ATOM 2446 C C . TRP A 1 322 ? -0.758 15.829 2.865 1.00 62.69 322 TRP A C 1
ATOM 2448 O O . TRP A 1 322 ? -1.348 16.844 2.518 1.00 62.69 322 TRP A O 1
ATOM 2458 N N . PHE A 1 323 ? -1.365 14.999 3.721 1.00 55.97 323 PHE A N 1
ATOM 2459 C CA . PHE A 1 323 ? -2.845 15.010 3.781 1.00 55.97 323 PHE A CA 1
ATOM 2460 C C . PHE A 1 323 ? -3.548 15.651 4.984 1.00 55.97 323 PHE A C 1
ATOM 2462 O O . PHE A 1 323 ? -4.317 16.592 4.805 1.00 55.97 323 PHE A O 1
ATOM 2469 N N . GLY A 1 324 ? -3.274 15.267 6.227 1.00 50.38 324 GLY A N 1
ATOM 2470 C CA . GLY A 1 324 ? -4.018 15.811 7.381 1.00 50.38 324 GLY A CA 1
ATOM 2471 C C . GLY A 1 324 ? -3.466 17.099 8.018 1.00 50.38 324 GLY A C 1
ATOM 2472 O O . GLY A 1 324 ? -3.906 17.453 9.114 1.00 50.38 324 GLY A O 1
ATOM 2473 N N . SER A 1 325 ? -2.466 17.774 7.433 1.00 50.41 325 SER A N 1
ATOM 2474 C CA . SER A 1 325 ? -1.738 18.863 8.125 1.00 50.41 325 SER A CA 1
ATOM 2475 C C . SER A 1 325 ? -2.588 20.122 8.346 1.00 50.41 325 SER A C 1
ATOM 2477 O O . SER A 1 325 ? -2.509 20.749 9.411 1.00 50.41 325 SER A O 1
ATOM 2479 N N . LYS A 1 326 ? -3.428 20.453 7.358 1.00 55.03 326 LYS A N 1
ATOM 2480 C CA . LYS A 1 326 ? -4.326 21.615 7.345 1.00 55.03 326 LYS A CA 1
ATOM 2481 C C . LYS A 1 326 ? -5.518 21.388 8.284 1.00 55.03 326 LYS A C 1
ATOM 2483 O O . LYS A 1 326 ? -5.683 22.128 9.256 1.00 55.03 326 LYS A O 1
ATOM 2488 N N . GLU A 1 327 ? -6.219 20.271 8.098 1.00 66.44 327 GLU A N 1
ATOM 2489 C CA . GLU A 1 327 ? -7.487 19.967 8.780 1.00 66.44 327 GLU A CA 1
ATOM 2490 C C . GLU A 1 327 ? -7.334 19.601 10.267 1.00 66.44 327 GLU A C 1
ATOM 2492 O O . GLU A 1 327 ? -8.261 19.738 11.067 1.00 66.44 327 GLU A O 1
ATOM 2497 N N . GLY A 1 328 ? -6.128 19.211 10.692 1.00 76.44 328 GLY A N 1
ATOM 2498 C CA . GLY A 1 328 ? -5.805 19.030 12.108 1.00 76.44 328 GLY A CA 1
ATOM 2499 C C . GLY A 1 328 ? -6.227 17.696 12.719 1.00 76.44 328 GLY A C 1
ATOM 2500 O O . GLY A 1 328 ? -6.169 17.561 13.942 1.00 76.44 328 GLY A O 1
ATOM 2501 N N . LEU A 1 329 ? -6.578 16.723 11.876 1.00 86.88 329 LEU A N 1
ATOM 2502 C CA . LEU A 1 329 ? -6.741 15.322 12.256 1.00 86.88 329 LEU A CA 1
ATOM 2503 C C . LEU A 1 329 ? -5.470 14.777 12.934 1.00 86.88 329 LEU A C 1
ATOM 2505 O O . LEU A 1 329 ? -4.347 15.208 12.642 1.00 86.88 329 LEU A O 1
ATOM 2509 N N . ARG A 1 330 ? -5.646 13.798 13.826 1.00 90.06 330 ARG A N 1
ATOM 2510 C CA . ARG A 1 330 ? -4.554 13.084 14.498 1.00 90.06 330 ARG A CA 1
ATOM 2511 C C . ARG A 1 330 ? -4.804 11.582 14.507 1.00 90.06 330 ARG A C 1
ATOM 2513 O O . ARG A 1 330 ? -5.905 11.152 14.836 1.00 90.06 330 ARG A O 1
ATOM 2520 N N . VAL A 1 331 ? -3.762 10.809 14.213 1.00 93.00 331 VAL A N 1
ATOM 2521 C CA . VAL A 1 331 ? -3.731 9.357 14.435 1.00 93.00 331 VAL A CA 1
ATOM 2522 C C . VAL A 1 331 ? -3.984 9.050 15.920 1.00 93.00 331 VAL A C 1
ATOM 2524 O O . VAL A 1 331 ? -3.511 9.772 16.803 1.00 93.00 331 VAL A O 1
ATOM 2527 N N . LYS A 1 332 ? -4.740 7.980 16.203 1.00 93.56 332 LYS A N 1
ATOM 2528 C CA . LYS A 1 332 ? -5.052 7.542 17.576 1.00 93.56 332 LYS A CA 1
ATOM 2529 C C . LYS A 1 332 ? -3.759 7.082 18.287 1.00 93.56 332 LYS A C 1
ATOM 2531 O O . LYS A 1 332 ? -2.996 6.338 17.673 1.00 93.56 332 LYS A O 1
ATOM 2536 N N . PRO A 1 333 ? -3.503 7.445 19.562 1.00 94.00 333 PRO A N 1
ATOM 2537 C CA . PRO A 1 333 ? -2.202 7.214 20.213 1.00 94.00 333 PRO A CA 1
ATOM 2538 C C . PRO A 1 333 ? -1.720 5.757 20.281 1.00 94.00 333 PRO A C 1
ATOM 2540 O O . PRO A 1 333 ? -0.519 5.519 20.344 1.00 94.00 333 PRO A O 1
ATOM 2543 N N . TRP A 1 334 ? -2.644 4.794 20.265 1.00 94.88 334 TRP A N 1
ATOM 2544 C CA . TRP A 1 334 ? -2.358 3.357 20.322 1.00 94.88 334 TRP A CA 1
ATOM 2545 C C . TRP A 1 334 ? -2.065 2.712 18.956 1.00 94.88 334 TRP A C 1
ATOM 2547 O O . TRP A 1 334 ? -1.834 1.505 18.886 1.00 94.88 334 TRP A O 1
ATOM 2557 N N . VAL A 1 335 ? -2.079 3.483 17.862 1.00 96.38 335 VAL A N 1
ATOM 2558 C CA . VAL A 1 335 ? -1.677 3.001 16.534 1.00 96.38 335 VAL A CA 1
ATOM 2559 C C . VAL A 1 335 ? -0.171 3.167 16.389 1.00 96.38 335 VAL A C 1
ATOM 2561 O O . VAL A 1 335 ? 0.346 4.284 16.387 1.00 96.38 335 VAL A O 1
ATOM 2564 N N . LYS A 1 336 ? 0.545 2.058 16.212 1.00 95.81 336 LYS A N 1
ATOM 2565 C CA . LYS A 1 336 ? 1.986 2.062 15.971 1.00 95.81 336 LYS A CA 1
ATOM 2566 C C . LYS A 1 336 ? 2.282 2.524 14.543 1.00 95.81 336 LYS A C 1
ATOM 2568 O O . LYS A 1 336 ? 2.319 1.721 13.606 1.00 95.81 336 LYS A O 1
ATOM 2573 N N . THR A 1 337 ? 2.484 3.827 14.378 1.00 95.50 337 THR A N 1
ATOM 2574 C CA . THR A 1 337 ? 2.936 4.437 13.124 1.00 95.50 337 THR A CA 1
ATOM 2575 C C . THR A 1 337 ? 4.456 4.375 12.980 1.00 95.50 337 THR A C 1
ATOM 2577 O O . THR A 1 337 ? 5.196 4.437 13.962 1.00 95.50 337 THR A O 1
ATOM 2580 N N . MET A 1 338 ? 4.952 4.215 11.749 1.00 93.38 338 MET A N 1
ATOM 2581 C CA . MET A 1 338 ? 6.393 4.265 11.468 1.00 93.38 338 MET A CA 1
ATOM 2582 C C . MET A 1 338 ? 6.715 4.616 10.015 1.00 93.38 338 MET A C 1
ATOM 2584 O O . MET A 1 338 ? 5.984 4.243 9.096 1.00 93.38 338 MET A O 1
ATOM 2588 N N . LEU A 1 339 ? 7.861 5.267 9.816 1.00 93.25 339 LEU A N 1
ATOM 2589 C CA . LEU A 1 339 ? 8.458 5.537 8.512 1.00 93.25 339 LEU A CA 1
ATOM 2590 C C . LEU A 1 339 ? 9.837 4.861 8.426 1.00 93.25 339 LEU A C 1
ATOM 2592 O O . LEU A 1 339 ? 10.731 5.140 9.223 1.00 93.25 339 LEU A O 1
ATOM 2596 N N . ALA A 1 340 ? 10.031 3.981 7.448 1.00 92.19 340 ALA A N 1
ATOM 2597 C CA . ALA A 1 340 ? 11.282 3.266 7.196 1.00 92.19 340 ALA A CA 1
ATOM 2598 C C . ALA A 1 340 ? 11.736 3.501 5.743 1.00 92.19 340 ALA A C 1
ATOM 2600 O O . ALA A 1 340 ? 11.404 2.711 4.856 1.00 92.19 340 ALA A O 1
ATOM 2601 N N . PRO A 1 341 ? 12.447 4.611 5.461 1.00 87.56 341 PRO A N 1
ATOM 2602 C CA . PRO A 1 341 ? 12.803 4.981 4.098 1.00 87.56 341 PRO A CA 1
ATOM 2603 C C . PRO A 1 341 ? 13.888 4.078 3.508 1.00 87.56 341 PRO A C 1
ATOM 2605 O O . PRO A 1 341 ? 14.870 3.759 4.176 1.00 87.56 341 PRO A O 1
ATOM 2608 N N . GLY A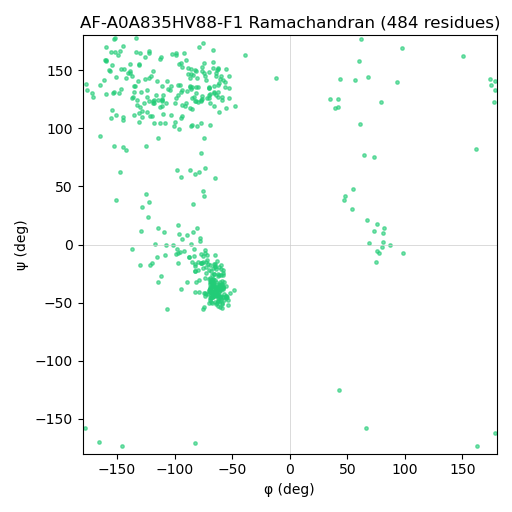 1 342 ? 13.785 3.744 2.220 1.00 81.75 342 GLY A N 1
ATOM 2609 C CA . GLY A 1 342 ? 14.802 2.958 1.516 1.00 81.75 342 GLY A CA 1
ATOM 2610 C C . GLY A 1 342 ? 16.157 3.660 1.349 1.00 81.75 342 GLY A C 1
ATOM 2611 O O . GLY A 1 342 ? 17.164 2.992 1.132 1.00 81.75 342 GLY A O 1
ATOM 2612 N N . SER A 1 343 ? 16.218 4.994 1.458 1.00 83.31 343 SER A N 1
ATOM 2613 C CA . SER A 1 343 ? 17.474 5.756 1.412 1.00 83.31 343 SER A CA 1
ATOM 2614 C C . SER A 1 343 ? 17.377 7.104 2.135 1.00 83.31 343 SER A C 1
ATOM 2616 O O . SER A 1 343 ? 16.287 7.613 2.394 1.00 83.31 343 SER A O 1
ATOM 2618 N N . GLY A 1 344 ? 18.531 7.729 2.399 1.00 82.25 344 GLY A N 1
ATOM 2619 C CA . GLY A 1 344 ? 18.604 9.085 2.955 1.00 82.25 344 GLY A CA 1
ATOM 2620 C C . GLY A 1 344 ? 18.053 10.189 2.038 1.00 82.25 344 GLY A C 1
ATOM 2621 O O . GLY A 1 344 ? 17.750 11.272 2.535 1.00 82.25 344 GLY A O 1
ATOM 2622 N N . VAL A 1 345 ? 17.884 9.927 0.731 1.00 82.38 345 VAL A N 1
ATOM 2623 C CA . VAL A 1 345 ? 17.283 10.881 -0.228 1.00 82.38 345 VAL A CA 1
ATOM 2624 C C . VAL A 1 345 ? 15.849 11.205 0.183 1.00 82.38 345 VAL A C 1
ATOM 2626 O O . VAL A 1 345 ? 15.460 12.369 0.192 1.00 82.38 345 VAL A O 1
ATOM 2629 N N . VAL A 1 346 ? 15.108 10.182 0.618 1.00 85.56 346 VAL A N 1
ATOM 2630 C CA . VAL A 1 346 ? 13.713 10.294 1.057 1.00 85.56 346 VAL A CA 1
ATOM 2631 C C . VAL A 1 346 ? 13.584 11.262 2.225 1.00 85.56 346 VAL A C 1
ATOM 2633 O O . VAL A 1 346 ? 12.877 12.260 2.139 1.00 85.56 346 VAL A O 1
ATOM 2636 N N . THR A 1 347 ? 14.343 11.038 3.299 1.00 87.25 347 THR A N 1
ATOM 2637 C CA . THR A 1 347 ? 14.345 11.935 4.463 1.00 87.25 347 THR A CA 1
ATOM 2638 C C . THR A 1 347 ? 14.769 13.357 4.089 1.00 87.25 347 THR A C 1
ATOM 2640 O O . THR A 1 347 ? 14.255 14.317 4.655 1.00 87.25 347 THR A O 1
ATOM 2643 N N . LYS A 1 348 ? 15.689 13.517 3.128 1.00 85.50 348 LYS A N 1
ATOM 2644 C CA . LYS A 1 348 ? 16.183 14.826 2.684 1.00 85.50 348 LYS A CA 1
ATOM 2645 C C . LYS A 1 348 ? 15.092 15.628 1.956 1.00 85.50 348 LYS A C 1
ATOM 2647 O O . LYS A 1 348 ? 14.822 16.744 2.401 1.00 85.50 348 LYS A O 1
ATOM 2652 N N . TYR A 1 349 ? 14.394 15.063 0.962 1.00 84.50 349 TYR A N 1
ATOM 2653 C CA . TYR A 1 349 ? 13.277 15.774 0.317 1.00 84.50 349 TYR A CA 1
ATOM 2654 C C . TYR A 1 349 ? 12.067 15.945 1.253 1.00 84.50 349 TYR A C 1
ATOM 2656 O O . TYR A 1 349 ? 11.404 16.982 1.210 1.00 84.50 349 TYR A O 1
ATOM 2664 N N . LEU A 1 350 ? 11.806 14.998 2.168 1.00 88.19 350 LEU A N 1
ATOM 2665 C CA . LEU A 1 350 ? 10.752 15.131 3.187 1.00 88.19 350 LEU A CA 1
ATOM 2666 C C . LEU A 1 350 ? 11.044 16.262 4.186 1.00 88.19 350 LEU A C 1
ATOM 2668 O O . LEU A 1 350 ? 10.121 16.912 4.673 1.00 88.19 350 LEU A O 1
ATOM 2672 N N . LEU A 1 351 ? 12.314 16.517 4.509 1.00 89.06 351 LEU A N 1
ATOM 2673 C CA . LEU A 1 351 ? 12.713 17.657 5.336 1.00 89.06 351 LEU A CA 1
ATOM 2674 C C . LEU A 1 351 ? 12.607 18.982 4.567 1.00 89.06 351 LEU A C 1
ATOM 2676 O O . LEU A 1 351 ? 12.120 19.957 5.132 1.00 89.06 351 LEU A O 1
ATOM 2680 N N . GLN A 1 352 ? 13.025 19.019 3.297 1.00 86.50 352 GLN A N 1
ATOM 2681 C CA . GLN A 1 352 ? 13.016 20.237 2.469 1.00 86.50 352 GLN A CA 1
ATOM 2682 C C . GLN A 1 352 ? 11.601 20.709 2.106 1.00 86.50 352 GLN A C 1
ATOM 2684 O O . GLN A 1 352 ? 11.311 21.895 2.228 1.00 86.50 352 GLN A O 1
ATOM 2689 N N . SER A 1 353 ? 10.703 19.780 1.772 1.00 85.81 353 SER A N 1
ATOM 2690 C CA . SER A 1 353 ? 9.265 20.043 1.575 1.00 85.81 353 SER A CA 1
ATOM 2691 C C . SER A 1 353 ? 8.498 20.328 2.878 1.00 85.81 353 SER A C 1
ATOM 2693 O O . SER A 1 353 ? 7.320 20.673 2.853 1.00 85.81 353 SER A O 1
ATOM 2695 N N . GLY A 1 354 ? 9.124 20.137 4.046 1.00 85.94 354 GLY A N 1
ATOM 2696 C CA . GLY A 1 354 ? 8.474 20.249 5.355 1.00 85.94 354 GLY A CA 1
ATOM 2697 C C . GLY A 1 354 ? 7.575 19.062 5.744 1.00 85.94 354 GLY A C 1
ATOM 2698 O O . GLY A 1 354 ? 7.128 19.005 6.895 1.00 85.94 354 GLY A O 1
ATOM 2699 N N . LEU A 1 355 ? 7.360 18.086 4.852 1.00 85.50 355 LEU A N 1
ATOM 2700 C CA . LEU A 1 355 ? 6.559 16.874 5.088 1.00 85.50 355 LEU A CA 1
ATOM 2701 C C . LEU A 1 355 ? 6.949 16.110 6.351 1.00 85.50 355 LEU A C 1
ATOM 2703 O O . LEU A 1 355 ? 6.079 15.664 7.100 1.00 85.50 355 LEU A O 1
ATOM 2707 N N . GLN A 1 356 ? 8.251 15.981 6.619 1.00 88.50 356 GLN A N 1
ATOM 2708 C CA . GLN A 1 356 ? 8.760 15.218 7.758 1.00 88.50 356 GLN A CA 1
ATOM 2709 C C . GLN A 1 356 ? 8.189 15.731 9.085 1.00 88.50 356 GLN A C 1
ATOM 2711 O O . GLN A 1 356 ? 7.955 14.941 10.002 1.00 88.50 356 GLN A O 1
ATOM 2716 N N . LYS A 1 357 ? 7.922 17.040 9.195 1.00 88.38 357 LYS A N 1
ATOM 2717 C CA . LYS A 1 357 ? 7.299 17.644 10.380 1.00 88.38 357 LYS A CA 1
ATOM 2718 C C . LYS A 1 357 ? 5.858 17.166 10.557 1.00 88.38 357 LYS A C 1
ATOM 2720 O O . LYS A 1 357 ? 5.474 16.852 11.680 1.00 88.38 357 LYS A O 1
ATOM 2725 N N . TYR A 1 358 ? 5.085 17.086 9.474 1.00 86.19 358 TYR A N 1
ATOM 2726 C CA . TYR A 1 358 ? 3.713 16.582 9.509 1.00 86.19 358 TYR A CA 1
ATOM 2727 C C . TYR A 1 358 ? 3.669 15.076 9.803 1.00 86.19 358 TYR A C 1
ATOM 2729 O O . TYR A 1 358 ? 2.989 14.666 10.739 1.00 86.19 358 TYR A O 1
ATOM 2737 N N . LEU A 1 359 ? 4.455 14.268 9.086 1.00 89.25 359 LEU A N 1
ATOM 2738 C CA . LEU A 1 359 ? 4.549 12.822 9.321 1.00 89.25 359 LEU A CA 1
ATOM 2739 C C . LEU A 1 359 ? 4.922 12.524 10.784 1.00 89.25 359 LEU A C 1
ATOM 2741 O O . LEU A 1 359 ? 4.250 11.739 11.451 1.00 89.25 359 LEU A O 1
ATOM 2745 N N . SER A 1 360 ? 5.893 13.256 11.339 1.00 90.38 360 SER A N 1
ATOM 2746 C CA . SER A 1 360 ? 6.275 13.144 12.755 1.00 90.38 360 SER A CA 1
ATOM 2747 C C . SER A 1 360 ? 5.167 13.575 13.729 1.00 90.38 360 SER A C 1
ATOM 2749 O O . SER A 1 360 ? 5.081 13.024 14.820 1.00 90.38 360 SER A O 1
ATOM 2751 N N . GLN A 1 361 ? 4.293 14.526 13.372 1.00 89.25 361 GLN A N 1
ATOM 2752 C CA . GLN A 1 361 ? 3.128 14.893 14.200 1.00 89.25 361 GLN A CA 1
ATOM 2753 C C . GLN A 1 361 ? 2.048 13.800 14.239 1.00 89.25 361 GLN A C 1
ATOM 2755 O O . GLN A 1 361 ? 1.253 13.776 15.177 1.00 89.25 361 GLN A O 1
ATOM 2760 N N . GLN A 1 362 ? 2.038 12.911 13.243 1.00 89.94 362 GLN A N 1
ATOM 2761 C CA . GLN A 1 362 ? 1.182 11.724 13.153 1.00 89.94 362 GLN A CA 1
ATOM 2762 C C . GLN A 1 362 ? 1.892 10.442 13.647 1.00 89.94 362 GLN A C 1
ATOM 2764 O O . GLN A 1 362 ? 1.394 9.334 13.456 1.00 89.94 362 GLN A O 1
ATOM 2769 N N . GLY A 1 363 ? 3.078 10.578 14.254 1.00 91.00 363 GLY A N 1
ATOM 2770 C CA . GLY A 1 363 ? 3.889 9.473 14.778 1.00 91.00 363 GLY A CA 1
ATOM 2771 C C . GLY A 1 363 ? 4.724 8.710 13.737 1.00 91.00 363 GLY A C 1
ATOM 2772 O O . GLY A 1 363 ? 5.511 7.845 14.110 1.00 91.00 363 GLY A O 1
ATOM 2773 N N . PHE A 1 364 ? 4.643 9.058 12.445 1.00 92.94 364 PHE A N 1
ATOM 2774 C CA . PHE A 1 364 ? 5.477 8.491 11.374 1.00 92.94 364 PHE A CA 1
ATOM 2775 C C . PHE A 1 364 ? 6.920 9.031 11.444 1.00 92.94 364 PHE A C 1
ATOM 2777 O O . PHE A 1 364 ? 7.405 9.763 10.577 1.00 92.94 364 PHE A O 1
ATOM 2784 N N . HIS A 1 365 ? 7.619 8.676 12.519 1.00 91.56 365 HIS A N 1
ATOM 2785 C CA . HIS A 1 365 ? 9.032 8.963 12.722 1.00 91.56 365 HIS A CA 1
ATOM 2786 C C . HIS A 1 365 ? 9.907 8.027 11.883 1.00 91.56 365 HIS A C 1
ATOM 2788 O O . HIS A 1 365 ? 9.553 6.868 11.653 1.00 91.56 365 HIS A O 1
ATOM 2794 N N . VAL A 1 366 ? 11.075 8.520 11.455 1.00 92.00 366 VAL A N 1
ATOM 2795 C CA . VAL A 1 366 ? 12.077 7.697 10.764 1.00 92.00 366 VAL A CA 1
ATOM 2796 C C . VAL A 1 366 ? 12.679 6.701 11.758 1.00 92.00 366 VAL A C 1
ATOM 2798 O O . VAL A 1 366 ? 13.526 7.072 12.567 1.00 92.00 366 VAL A O 1
ATOM 2801 N N . VAL A 1 367 ? 12.253 5.437 11.693 1.00 89.44 367 VAL A N 1
ATOM 2802 C CA . VAL A 1 367 ? 12.754 4.358 12.571 1.00 89.44 367 VAL A CA 1
ATOM 2803 C C . VAL A 1 367 ? 14.078 3.758 12.084 1.00 89.44 367 VAL A C 1
ATOM 2805 O O . VAL A 1 367 ? 14.805 3.135 12.855 1.00 89.44 367 VAL A O 1
ATOM 2808 N N . GLY A 1 368 ? 14.419 3.960 10.809 1.00 87.56 368 GLY A N 1
ATOM 2809 C CA . GLY A 1 368 ? 15.708 3.580 10.234 1.00 87.56 368 GLY A CA 1
ATOM 2810 C C . GLY A 1 368 ? 15.643 3.246 8.744 1.00 87.56 368 GLY A C 1
ATOM 2811 O O . GLY A 1 368 ? 14.583 2.950 8.199 1.00 87.56 368 GLY A O 1
ATOM 2812 N N . TYR A 1 369 ? 16.808 3.257 8.094 1.00 86.44 369 TYR A N 1
ATOM 2813 C CA . TYR A 1 369 ? 16.970 2.948 6.668 1.00 86.44 369 TYR A CA 1
ATOM 2814 C C . TYR A 1 369 ? 17.140 1.439 6.445 1.00 86.44 369 TYR A C 1
ATOM 2816 O O . TYR A 1 369 ? 18.225 0.959 6.112 1.00 86.44 369 TYR A O 1
ATOM 2824 N N . ARG A 1 370 ? 16.100 0.666 6.773 1.00 84.50 370 ARG A N 1
ATOM 2825 C CA . ARG A 1 370 ? 16.092 -0.809 6.761 1.00 84.50 370 ARG A CA 1
ATOM 2826 C C . ARG A 1 370 ? 14.700 -1.325 6.392 1.00 84.50 370 ARG A C 1
ATOM 2828 O O . ARG A 1 370 ? 13.730 -0.583 6.452 1.00 84.50 370 ARG A O 1
ATOM 2835 N N . CYS A 1 371 ? 14.596 -2.613 6.072 1.00 82.69 371 CYS A N 1
ATOM 2836 C CA . CYS A 1 371 ? 13.340 -3.218 5.614 1.00 82.69 371 CYS A CA 1
ATOM 2837 C C . CYS A 1 371 ? 12.230 -3.306 6.690 1.00 82.69 371 CYS A C 1
ATOM 2839 O O . CYS A 1 371 ? 11.064 -3.380 6.321 1.00 82.69 371 CYS A O 1
ATOM 2841 N N . THR A 1 372 ? 12.578 -3.293 7.987 1.00 88.56 372 THR A N 1
ATOM 2842 C CA . THR A 1 372 ? 11.637 -3.241 9.136 1.00 88.56 372 THR A CA 1
ATOM 2843 C C . THR A 1 372 ? 10.407 -4.157 8.972 1.00 88.56 372 THR A C 1
ATOM 2845 O O . THR A 1 372 ? 10.569 -5.348 8.706 1.00 88.56 372 THR A O 1
ATOM 2848 N N . THR A 1 373 ? 9.191 -3.620 9.084 1.00 86.50 373 THR A N 1
ATOM 2849 C CA . THR A 1 373 ? 7.900 -4.318 8.967 1.00 86.50 373 THR A CA 1
ATOM 2850 C C . THR A 1 373 ? 7.706 -5.040 7.630 1.00 86.50 373 THR A C 1
ATOM 2852 O O . THR A 1 373 ? 6.933 -5.987 7.562 1.00 86.50 373 THR A O 1
ATOM 2855 N N . CYS A 1 374 ? 8.424 -4.655 6.566 1.00 84.94 374 CYS A N 1
ATOM 2856 C CA . CYS A 1 374 ? 8.375 -5.367 5.285 1.00 84.94 374 CYS A CA 1
ATOM 2857 C C . CYS A 1 374 ? 9.033 -6.762 5.341 1.00 84.94 374 CYS A C 1
ATOM 2859 O O . CYS A 1 374 ? 8.805 -7.577 4.451 1.00 84.94 374 CYS A O 1
ATOM 2861 N N . ILE A 1 375 ? 9.860 -7.034 6.358 1.00 83.56 375 ILE A N 1
ATOM 2862 C CA . ILE A 1 375 ? 10.508 -8.334 6.601 1.00 83.56 375 ILE A CA 1
ATOM 2863 C C . ILE A 1 375 ? 10.199 -8.856 8.007 1.00 83.56 375 ILE A C 1
ATOM 2865 O O . ILE A 1 375 ? 11.091 -9.315 8.716 1.00 83.56 375 ILE A O 1
ATOM 2869 N N . GLU A 1 376 ? 8.939 -8.741 8.430 1.00 81.44 376 GLU A N 1
ATOM 2870 C CA . GLU A 1 376 ? 8.446 -9.306 9.701 1.00 81.44 376 GLU A CA 1
ATOM 2871 C C . GLU A 1 376 ? 9.004 -8.617 10.967 1.00 81.44 376 GLU A C 1
ATOM 2873 O O . GLU A 1 376 ? 8.654 -8.962 12.093 1.00 81.44 376 GLU A O 1
ATOM 2878 N N . ASN A 1 377 ? 9.839 -7.583 10.810 1.00 84.88 377 ASN A N 1
ATOM 2879 C CA . ASN A 1 377 ? 10.448 -6.846 11.913 1.00 84.88 377 ASN A CA 1
ATOM 2880 C C . ASN A 1 377 ? 9.666 -5.560 12.221 1.00 84.88 377 ASN A C 1
ATOM 2882 O O . ASN A 1 377 ? 10.160 -4.442 12.047 1.00 84.88 377 ASN A O 1
ATOM 2886 N N . SER A 1 378 ? 8.417 -5.738 12.654 1.00 84.94 378 SER A N 1
ATOM 2887 C CA . SER A 1 378 ? 7.542 -4.664 13.138 1.00 84.94 378 SER A CA 1
ATOM 2888 C C . SER A 1 378 ? 7.895 -4.171 14.546 1.00 84.94 378 SER A C 1
ATOM 2890 O O . SER A 1 378 ? 7.473 -3.080 14.935 1.00 84.94 378 SER A O 1
ATOM 2892 N N . GLY A 1 379 ? 8.620 -4.982 15.330 1.00 86.56 379 GLY A N 1
ATOM 2893 C CA . GLY A 1 379 ? 8.848 -4.803 16.769 1.00 86.56 379 GLY A CA 1
ATOM 2894 C C . GLY A 1 379 ? 7.564 -4.849 17.609 1.00 86.56 379 GLY A C 1
ATOM 2895 O O . GLY A 1 379 ? 6.459 -4.883 17.064 1.00 86.56 379 GLY A O 1
ATOM 2896 N N . ASP A 1 380 ? 7.712 -4.752 18.928 1.00 89.44 380 ASP A N 1
ATOM 2897 C CA . ASP A 1 380 ? 6.634 -5.006 19.897 1.00 89.44 380 ASP A CA 1
ATOM 2898 C C . ASP A 1 380 ? 5.521 -3.942 19.905 1.00 89.44 380 ASP A C 1
ATOM 2900 O O . ASP A 1 380 ? 5.763 -2.756 19.650 1.00 89.44 380 ASP A O 1
ATOM 2904 N N . LEU A 1 381 ? 4.293 -4.364 20.200 1.00 93.31 381 LEU A N 1
ATOM 2905 C CA . LEU A 1 381 ? 3.170 -3.483 20.535 1.00 93.31 381 LEU A CA 1
ATOM 2906 C C . LEU A 1 381 ? 3.130 -3.235 22.051 1.00 93.31 381 LEU A C 1
ATOM 2908 O O . LEU A 1 381 ? 3.661 -4.027 22.824 1.00 93.31 381 LEU A O 1
ATOM 2912 N N . ASP A 1 382 ? 2.483 -2.146 22.472 1.00 95.00 382 ASP A N 1
ATOM 2913 C CA . ASP A 1 382 ? 2.265 -1.863 23.896 1.00 95.00 382 ASP A CA 1
ATOM 2914 C C . ASP A 1 382 ? 1.426 -2.969 24.560 1.00 95.00 382 ASP A C 1
ATOM 2916 O O . ASP A 1 382 ? 0.444 -3.439 23.977 1.00 95.00 382 ASP A O 1
ATOM 2920 N N . GLU A 1 383 ? 1.786 -3.361 25.784 1.00 94.88 383 GLU A N 1
ATOM 2921 C CA . GLU A 1 383 ? 1.139 -4.462 26.511 1.00 94.88 383 GLU A CA 1
ATOM 2922 C C . GLU A 1 383 ? -0.378 -4.265 26.654 1.00 94.88 383 GLU A C 1
ATOM 2924 O O . GLU A 1 383 ? -1.133 -5.226 26.520 1.00 94.88 383 GLU A O 1
ATOM 2929 N N . SER A 1 384 ? -0.856 -3.025 26.831 1.00 95.75 384 SER A N 1
ATOM 2930 C CA . SER A 1 384 ? -2.294 -2.742 26.935 1.00 95.75 384 SER A CA 1
ATOM 2931 C C . SER A 1 384 ? -3.043 -3.011 25.625 1.00 95.75 384 SER A C 1
ATOM 2933 O O . SER A 1 384 ? -4.179 -3.486 25.651 1.00 95.75 384 SER A O 1
ATOM 2935 N N . VAL A 1 385 ? -2.396 -2.774 24.478 1.00 95.88 385 VAL A N 1
ATOM 2936 C CA . VAL A 1 385 ? -2.927 -3.082 23.142 1.00 95.88 385 VAL A CA 1
ATOM 2937 C C . VAL A 1 385 ? -2.865 -4.589 22.887 1.00 95.88 385 VAL A C 1
ATOM 2939 O O . VAL A 1 385 ? -3.831 -5.164 22.389 1.00 95.88 385 VAL A O 1
ATOM 2942 N N . VAL A 1 386 ? -1.766 -5.245 23.275 1.00 95.50 386 VAL A N 1
ATOM 2943 C CA . VAL A 1 386 ? -1.589 -6.704 23.176 1.00 95.50 386 VAL A CA 1
ATOM 2944 C C . VAL A 1 386 ? -2.667 -7.449 23.966 1.00 95.50 386 VAL A C 1
ATOM 2946 O O . VAL A 1 386 ? -3.354 -8.290 23.385 1.00 95.50 386 VAL A O 1
ATOM 2949 N N . SER A 1 387 ? -2.872 -7.106 25.241 1.00 95.12 387 SER A N 1
ATOM 2950 C CA . SER A 1 387 ? -3.944 -7.664 26.078 1.00 95.12 387 SER A CA 1
ATOM 2951 C C . SER A 1 387 ? -5.326 -7.382 25.492 1.00 95.12 387 SER A C 1
ATOM 2953 O O . SER A 1 387 ? -6.122 -8.306 25.332 1.00 95.12 387 SER A O 1
ATOM 2955 N N . ALA A 1 388 ? -5.602 -6.138 25.079 1.00 95.44 388 ALA A N 1
ATOM 2956 C CA . ALA A 1 388 ? -6.887 -5.782 24.479 1.00 95.44 388 ALA A CA 1
ATOM 2957 C C . ALA A 1 388 ? -7.203 -6.600 23.213 1.00 95.44 388 ALA A C 1
ATOM 2959 O O . ALA A 1 388 ? -8.363 -6.939 22.991 1.00 95.44 388 ALA A O 1
ATOM 2960 N N . ILE A 1 389 ? -6.198 -6.959 22.408 1.00 95.62 389 ILE A N 1
ATOM 2961 C CA . ILE A 1 389 ? -6.360 -7.834 21.239 1.00 95.62 389 ILE A CA 1
ATOM 2962 C C . ILE A 1 389 ? -6.544 -9.296 21.663 1.00 95.62 389 ILE A C 1
ATOM 2964 O O . ILE A 1 389 ? -7.531 -9.926 21.280 1.00 95.62 389 ILE A O 1
ATOM 2968 N N . ALA A 1 390 ? -5.603 -9.834 22.442 1.00 94.56 390 ALA A N 1
ATOM 2969 C CA . ALA A 1 390 ? -5.489 -11.265 22.714 1.00 94.56 390 ALA A CA 1
ATOM 2970 C C . ALA A 1 390 ? -6.581 -11.792 23.657 1.00 94.56 390 ALA A C 1
ATOM 2972 O O . ALA A 1 390 ? -7.165 -12.840 23.392 1.00 94.56 390 ALA A O 1
ATOM 2973 N N . GLU A 1 391 ? -6.908 -11.057 24.722 1.00 94.94 391 GLU A N 1
ATOM 2974 C CA . GLU A 1 391 ? -7.928 -11.461 25.705 1.00 94.94 391 GLU A CA 1
ATOM 2975 C C . GLU A 1 391 ? -9.353 -11.379 25.137 1.00 94.94 391 GLU A C 1
ATOM 2977 O O . GLU A 1 391 ? -10.286 -11.966 25.685 1.00 94.94 391 GLU A O 1
ATOM 2982 N N . ASN A 1 392 ? -9.533 -10.658 24.024 1.00 93.88 392 ASN A N 1
ATOM 2983 C CA . ASN A 1 392 ? -10.837 -10.390 23.428 1.00 93.88 392 ASN A CA 1
ATOM 2984 C C . ASN A 1 392 ? -11.022 -10.976 22.017 1.00 93.88 392 ASN A C 1
ATOM 2986 O O . ASN A 1 392 ? -12.106 -10.790 21.464 1.00 93.88 392 ASN A O 1
ATOM 2990 N N . ASP A 1 393 ? -10.027 -11.675 21.459 1.00 93.56 393 ASP A N 1
ATOM 2991 C CA . ASP A 1 393 ? -9.995 -12.179 20.068 1.00 93.56 393 ASP A CA 1
ATOM 2992 C C . ASP A 1 393 ? -10.383 -11.108 19.024 1.00 93.56 393 ASP A C 1
ATOM 2994 O O . ASP A 1 393 ? -11.141 -11.347 18.083 1.00 93.56 393 ASP A O 1
ATOM 2998 N N . ILE A 1 394 ? -9.889 -9.876 19.203 1.00 95.56 394 ILE A N 1
ATOM 2999 C CA . ILE A 1 394 ? -10.154 -8.790 18.253 1.00 95.56 394 ILE A CA 1
ATOM 3000 C C . ILE A 1 394 ? -9.295 -8.981 17.002 1.00 95.56 394 ILE A C 1
ATOM 3002 O O . ILE A 1 394 ? -8.068 -9.048 17.064 1.00 95.56 394 ILE A O 1
ATOM 3006 N N . LEU A 1 395 ? -9.939 -8.967 15.834 1.00 95.69 395 LEU A N 1
ATOM 3007 C CA . LEU A 1 395 ? -9.247 -8.929 14.544 1.00 95.69 395 LEU A CA 1
ATOM 3008 C C . LEU A 1 395 ? -8.735 -7.517 14.258 1.00 95.69 395 LEU A C 1
ATOM 3010 O O . LEU A 1 395 ? -9.350 -6.751 13.514 1.00 95.69 395 LEU A O 1
ATOM 3014 N N . ALA A 1 396 ? -7.619 -7.174 14.888 1.00 95.75 396 ALA A N 1
ATOM 3015 C CA . ALA A 1 396 ? -6.863 -5.970 14.594 1.00 95.75 396 ALA A CA 1
ATOM 3016 C C . ALA A 1 396 ? -6.083 -6.104 13.271 1.00 95.75 396 ALA A C 1
ATOM 3018 O O . ALA A 1 396 ? -5.805 -7.210 12.794 1.00 95.75 396 ALA A O 1
ATOM 3019 N N . VAL A 1 397 ? -5.775 -4.956 12.665 1.00 97.00 397 VAL A N 1
ATOM 3020 C CA . VAL A 1 397 ? -5.313 -4.848 11.277 1.00 97.00 397 VAL A CA 1
ATOM 3021 C C . VAL A 1 397 ? -3.986 -4.095 11.176 1.00 97.00 397 VAL A C 1
ATOM 3023 O O . VAL A 1 397 ? -3.770 -3.088 11.859 1.00 97.00 397 VAL A O 1
ATOM 3026 N N . VAL A 1 398 ? -3.123 -4.545 10.261 1.00 96.75 398 VAL A N 1
ATOM 3027 C CA . VAL A 1 398 ? -1.969 -3.774 9.772 1.00 96.75 398 VAL A CA 1
ATOM 3028 C C . VAL A 1 398 ? -2.254 -3.211 8.388 1.00 96.75 398 VAL A C 1
ATOM 3030 O O . VAL A 1 398 ? -2.725 -3.933 7.510 1.00 96.75 398 VAL A O 1
ATOM 3033 N N . VAL A 1 399 ? -1.887 -1.949 8.167 1.00 97.38 399 VAL A N 1
ATOM 3034 C CA . VAL A 1 399 ? -1.811 -1.348 6.828 1.00 97.38 399 VAL A CA 1
ATOM 3035 C C . VAL A 1 399 ? -0.360 -0.944 6.568 1.00 97.38 399 VAL A C 1
ATOM 3037 O O . VAL A 1 399 ? 0.250 -0.239 7.374 1.00 97.38 399 VAL A O 1
ATOM 3040 N N . LEU A 1 400 ? 0.237 -1.422 5.475 1.00 96.31 400 LEU A N 1
ATOM 3041 C CA . LEU A 1 400 ? 1.649 -1.182 5.168 1.00 96.31 400 LEU A CA 1
ATOM 3042 C C . LEU A 1 400 ? 1.898 -0.918 3.681 1.00 96.31 400 LEU A C 1
ATOM 3044 O O . LEU A 1 400 ? 1.275 -1.531 2.821 1.00 96.31 400 LEU A O 1
ATOM 3048 N N . SER A 1 401 ? 2.895 -0.089 3.365 1.00 94.50 401 SER A N 1
ATOM 3049 C CA . SER A 1 401 ? 3.354 0.122 1.980 1.00 94.50 401 SER A CA 1
ATOM 3050 C C . SER A 1 401 ? 4.367 -0.933 1.513 1.00 94.50 401 SER A C 1
ATOM 3052 O O . SER A 1 401 ? 5.315 -0.625 0.787 1.00 94.50 401 SER A O 1
ATOM 3054 N N . GLY A 1 402 ? 4.197 -2.174 1.977 1.00 90.81 402 GLY A N 1
ATOM 3055 C CA . GLY A 1 402 ? 5.031 -3.322 1.625 1.00 90.81 402 GLY A CA 1
ATOM 3056 C C . GLY A 1 402 ? 4.643 -3.985 0.302 1.00 90.81 402 GLY A C 1
ATOM 3057 O O . GLY A 1 402 ? 3.798 -3.489 -0.437 1.00 90.81 402 GLY A O 1
ATOM 3058 N N . ASN A 1 403 ? 5.241 -5.147 0.040 1.00 87.62 403 ASN A N 1
ATOM 3059 C CA . ASN A 1 403 ? 4.861 -6.059 -1.046 1.00 87.62 403 ASN A CA 1
ATOM 3060 C C . ASN A 1 403 ? 4.329 -7.419 -0.543 1.00 87.62 403 ASN A C 1
ATOM 3062 O O . ASN A 1 403 ? 3.789 -8.186 -1.336 1.00 87.62 403 ASN A O 1
ATOM 3066 N N . GLN A 1 404 ? 4.456 -7.734 0.753 1.00 88.38 404 GLN A N 1
ATOM 3067 C CA . GLN A 1 404 ? 4.012 -9.002 1.348 1.00 88.38 404 GLN A CA 1
ATOM 3068 C C . GLN A 1 404 ? 3.198 -8.782 2.630 1.00 88.38 404 GLN A C 1
ATOM 3070 O O . GLN A 1 404 ? 3.491 -7.893 3.426 1.00 88.38 404 GLN A O 1
ATOM 3075 N N . ASN A 1 405 ? 2.149 -9.587 2.801 1.00 91.75 405 ASN A N 1
ATOM 3076 C CA . ASN A 1 405 ? 1.104 -9.422 3.816 1.00 91.75 405 ASN A CA 1
ATOM 3077 C C . ASN A 1 405 ? 0.490 -10.768 4.247 1.00 91.75 405 ASN A C 1
ATOM 3079 O O . ASN A 1 405 ? -0.722 -10.880 4.429 1.00 91.75 405 ASN A O 1
ATOM 3083 N N . PHE A 1 406 ? 1.307 -11.813 4.359 1.00 89.06 406 PHE A N 1
ATOM 3084 C CA . PHE A 1 406 ? 0.823 -13.126 4.780 1.00 89.06 406 PHE A CA 1
ATOM 3085 C C . PHE A 1 406 ? 0.339 -13.102 6.244 1.00 89.06 406 PHE A C 1
ATOM 3087 O O . PHE A 1 406 ? 0.690 -12.222 7.034 1.00 89.06 406 PHE A O 1
ATOM 3094 N N . GLU A 1 407 ? -0.527 -14.047 6.614 1.00 86.50 407 GLU A N 1
ATOM 3095 C CA . GLU A 1 407 ? -1.007 -14.175 7.997 1.00 86.50 407 GLU A CA 1
ATOM 3096 C C . GLU A 1 407 ? 0.167 -14.520 8.925 1.00 86.50 407 GLU A C 1
ATOM 3098 O O . GLU A 1 407 ? 0.947 -15.423 8.630 1.00 86.50 407 GLU A O 1
ATOM 3103 N N . GLY A 1 408 ? 0.325 -13.767 10.017 1.00 78.75 408 GLY A N 1
ATOM 3104 C CA . GLY A 1 408 ? 1.442 -13.917 10.957 1.00 78.75 408 GLY A CA 1
ATOM 3105 C C . GLY A 1 408 ? 2.799 -13.374 10.484 1.00 78.75 408 GLY A C 1
ATOM 3106 O O . GLY A 1 408 ? 3.655 -13.158 11.336 1.00 78.75 408 GLY A O 1
ATOM 3107 N N . SER A 1 409 ? 2.997 -13.084 9.187 1.00 80.38 409 SER A N 1
ATOM 3108 C CA . SER A 1 409 ? 4.283 -12.562 8.692 1.00 80.38 409 SER A CA 1
ATOM 3109 C C . SER A 1 409 ? 4.544 -11.131 9.158 1.00 80.38 409 SER A C 1
ATOM 3111 O O . SER A 1 409 ? 5.664 -10.779 9.480 1.00 80.38 409 SER A O 1
ATOM 3113 N N . VAL A 1 410 ? 3.533 -10.259 9.196 1.00 86.19 410 VAL A N 1
ATOM 3114 C CA . VAL A 1 410 ? 3.782 -8.830 9.474 1.00 86.19 410 VAL A CA 1
ATOM 3115 C C . VAL A 1 410 ? 3.989 -8.551 10.968 1.00 86.19 410 VAL A C 1
ATOM 3117 O O . VAL A 1 410 ? 4.854 -7.756 11.324 1.00 86.19 410 VAL A O 1
ATOM 3120 N N . HIS A 1 411 ? 3.201 -9.199 11.829 1.00 90.44 411 HIS A N 1
ATOM 3121 C CA . HIS A 1 411 ? 3.330 -9.193 13.290 1.00 90.44 411 HIS A CA 1
ATOM 3122 C C . HIS A 1 411 ? 2.555 -10.411 13.847 1.00 90.44 411 HIS A C 1
ATOM 3124 O O . HIS A 1 411 ? 1.456 -10.675 13.351 1.00 90.44 411 HIS A O 1
ATOM 3130 N N . PRO A 1 412 ? 3.025 -11.132 14.887 1.00 88.69 412 PRO A N 1
ATOM 3131 C CA . PRO A 1 412 ? 2.420 -12.404 15.318 1.00 88.69 412 PRO A CA 1
ATOM 3132 C C . PRO A 1 412 ? 0.933 -12.339 15.702 1.00 88.69 412 PRO A C 1
ATOM 3134 O O . PRO A 1 412 ? 0.176 -13.260 15.413 1.00 88.69 412 PRO A O 1
ATOM 3137 N N . LEU A 1 413 ? 0.495 -11.238 16.323 1.00 89.56 413 LEU A N 1
ATOM 3138 C CA . LEU A 1 413 ? -0.915 -11.016 16.694 1.00 89.56 413 LEU A CA 1
ATOM 3139 C C . LEU A 1 413 ? -1.821 -10.612 15.512 1.00 89.56 413 LEU A C 1
ATOM 3141 O O . LEU A 1 413 ? -3.031 -10.488 15.686 1.00 89.56 413 LEU A O 1
ATOM 3145 N N . MET A 1 414 ? -1.261 -10.341 14.328 1.00 91.88 414 MET A N 1
ATOM 3146 C CA . MET A 1 414 ? -1.979 -9.707 13.219 1.00 91.88 414 MET A CA 1
ATOM 3147 C C . MET A 1 414 ? -2.422 -10.730 12.175 1.00 91.88 414 MET A C 1
ATOM 3149 O O . MET A 1 414 ? -1.650 -11.186 11.324 1.00 91.88 414 MET A O 1
ATOM 3153 N N . ARG A 1 415 ? -3.715 -11.064 12.236 1.00 92.69 415 ARG A N 1
ATOM 3154 C CA . ARG A 1 415 ? -4.382 -12.001 11.317 1.00 92.69 415 ARG A CA 1
ATOM 3155 C C . ARG A 1 415 ? -4.804 -11.349 9.991 1.00 92.69 415 ARG A C 1
ATOM 3157 O O . ARG A 1 415 ? -5.082 -12.064 9.029 1.00 92.69 415 ARG A O 1
ATOM 3164 N N . ALA A 1 416 ? -4.847 -10.015 9.935 1.00 96.25 416 ALA A N 1
ATOM 3165 C CA . ALA A 1 416 ? -5.275 -9.233 8.777 1.00 96.25 416 ALA A CA 1
ATOM 3166 C C . ALA A 1 416 ? -4.261 -8.129 8.432 1.00 96.25 416 ALA A C 1
ATOM 3168 O O . ALA A 1 416 ? -4.026 -7.217 9.223 1.00 96.25 416 ALA A O 1
ATOM 3169 N N . ASN A 1 417 ? -3.685 -8.206 7.232 1.00 96.81 417 ASN A N 1
ATOM 3170 C CA . ASN A 1 417 ? -2.609 -7.342 6.758 1.00 96.81 417 ASN A CA 1
ATOM 3171 C C . ASN A 1 417 ? -2.935 -6.824 5.342 1.00 96.81 417 ASN A C 1
ATOM 3173 O O . ASN A 1 417 ? -3.146 -7.613 4.416 1.00 96.81 417 ASN A O 1
ATOM 3177 N N . TYR A 1 418 ? -2.947 -5.504 5.150 1.00 97.88 418 TYR A N 1
ATOM 3178 C CA . TYR A 1 418 ? -3.253 -4.871 3.863 1.00 97.88 418 TYR A CA 1
ATOM 3179 C C . TYR A 1 418 ? -2.065 -4.097 3.297 1.00 97.88 418 TYR A C 1
ATOM 3181 O O . TYR A 1 418 ? -1.482 -3.240 3.962 1.00 97.88 418 TYR A O 1
ATOM 3189 N N . LEU A 1 419 ? -1.742 -4.386 2.039 1.00 97.19 419 LEU A N 1
ATOM 3190 C CA . LEU A 1 419 ? -0.826 -3.599 1.225 1.00 97.19 419 LEU A CA 1
ATOM 3191 C C . LEU A 1 419 ? -1.572 -2.398 0.652 1.00 97.19 419 LEU A C 1
ATOM 3193 O O . LEU A 1 419 ? -2.642 -2.578 0.072 1.00 97.19 419 LEU A O 1
ATOM 3197 N N . ALA A 1 420 ? -1.002 -1.206 0.793 1.00 96.00 420 ALA A N 1
ATOM 3198 C CA . ALA A 1 420 ? -1.596 0.038 0.313 1.00 96.00 420 ALA A CA 1
ATOM 3199 C C . ALA A 1 420 ? -0.515 1.050 -0.094 1.00 96.00 420 ALA A C 1
ATOM 3201 O O . ALA A 1 420 ? 0.644 0.932 0.310 1.00 96.00 420 ALA A O 1
ATOM 3202 N N . SER A 1 421 ? -0.882 2.075 -0.862 1.00 94.56 421 SER A N 1
ATOM 3203 C CA . SER A 1 421 ? 0.019 3.202 -1.132 1.00 94.56 421 SER A CA 1
ATOM 3204 C C . SER A 1 421 ? 0.369 3.951 0.169 1.00 94.56 421 SER A C 1
ATOM 3206 O O . SER A 1 421 ? -0.443 3.970 1.100 1.00 94.56 421 SER A O 1
ATOM 3208 N N . PRO A 1 422 ? 1.552 4.590 0.289 1.00 93.12 422 PRO A N 1
ATOM 3209 C CA . PRO A 1 422 ? 1.890 5.403 1.459 1.00 93.12 422 PRO A CA 1
ATOM 3210 C C . PRO A 1 422 ? 0.810 6.419 1.895 1.00 93.12 422 PRO A C 1
ATOM 3212 O O . PRO A 1 422 ? 0.582 6.513 3.103 1.00 93.12 422 PRO A O 1
ATOM 3215 N N . PRO A 1 423 ? 0.078 7.124 1.003 1.00 92.06 423 PRO A N 1
ATOM 3216 C CA . PRO A 1 423 ? -1.037 7.964 1.436 1.00 92.06 423 PRO A CA 1
ATOM 3217 C C . PRO A 1 423 ? -2.217 7.185 2.006 1.00 92.06 423 PRO A C 1
ATOM 3219 O O . PRO A 1 423 ? -2.786 7.624 3.003 1.00 92.06 423 PRO A O 1
ATOM 3222 N N . LEU A 1 424 ? -2.567 6.020 1.445 1.00 94.19 424 LEU A N 1
ATOM 3223 C CA . LEU A 1 424 ? -3.602 5.164 2.032 1.00 94.19 424 LEU A CA 1
ATOM 3224 C C . LEU A 1 424 ? -3.182 4.648 3.417 1.00 94.19 424 LEU A C 1
ATOM 3226 O O . LEU A 1 424 ? -4.016 4.617 4.318 1.00 94.19 424 LEU A O 1
ATOM 3230 N N . VAL A 1 425 ? -1.898 4.335 3.641 1.00 95.31 425 VAL A N 1
ATOM 3231 C CA . VAL A 1 425 ? -1.375 4.005 4.985 1.00 95.31 425 VAL A CA 1
ATOM 3232 C C . VAL A 1 425 ? -1.635 5.152 5.973 1.00 95.31 425 VAL A C 1
ATOM 3234 O O . VAL A 1 425 ? -2.072 4.900 7.096 1.00 95.31 425 VAL A O 1
ATOM 3237 N N . VAL A 1 426 ? -1.420 6.411 5.569 1.00 93.12 426 VAL A N 1
ATOM 3238 C CA . VAL A 1 426 ? -1.719 7.587 6.410 1.00 93.12 426 VAL A CA 1
ATOM 3239 C C . VAL A 1 426 ? -3.229 7.766 6.607 1.00 93.12 426 VAL A C 1
ATOM 3241 O O . VAL A 1 426 ? -3.665 7.966 7.738 1.00 93.12 426 VAL A O 1
ATOM 3244 N N . ALA A 1 427 ? -4.043 7.646 5.554 1.00 93.31 427 ALA A N 1
ATOM 3245 C CA . ALA A 1 427 ? -5.499 7.787 5.635 1.00 93.31 427 ALA A CA 1
ATOM 3246 C C . ALA A 1 427 ? -6.133 6.743 6.576 1.00 93.31 427 ALA A C 1
ATOM 3248 O O . ALA A 1 427 ? -6.930 7.094 7.449 1.00 93.31 427 ALA A O 1
ATOM 3249 N N . TYR A 1 428 ? -5.717 5.478 6.473 1.00 95.88 428 TYR A N 1
ATOM 3250 C CA . TYR A 1 428 ? -6.163 4.409 7.368 1.00 95.88 428 TYR A CA 1
ATOM 3251 C C . TYR A 1 428 ? -5.617 4.544 8.796 1.00 95.88 428 TYR A C 1
ATOM 3253 O O . TYR A 1 428 ? -6.314 4.171 9.739 1.00 95.88 428 TYR A O 1
ATOM 3261 N N . ALA A 1 429 ? -4.431 5.130 8.998 1.00 95.44 429 ALA A N 1
ATOM 3262 C CA . ALA A 1 429 ? -3.951 5.483 10.337 1.00 95.44 429 ALA A CA 1
ATOM 3263 C C . ALA A 1 429 ? -4.801 6.593 10.986 1.00 95.44 429 ALA A C 1
ATOM 3265 O O . ALA A 1 429 ? -5.072 6.535 12.186 1.00 95.44 429 ALA A O 1
ATOM 3266 N N . LEU A 1 430 ? -5.239 7.588 10.202 1.00 93.62 430 LEU A N 1
ATOM 3267 C CA . LEU A 1 430 ? -6.102 8.679 10.671 1.00 93.62 430 LEU A CA 1
ATOM 3268 C C . LEU A 1 430 ? -7.512 8.176 11.025 1.00 93.62 430 LEU A C 1
ATOM 3270 O O . LEU A 1 430 ? -8.001 8.479 12.110 1.00 93.62 430 LEU A O 1
ATOM 3274 N N . ALA A 1 431 ? -8.132 7.353 10.170 1.00 94.56 431 ALA A N 1
ATOM 3275 C CA . ALA A 1 431 ? -9.413 6.703 10.476 1.00 94.56 431 ALA A CA 1
ATOM 3276 C C . ALA A 1 431 ? -9.289 5.700 11.647 1.00 94.56 431 ALA A C 1
ATOM 3278 O O . ALA A 1 431 ? -10.176 5.552 12.498 1.00 94.56 431 ALA A O 1
ATOM 3279 N N . GLY A 1 432 ? -8.155 4.997 11.715 1.00 95.81 432 GLY A N 1
ATOM 3280 C CA . GLY A 1 432 ? -7.858 3.969 12.709 1.00 95.81 432 GLY A CA 1
ATOM 3281 C C . GLY A 1 432 ? -8.724 2.710 12.578 1.00 95.81 432 GLY A C 1
ATOM 3282 O O . GLY A 1 432 ? -8.887 1.994 13.564 1.00 95.81 432 GLY A O 1
ATOM 3283 N N . THR A 1 433 ? -9.323 2.463 11.411 1.00 97.06 433 THR A N 1
ATOM 3284 C CA . THR A 1 433 ? -10.095 1.255 11.074 1.00 97.06 433 THR A CA 1
ATOM 3285 C C . THR A 1 433 ? -10.114 1.046 9.558 1.00 97.06 433 THR A C 1
ATOM 3287 O O . THR A 1 433 ? -10.087 2.031 8.824 1.00 97.06 433 THR A O 1
ATOM 3290 N N . VAL A 1 434 ? -10.179 -0.205 9.090 1.00 97.19 434 VAL A N 1
ATOM 3291 C CA . VAL A 1 434 ? -10.513 -0.529 7.684 1.00 97.19 434 VAL A CA 1
ATOM 3292 C C . VAL A 1 434 ? -12.021 -0.651 7.438 1.00 97.19 434 VAL A C 1
ATOM 3294 O O . VAL A 1 434 ? -12.454 -0.677 6.290 1.00 97.19 434 VAL A O 1
ATOM 3297 N N . ASP A 1 435 ? -12.820 -0.675 8.507 1.00 96.69 435 ASP A N 1
ATOM 3298 C CA . ASP A 1 435 ? -14.286 -0.626 8.478 1.00 96.69 435 ASP A CA 1
ATOM 3299 C C . ASP A 1 435 ? -14.789 0.818 8.255 1.00 96.69 435 ASP A C 1
ATOM 3301 O O . ASP A 1 435 ? -15.407 1.439 9.122 1.00 96.69 435 ASP A O 1
ATOM 3305 N N . ILE A 1 436 ? -14.444 1.393 7.100 1.00 96.25 436 ILE A N 1
ATOM 3306 C CA . ILE A 1 436 ? -14.798 2.762 6.704 1.00 96.25 436 ILE A CA 1
ATOM 3307 C C . ILE A 1 436 ? -15.023 2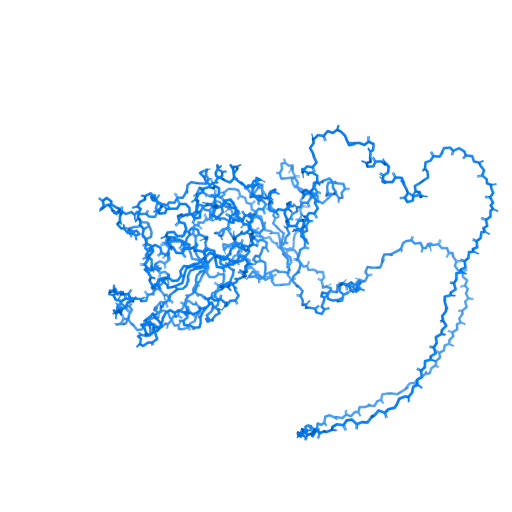.855 5.190 1.00 96.25 436 ILE A C 1
ATOM 3309 O O . ILE A 1 436 ? -14.228 2.355 4.395 1.00 96.25 436 ILE A O 1
ATOM 3313 N N . ASP A 1 437 ? -16.106 3.518 4.797 1.00 95.88 437 ASP A N 1
ATOM 3314 C CA . ASP A 1 437 ? -16.398 3.928 3.427 1.00 95.88 437 ASP A CA 1
ATOM 3315 C C . ASP A 1 437 ? -15.940 5.381 3.232 1.00 95.88 437 ASP A C 1
ATOM 3317 O O . ASP A 1 437 ? -16.629 6.325 3.618 1.00 95.88 437 ASP A O 1
ATOM 3321 N N . PHE A 1 438 ? -14.763 5.574 2.634 1.00 93.38 438 PHE A N 1
ATOM 3322 C CA . PHE A 1 438 ? -14.165 6.901 2.444 1.00 93.38 438 PHE A CA 1
ATOM 3323 C C . PHE A 1 438 ? -14.971 7.855 1.535 1.00 93.38 438 PHE A C 1
ATOM 3325 O O . PHE A 1 438 ? -14.696 9.057 1.540 1.00 93.38 438 PHE A O 1
ATOM 3332 N N . GLU A 1 439 ? -15.952 7.367 0.764 1.00 90.31 439 GLU A N 1
ATOM 3333 C CA . GLU A 1 439 ? -16.839 8.230 -0.028 1.00 90.31 439 GLU A CA 1
ATOM 3334 C C . GLU A 1 439 ? -17.973 8.825 0.819 1.00 90.31 439 GLU A C 1
ATOM 3336 O O . GLU A 1 439 ? -18.441 9.932 0.538 1.00 90.31 439 GLU A O 1
ATOM 3341 N N . LYS A 1 440 ? -18.435 8.083 1.836 1.00 93.31 440 LYS A N 1
ATOM 3342 C CA . LYS A 1 440 ? -19.659 8.387 2.601 1.00 93.31 440 LYS A CA 1
ATOM 3343 C C . LYS A 1 440 ? -19.394 8.800 4.046 1.00 93.31 440 LYS A C 1
ATOM 3345 O O . LYS A 1 440 ? -20.200 9.529 4.621 1.00 93.31 440 LYS A O 1
ATOM 3350 N N . GLU A 1 441 ? -18.291 8.351 4.634 1.00 94.88 441 GLU A N 1
ATOM 3351 C CA . GLU A 1 441 ? -17.951 8.545 6.042 1.00 94.88 441 GLU A CA 1
ATOM 3352 C C . GLU A 1 441 ? -16.754 9.506 6.194 1.00 94.88 441 GLU A C 1
ATOM 3354 O O . GLU A 1 441 ? -15.764 9.398 5.463 1.00 94.88 441 GLU A O 1
ATOM 3359 N N . PRO A 1 442 ? -16.803 10.464 7.139 1.00 93.94 442 PRO A N 1
ATOM 3360 C CA . PRO A 1 442 ? -15.666 11.327 7.420 1.00 93.94 442 PRO A CA 1
ATOM 3361 C C . PRO A 1 442 ? -14.568 10.565 8.173 1.00 93.94 442 PRO A C 1
ATOM 3363 O O . PRO A 1 442 ? -14.839 9.750 9.053 1.00 93.94 442 PRO A O 1
ATOM 3366 N N . ILE A 1 443 ? -13.312 10.902 7.886 1.00 91.62 443 ILE A N 1
ATOM 3367 C CA . ILE A 1 443 ? -12.125 10.345 8.555 1.00 91.62 443 ILE A CA 1
ATOM 3368 C C . ILE A 1 443 ? -12.052 10.819 10.011 1.00 91.62 443 ILE A C 1
ATOM 3370 O O . ILE A 1 443 ? -11.561 10.110 10.888 1.00 91.62 443 ILE A O 1
ATOM 3374 N N . GLY A 1 444 ? -12.557 12.022 10.279 1.00 88.25 444 GLY A N 1
ATOM 3375 C CA . GLY A 1 444 ? -12.669 12.565 11.622 1.00 88.25 444 GLY A CA 1
ATOM 3376 C C . GLY A 1 444 ? -13.242 13.975 11.633 1.00 88.25 444 GLY A C 1
ATOM 3377 O O . GLY A 1 444 ? -13.850 14.434 10.664 1.00 88.25 444 GLY A O 1
ATOM 3378 N N . VAL A 1 445 ? -13.034 14.663 12.753 1.00 86.50 445 VAL A N 1
ATOM 3379 C CA . VAL A 1 445 ? -13.459 16.050 12.966 1.00 86.50 445 VAL A CA 1
ATOM 3380 C C . VAL A 1 445 ? -12.222 16.945 13.002 1.00 86.50 445 VAL A C 1
ATOM 3382 O O . VAL A 1 445 ? -11.263 16.654 13.720 1.00 86.50 445 VAL A O 1
ATOM 3385 N N . GLY A 1 446 ? -12.236 18.012 12.206 1.00 83.75 446 GLY A N 1
ATOM 3386 C CA . GLY A 1 446 ? -11.161 18.994 12.121 1.00 83.75 446 GLY A CA 1
ATOM 3387 C C . GLY A 1 446 ? -11.120 19.950 13.316 1.00 83.75 446 GLY A C 1
ATOM 3388 O O . GLY A 1 446 ? -12.009 19.972 14.170 1.00 83.75 446 GLY A O 1
ATOM 3389 N N . LYS A 1 447 ? -10.081 20.793 13.371 1.00 80.38 447 LYS A N 1
ATOM 3390 C CA . LYS A 1 447 ? -9.895 21.801 14.447 1.00 80.38 447 LYS A CA 1
ATOM 3391 C C . LYS A 1 447 ? -11.049 22.797 14.586 1.00 80.38 447 LYS A C 1
ATOM 3393 O O . LYS A 1 447 ? -11.204 23.395 15.645 1.00 80.38 447 LYS A O 1
ATOM 3398 N N . ASP A 1 448 ? -11.807 23.013 13.519 1.00 79.88 448 ASP A N 1
ATOM 3399 C CA . ASP A 1 448 ? -12.944 23.929 13.449 1.00 79.88 448 ASP A CA 1
ATOM 3400 C C . ASP A 1 448 ? -14.294 23.247 13.744 1.00 79.88 448 ASP A C 1
ATOM 3402 O O . ASP A 1 448 ? -15.343 23.879 13.627 1.00 79.88 448 ASP A O 1
ATOM 3406 N N . GLY A 1 449 ? -14.276 21.964 14.119 1.00 83.25 449 GLY A N 1
ATOM 3407 C CA . GLY A 1 449 ? -15.472 21.172 14.390 1.00 83.25 449 GLY A CA 1
ATOM 3408 C C . GLY A 1 449 ? -16.170 20.618 13.144 1.00 83.25 449 GLY A C 1
ATOM 3409 O O . GLY A 1 449 ? -17.204 19.967 13.292 1.00 83.25 449 GLY A O 1
ATOM 3410 N N . LYS A 1 450 ? -15.646 20.836 11.928 1.00 87.62 450 LYS A N 1
ATOM 3411 C CA . LYS A 1 450 ? -16.227 20.259 10.706 1.00 87.62 450 LYS A CA 1
ATOM 3412 C C . LYS A 1 450 ? -15.794 18.809 10.499 1.00 87.62 450 LYS A C 1
ATOM 3414 O O . LYS A 1 450 ? -14.692 18.409 10.867 1.00 87.62 450 LYS A O 1
ATOM 3419 N N . SER A 1 451 ? -16.661 18.022 9.871 1.00 91.31 451 SER A N 1
ATOM 3420 C CA . SER A 1 451 ? -16.328 16.685 9.374 1.00 91.31 451 SER A CA 1
ATOM 3421 C C . SER A 1 451 ? -15.364 16.779 8.191 1.00 91.31 451 SER A C 1
ATOM 3423 O O . SER A 1 451 ? -15.649 17.500 7.238 1.00 91.31 451 SER A O 1
ATOM 3425 N N . VAL A 1 452 ? -14.264 16.030 8.249 1.00 91.19 452 VAL A N 1
ATOM 3426 C CA . VAL A 1 452 ? -13.218 15.988 7.216 1.00 91.19 452 VAL A CA 1
ATOM 3427 C C . VAL A 1 452 ? -13.317 14.662 6.468 1.00 91.19 452 VAL A C 1
ATOM 3429 O O . VAL A 1 452 ? -13.218 13.599 7.085 1.00 91.19 452 VAL A O 1
ATOM 3432 N N . TYR A 1 453 ? -13.507 14.710 5.154 1.00 91.88 453 TYR A N 1
ATOM 3433 C CA . TYR A 1 453 ? -13.626 13.540 4.284 1.00 91.88 453 TYR A CA 1
ATOM 3434 C C . TYR A 1 453 ? -12.305 13.223 3.580 1.00 91.88 453 TYR A C 1
ATOM 3436 O O . TYR A 1 453 ? -11.419 14.065 3.460 1.00 91.88 453 TYR A O 1
ATOM 3444 N N . PHE A 1 454 ? -12.193 12.002 3.055 1.00 90.56 454 PHE A N 1
ATOM 3445 C CA . PHE A 1 454 ? -11.020 11.541 2.307 1.00 90.56 454 PHE A CA 1
ATOM 3446 C C . PHE A 1 454 ? -10.653 12.459 1.136 1.00 90.56 454 PHE A C 1
ATOM 3448 O O . PHE A 1 454 ? -9.499 12.848 1.000 1.00 90.56 454 PHE A O 1
ATOM 3455 N N . ARG A 1 455 ? -11.648 12.886 0.348 1.00 88.69 455 ARG A N 1
ATOM 3456 C CA . ARG A 1 455 ? -11.467 13.819 -0.779 1.00 88.69 455 ARG A CA 1
ATOM 3457 C C . ARG A 1 455 ? -10.923 15.196 -0.376 1.00 88.69 455 ARG A C 1
ATOM 3459 O O . ARG A 1 455 ? -10.304 15.854 -1.201 1.00 88.69 455 ARG A O 1
ATOM 3466 N N . ASP A 1 456 ? -11.165 15.629 0.863 1.00 86.25 456 ASP A N 1
ATOM 3467 C CA . ASP A 1 456 ? -10.700 16.928 1.367 1.00 86.25 456 ASP A CA 1
ATOM 3468 C C . ASP A 1 456 ? -9.196 16.864 1.712 1.00 86.25 456 ASP A C 1
ATOM 3470 O O . ASP A 1 456 ? -8.534 17.889 1.868 1.00 86.25 456 ASP A O 1
ATOM 3474 N N . ILE A 1 457 ? -8.663 15.639 1.819 1.00 84.38 457 ILE A N 1
ATOM 3475 C CA . ILE A 1 457 ? -7.280 15.312 2.152 1.00 84.38 457 ILE A CA 1
ATOM 3476 C C . ILE A 1 457 ? -6.651 14.338 1.133 1.00 84.38 457 ILE A C 1
ATOM 3478 O O . ILE A 1 457 ? -5.823 13.519 1.511 1.00 84.38 457 ILE A O 1
ATOM 3482 N N . TRP A 1 458 ? -7.017 14.378 -0.150 1.00 87.56 458 TRP A N 1
ATOM 3483 C CA . TRP A 1 458 ? -6.349 13.577 -1.194 1.00 87.56 458 TRP A CA 1
ATOM 3484 C C . TRP A 1 458 ? -5.644 14.504 -2.194 1.00 87.56 458 TRP A C 1
ATOM 3486 O O . TRP A 1 458 ? -6.198 15.561 -2.500 1.00 87.56 458 TRP A O 1
ATOM 3496 N N . PRO A 1 459 ? -4.434 14.176 -2.691 1.00 83.50 459 PRO A N 1
ATOM 3497 C CA . PRO A 1 459 ? -3.714 15.067 -3.587 1.00 83.50 459 PRO A CA 1
ATOM 3498 C C . PRO A 1 459 ? -4.307 15.036 -4.987 1.00 83.50 459 PRO A C 1
ATOM 3500 O O . PRO A 1 459 ? -4.770 13.996 -5.463 1.00 83.50 459 PRO A O 1
ATOM 3503 N N . SER A 1 460 ? -4.131 16.142 -5.698 1.00 85.06 460 SER A N 1
ATOM 3504 C CA . SER A 1 460 ? -3.995 16.077 -7.148 1.00 85.06 460 SER A CA 1
ATOM 3505 C C . SER A 1 460 ? -2.616 15.530 -7.548 1.00 85.06 460 SER A C 1
ATOM 3507 O O . SER A 1 460 ? -1.605 15.750 -6.873 1.00 85.06 460 SER A O 1
ATOM 3509 N N . THR A 1 461 ? -2.554 14.812 -8.667 1.00 84.88 461 THR A N 1
ATOM 3510 C CA . THR A 1 461 ? -1.298 14.351 -9.274 1.00 84.88 461 THR A CA 1
ATOM 3511 C C . THR A 1 461 ? -0.385 15.537 -9.619 1.00 84.88 461 THR A C 1
ATOM 3513 O O . THR A 1 461 ? 0.836 15.428 -9.513 1.00 84.88 461 THR A O 1
ATOM 3516 N N . GLU A 1 462 ? -0.972 16.684 -9.962 1.00 84.88 462 GLU A N 1
ATOM 3517 C CA . GLU A 1 462 ? -0.287 17.944 -10.240 1.00 84.88 462 GLU A CA 1
ATOM 3518 C C . GLU A 1 462 ? 0.455 18.494 -9.005 1.00 84.88 462 GLU A C 1
ATOM 3520 O O . GLU A 1 462 ? 1.656 18.744 -9.091 1.00 84.88 462 GLU A O 1
ATOM 3525 N N . GLU A 1 463 ? -0.200 18.600 -7.839 1.00 83.44 463 GLU A N 1
ATOM 3526 C CA . GLU A 1 463 ? 0.441 19.057 -6.587 1.00 83.44 463 GLU A CA 1
ATOM 3527 C C . GLU A 1 463 ? 1.638 18.178 -6.188 1.00 83.44 463 GLU A C 1
ATOM 3529 O O . GLU A 1 463 ? 2.654 18.674 -5.698 1.00 83.44 463 GLU A O 1
ATOM 3534 N N . VAL A 1 464 ? 1.535 16.862 -6.399 1.00 85.75 464 VAL A N 1
ATOM 3535 C CA . VAL A 1 464 ? 2.629 15.919 -6.119 1.00 85.75 464 VAL A CA 1
ATOM 3536 C C . VAL A 1 464 ? 3.808 16.156 -7.062 1.00 85.75 464 VAL A C 1
ATOM 3538 O O . VAL A 1 464 ? 4.949 16.224 -6.601 1.00 85.75 464 VAL A O 1
ATOM 3541 N N . ALA A 1 465 ? 3.540 16.324 -8.360 1.00 82.88 465 ALA A N 1
ATOM 3542 C CA . ALA A 1 465 ? 4.569 16.569 -9.366 1.00 82.88 465 ALA A CA 1
ATOM 3543 C C . ALA A 1 465 ? 5.301 17.905 -9.143 1.00 82.88 465 ALA A C 1
ATOM 3545 O O . ALA A 1 465 ? 6.523 17.959 -9.279 1.00 82.88 465 ALA A O 1
ATOM 3546 N N . GLU A 1 466 ? 4.592 18.967 -8.743 1.00 83.75 466 GLU A N 1
ATOM 3547 C CA . GLU A 1 466 ? 5.206 20.258 -8.397 1.00 83.75 466 GLU A CA 1
ATOM 3548 C C . GLU A 1 466 ? 6.197 20.132 -7.227 1.00 83.75 466 GLU A C 1
ATOM 3550 O O . GLU A 1 466 ? 7.316 20.646 -7.298 1.00 83.75 466 GLU A O 1
ATOM 3555 N N . VAL A 1 467 ? 5.824 19.406 -6.166 1.00 82.25 467 VAL A N 1
ATOM 3556 C CA . VAL A 1 467 ? 6.697 19.174 -5.001 1.00 82.25 467 VAL A CA 1
ATOM 3557 C C . VAL A 1 467 ? 7.875 18.257 -5.356 1.00 82.25 467 VAL A C 1
ATOM 3559 O O . VAL A 1 467 ? 8.986 18.473 -4.869 1.00 82.25 467 VAL A O 1
ATOM 3562 N N . GLU A 1 468 ? 7.674 17.254 -6.212 1.00 81.19 468 GLU A N 1
ATOM 3563 C CA . GLU A 1 468 ? 8.746 16.361 -6.666 1.00 81.19 468 GLU A CA 1
ATOM 3564 C C . GLU A 1 468 ? 9.812 17.121 -7.462 1.00 81.19 468 GLU A C 1
ATOM 3566 O O . GLU A 1 468 ? 10.991 17.086 -7.098 1.00 81.19 468 GLU A O 1
ATOM 3571 N N . LEU A 1 469 ? 9.388 17.890 -8.471 1.00 79.31 469 LEU A N 1
ATOM 3572 C CA . LEU A 1 469 ? 10.264 18.731 -9.291 1.00 79.31 469 LEU A CA 1
ATOM 3573 C C . LEU A 1 469 ? 11.009 19.793 -8.466 1.00 79.31 469 LEU A C 1
ATOM 3575 O O . LEU A 1 469 ? 12.145 20.134 -8.788 1.00 79.31 469 LEU A O 1
ATOM 3579 N N . ALA A 1 470 ? 10.399 20.309 -7.395 1.00 81.69 470 ALA A N 1
ATOM 3580 C CA . ALA A 1 470 ? 11.009 21.336 -6.553 1.00 81.69 470 ALA A CA 1
ATOM 3581 C C . ALA A 1 470 ? 12.138 20.820 -5.637 1.00 81.69 470 ALA A C 1
ATOM 3583 O O . ALA A 1 470 ? 13.023 21.601 -5.282 1.00 81.69 470 ALA A O 1
ATOM 3584 N N . TYR A 1 471 ? 12.113 19.545 -5.219 1.00 80.06 471 TYR A N 1
ATOM 3585 C CA . TYR A 1 471 ? 12.977 19.058 -4.128 1.00 80.06 471 TYR A CA 1
ATOM 3586 C C . TYR A 1 471 ? 13.778 17.779 -4.416 1.00 80.06 471 TYR A C 1
ATOM 3588 O O . TYR A 1 471 ? 14.735 17.504 -3.684 1.00 80.06 471 TYR A O 1
ATOM 3596 N N . PHE A 1 472 ? 13.432 16.980 -5.431 1.00 75.50 472 PHE A N 1
ATOM 3597 C CA . PHE A 1 472 ? 14.059 15.668 -5.623 1.00 75.50 472 PHE A CA 1
ATOM 3598 C C . PHE A 1 472 ? 15.532 15.747 -6.069 1.00 75.50 472 PHE A C 1
ATOM 3600 O O . PHE A 1 472 ? 16.396 15.136 -5.432 1.00 75.50 472 PHE A O 1
ATOM 3607 N N . ASP A 1 473 ? 15.843 16.530 -7.105 1.00 71.38 473 ASP A N 1
ATOM 3608 C CA . ASP A 1 473 ? 17.178 16.557 -7.731 1.00 71.38 473 ASP A CA 1
ATOM 3609 C C . ASP A 1 473 ? 18.283 17.058 -6.784 1.00 71.38 473 ASP A C 1
ATOM 3611 O O . ASP A 1 473 ? 19.398 16.516 -6.752 1.00 71.38 473 ASP A O 1
ATOM 3615 N N . GLU A 1 474 ? 17.975 18.068 -5.960 1.00 73.38 474 GLU A N 1
ATOM 3616 C CA . GLU A 1 474 ? 18.896 18.587 -4.942 1.00 73.38 474 GLU A CA 1
ATOM 3617 C C . GLU A 1 474 ? 19.144 17.536 -3.846 1.00 73.38 474 GLU A C 1
ATOM 3619 O O . GLU A 1 474 ? 20.292 17.281 -3.459 1.00 73.38 474 GLU A O 1
ATOM 3624 N N . ALA A 1 475 ? 18.077 16.877 -3.377 1.00 72.38 475 ALA A N 1
ATOM 3625 C CA . ALA A 1 475 ? 18.152 15.831 -2.365 1.00 72.38 475 ALA A CA 1
ATOM 3626 C C . ALA A 1 475 ? 18.975 14.625 -2.845 1.00 72.38 475 ALA A C 1
ATOM 3628 O O . ALA A 1 475 ? 19.834 14.128 -2.107 1.00 72.38 475 ALA A O 1
ATOM 3629 N N . PHE A 1 476 ? 18.751 14.184 -4.087 1.00 71.62 476 PHE A N 1
ATOM 3630 C CA . PHE A 1 476 ? 19.479 13.085 -4.713 1.00 71.62 476 PHE A CA 1
ATOM 3631 C C . PHE A 1 476 ? 20.971 13.414 -4.849 1.00 71.62 476 PHE A C 1
ATOM 3633 O O . PHE A 1 476 ? 21.823 12.690 -4.319 1.00 71.62 476 PHE A O 1
ATOM 3640 N N . SER A 1 477 ? 21.287 14.562 -5.459 1.00 68.62 477 SER A N 1
ATOM 3641 C CA . SER A 1 477 ? 22.661 15.042 -5.648 1.00 68.62 477 SER A CA 1
ATOM 3642 C C . SER A 1 477 ? 23.432 15.126 -4.328 1.00 68.62 477 SER A C 1
ATOM 3644 O O . SER A 1 477 ? 24.563 14.645 -4.228 1.00 68.62 477 SER A O 1
ATOM 3646 N N . HIS A 1 478 ? 22.811 15.690 -3.288 1.00 74.12 478 HIS A N 1
ATOM 3647 C CA . HIS A 1 478 ? 23.426 15.864 -1.975 1.00 74.12 478 HIS A CA 1
ATOM 3648 C C . HIS A 1 478 ? 23.762 14.531 -1.286 1.00 74.12 478 HIS A C 1
ATOM 3650 O O . HIS A 1 478 ? 24.823 14.393 -0.675 1.00 74.12 478 HIS A O 1
ATOM 3656 N N . VAL A 1 479 ? 22.873 13.534 -1.342 1.00 72.44 479 VAL A N 1
ATOM 3657 C CA . VAL A 1 479 ? 23.097 12.250 -0.654 1.00 72.44 479 VAL A CA 1
ATOM 3658 C C . VAL A 1 479 ? 24.150 11.411 -1.375 1.00 72.44 479 VAL A C 1
ATOM 3660 O O . VAL A 1 479 ? 25.070 10.911 -0.724 1.00 72.44 479 VAL A O 1
ATOM 3663 N N . ILE A 1 480 ? 24.087 11.315 -2.707 1.00 70.56 480 ILE A N 1
ATOM 3664 C CA . ILE A 1 480 ? 25.057 10.540 -3.495 1.00 70.56 480 ILE A CA 1
ATOM 3665 C C . ILE A 1 480 ? 26.479 11.105 -3.342 1.00 70.56 480 ILE A C 1
ATOM 3667 O O . ILE A 1 480 ? 27.420 10.345 -3.110 1.00 70.56 480 ILE A O 1
ATOM 3671 N N . GLN A 1 481 ? 26.648 12.433 -3.367 1.00 68.25 481 GLN A N 1
ATOM 3672 C CA . GLN A 1 481 ? 27.958 13.068 -3.161 1.00 68.25 481 GLN A CA 1
ATOM 3673 C C . GLN A 1 481 ? 28.572 12.810 -1.778 1.00 68.25 481 GLN A C 1
ATOM 3675 O O . GLN A 1 481 ? 29.791 12.906 -1.637 1.00 68.25 481 GLN A O 1
ATOM 3680 N N . ASN A 1 482 ? 27.759 12.526 -0.759 1.00 69.25 482 ASN A N 1
ATOM 3681 C CA . ASN A 1 482 ? 28.241 12.238 0.590 1.00 69.25 482 ASN A CA 1
ATOM 3682 C C . ASN A 1 482 ? 28.518 10.744 0.802 1.00 69.25 482 ASN A C 1
ATOM 3684 O O . ASN A 1 482 ? 29.483 10.415 1.485 1.00 69.25 482 ASN A O 1
ATOM 3688 N N . LEU A 1 483 ? 27.758 9.852 0.156 1.00 68.94 483 LEU A N 1
ATOM 3689 C CA . LEU A 1 483 ? 28.042 8.410 0.149 1.00 68.94 483 LEU A CA 1
ATOM 3690 C C . LEU A 1 483 ? 29.355 8.072 -0.575 1.00 68.94 483 LEU A C 1
ATOM 3692 O O . LEU A 1 483 ? 30.067 7.183 -0.141 1.00 68.94 483 LEU A O 1
ATOM 3696 N N . ILE A 1 484 ? 29.710 8.800 -1.640 1.00 62.69 484 ILE A N 1
ATOM 3697 C CA . ILE A 1 484 ? 30.968 8.594 -2.392 1.00 62.69 484 ILE A CA 1
ATOM 3698 C C . ILE A 1 484 ? 32.217 9.057 -1.604 1.00 62.69 484 ILE A C 1
ATOM 3700 O O . ILE A 1 484 ? 33.344 8.752 -1.992 1.00 62.69 484 ILE A O 1
ATOM 3704 N N . LYS A 1 485 ? 32.039 9.812 -0.511 1.00 54.66 485 LYS A N 1
ATOM 3705 C CA . LYS A 1 485 ? 33.128 10.331 0.341 1.00 54.66 485 LYS A CA 1
ATOM 3706 C C . LYS A 1 485 ? 33.394 9.479 1.591 1.00 54.66 485 LYS A C 1
ATOM 3708 O O . LYS A 1 485 ? 34.298 9.833 2.348 1.00 54.66 485 LYS A O 1
ATOM 3713 N N . GLN A 1 486 ? 32.598 8.433 1.822 1.00 46.22 486 GLN A N 1
ATOM 3714 C CA . GLN A 1 486 ? 32.753 7.458 2.910 1.00 46.22 486 GLN A CA 1
ATOM 3715 C C . GLN A 1 486 ? 33.353 6.155 2.374 1.00 46.22 486 GLN A C 1
ATOM 3717 O O . GLN A 1 486 ? 34.132 5.548 3.137 1.00 46.22 486 GLN A O 1
#

Radius of gyration: 30.34 Å; Cα contacts (8 Å, |Δi|>4): 776; chains: 1; bounding box: 85×76×75 Å